Protein AF-0000000070380798 (afdb_homodimer)

pLDDT: mean 88.78, std 14.75, range [38.75, 98.81]

Secondary structure (DSSP, 8-state):
-HHHHHHHHHHHHHHHHHHHS-TT--HHHHHHHHHHHHHHHHHHHHTT-HHHHHHHHHHHHHHHHHHHHHHHHTT---HHHHHHHHHHHHHHHHHHHHHHHHHH--HHHHHHHHHHHHHHHHHHHHHHHHHHHHHHTT---TT--SSS-----SS-HHHHHHHHHHHHHTGGGHHHHHHHHHHHHHHHHHHHHHHHHHH--/-HHHHHHHHHHHHHHHHHHHS-TT--HHHHHHHHHHHHHHHHHHHHTT-HHHHHHHHHHHHHHHHHHHHHHHHTT---HHHHHHHHHHHHHHHHHHHHHHHHHH--HHHHHHHHHHHHHHHHHHHHHHHHHHHHHHTT---TT--SSS-----SS-HHHHHHHHHHHHHTGGGHHHHHHHHHHHHHHHHHHHHHHHHHH--

Structure (mmCIF, N/CA/C/O backbone):
data_AF-0000000070380798-model_v1
#
loop_
_entity.id
_entity.type
_entity.pdbx_description
1 polymer 'CDP-alcohol phosphatidyltransferase'
#
loop_
_atom_site.group_PDB
_atom_site.id
_atom_site.type_symbol
_atom_site.label_atom_id
_atom_site.label_alt_id
_atom_site.label_comp_id
_atom_site.label_asym_id
_atom_site.label_entity_id
_atom_site.label_seq_id
_atom_site.pdbx_PDB_ins_code
_atom_site.Cartn_x
_atom_site.Cartn_y
_atom_site.Cartn_z
_atom_site.occupancy
_atom_site.B_iso_or_equiv
_atom_site.auth_seq_id
_atom_site.auth_comp_id
_atom_site.auth_asym_id
_atom_site.auth_atom_id
_atom_site.pdbx_PDB_model_num
ATOM 1 N N . MET A 1 1 ? -13.789 14.961 -9.75 1 44.91 1 MET A N 1
ATOM 2 C CA . MET A 1 1 ? -15.062 15.586 -10.102 1 44.91 1 MET A CA 1
ATOM 3 C C . MET A 1 1 ? -16.203 14.594 -9.953 1 44.91 1 MET A C 1
ATOM 5 O O . MET A 1 1 ? -17.219 14.898 -9.312 1 44.91 1 MET A O 1
ATOM 9 N N . TYR A 1 2 ? -15.977 13.469 -10.578 1 50.44 2 TYR A N 1
ATOM 10 C CA . TYR A 1 2 ? -17.094 12.531 -10.547 1 50.44 2 TYR A CA 1
ATOM 11 C C . TYR A 1 2 ? -17.344 12.023 -9.133 1 50.44 2 TYR A C 1
ATOM 13 O O . TYR A 1 2 ? -18.484 11.781 -8.75 1 50.44 2 TYR A O 1
ATOM 21 N N . ASP A 1 3 ? -16.266 12.016 -8.383 1 57.06 3 ASP A N 1
ATOM 22 C CA . ASP A 1 3 ? -16.375 11.523 -7.012 1 57.06 3 ASP A CA 1
ATOM 23 C C . ASP A 1 3 ? -17.219 12.461 -6.16 1 57.06 3 ASP A C 1
ATOM 25 O O . ASP A 1 3 ? -18 12.016 -5.316 1 57.06 3 ASP A O 1
ATOM 29 N N . ILE A 1 4 ? -17.234 13.75 -6.625 1 50.69 4 ILE A N 1
ATOM 30 C CA . ILE A 1 4 ? -17.969 14.742 -5.855 1 50.69 4 ILE A CA 1
ATOM 31 C C . ILE A 1 4 ? -19.469 14.602 -6.141 1 50.69 4 ILE A C 1
ATOM 33 O O . ILE A 1 4 ? -20.281 14.641 -5.219 1 50.69 4 ILE A O 1
ATOM 37 N N . GLN A 1 5 ? -19.719 14.508 -7.43 1 50.06 5 GLN A N 1
ATOM 38 C CA . GLN A 1 5 ? -21.125 14.383 -7.809 1 50.06 5 GLN A CA 1
ATOM 39 C C . GLN A 1 5 ? -21.734 13.102 -7.25 1 50.06 5 GLN A C 1
ATOM 41 O O . GLN A 1 5 ? -22.875 13.109 -6.793 1 50.06 5 GLN A O 1
ATOM 46 N N . ILE A 1 6 ? -20.953 12.07 -7.203 1 58.69 6 ILE A N 1
ATOM 47 C CA . ILE A 1 6 ? -21.438 10.781 -6.707 1 58.69 6 ILE A CA 1
ATOM 48 C C . ILE A 1 6 ? -21.672 10.867 -5.199 1 58.69 6 ILE A C 1
ATOM 50 O O . ILE A 1 6 ? -22.609 10.266 -4.68 1 58.69 6 ILE A O 1
ATOM 54 N N . ARG A 1 7 ? -20.969 11.719 -4.664 1 58.91 7 ARG A N 1
ATOM 55 C CA . ARG A 1 7 ? -21.125 11.898 -3.221 1 58.91 7 ARG A CA 1
ATOM 56 C C . ARG A 1 7 ? -22.453 12.547 -2.883 1 58.91 7 ARG A C 1
ATOM 58 O O . ARG A 1 7 ? -23.109 12.164 -1.91 1 58.91 7 ARG A O 1
ATOM 65 N N . GLU A 1 8 ? -22.859 13.445 -3.68 1 60.56 8 GLU A N 1
ATOM 66 C CA . GLU A 1 8 ? -24.141 14.109 -3.441 1 60.56 8 GLU A CA 1
ATOM 67 C C . GLU A 1 8 ? -25.312 13.141 -3.602 1 60.56 8 GLU A C 1
ATOM 69 O O . GLU A 1 8 ? -26.266 13.172 -2.824 1 60.56 8 GLU A O 1
ATOM 74 N N . ILE A 1 9 ? -25.125 12.344 -4.664 1 59.56 9 ILE A N 1
ATOM 75 C CA . ILE A 1 9 ? -26.172 11.352 -4.902 1 59.56 9 ILE A CA 1
ATOM 76 C C . ILE A 1 9 ? -26.172 10.32 -3.773 1 59.56 9 ILE A C 1
ATOM 78 O O . ILE A 1 9 ? -27.234 9.93 -3.287 1 59.56 9 ILE A O 1
ATOM 82 N N . LYS A 1 10 ? -24.984 10.023 -3.338 1 63.09 10 LYS A N 1
ATOM 83 C CA . LYS A 1 10 ? -24.844 9.062 -2.244 1 63.09 10 LYS A CA 1
ATOM 84 C C . LYS A 1 10 ? -25.469 9.602 -0.958 1 63.09 10 LYS A C 1
ATOM 86 O O . LYS A 1 10 ? -26.156 8.867 -0.249 1 63.09 10 LYS A O 1
ATOM 91 N N . GLU A 1 11 ? -25.312 10.805 -0.795 1 64.31 11 GLU A N 1
ATOM 92 C CA . GLU A 1 11 ? -25.844 11.414 0.422 1 64.31 11 GLU A CA 1
ATOM 93 C C . GLU A 1 11 ? -27.375 11.422 0.415 1 64.31 11 GLU A C 1
ATOM 95 O O . GLU A 1 11 ? -28 11.172 1.444 1 64.31 11 GLU A O 1
ATOM 100 N N . LYS A 1 12 ? -27.875 11.648 -0.776 1 67.62 12 LYS A N 1
ATOM 101 C CA . LYS A 1 12 ? -29.328 11.664 -0.883 1 67.62 12 LYS A CA 1
ATOM 102 C C . LYS A 1 12 ? -29.906 10.266 -0.689 1 67.62 12 LYS A C 1
ATOM 104 O O . LYS A 1 12 ? -30.922 10.102 -0.01 1 67.62 12 LYS A O 1
ATOM 109 N N . VAL A 1 13 ? -29.281 9.305 -1.26 1 71.56 13 VAL A N 1
ATOM 110 C CA . VAL A 1 13 ? -29.75 7.93 -1.15 1 71.56 13 VAL A CA 1
ATOM 111 C C . VAL A 1 13 ? -29.531 7.414 0.269 1 71.56 13 VAL A C 1
ATOM 113 O O . VAL A 1 13 ? -30.406 6.77 0.852 1 71.56 13 VAL A O 1
ATOM 116 N N . TYR A 1 14 ? -28.453 7.793 0.825 1 76.69 14 TYR A N 1
ATOM 117 C CA . TYR A 1 14 ? -28.094 7.281 2.139 1 76.69 14 TYR A CA 1
ATOM 118 C C . TYR A 1 14 ? -28.891 7.957 3.238 1 76.69 14 TYR A C 1
ATOM 120 O O . TYR A 1 14 ? -29.078 7.391 4.316 1 76.69 14 TYR A O 1
ATOM 128 N N . SER A 1 15 ? -29.453 9.102 2.934 1 76 15 SER A N 1
ATOM 129 C CA . SER A 1 15 ? -30.219 9.82 3.939 1 76 15 SER A CA 1
ATOM 130 C C . SER A 1 15 ? -31.453 9.031 4.367 1 76 15 SER A C 1
ATOM 132 O O . SER A 1 15 ? -31.797 9 5.551 1 76 15 SER A O 1
ATOM 134 N N . HIS A 1 16 ? -32.031 8.383 3.408 1 79.56 16 HIS A N 1
ATOM 135 C CA . HIS A 1 16 ? -33.188 7.578 3.729 1 79.56 16 HIS A CA 1
ATOM 136 C C . HIS A 1 16 ? -32.812 6.348 4.543 1 79.56 16 HIS A C 1
ATOM 138 O O . HIS A 1 16 ? -33.531 5.941 5.449 1 79.56 16 HIS A O 1
ATOM 144 N N . PHE A 1 17 ? -31.672 5.879 4.348 1 83.62 17 PHE A N 1
ATOM 145 C CA . PHE A 1 17 ? -31.219 4.684 5.039 1 83.62 17 PHE A CA 1
ATOM 146 C C . PHE A 1 17 ? -30.734 5.023 6.445 1 83.62 17 PHE A C 1
ATOM 148 O O . PHE A 1 17 ? -30.844 4.207 7.363 1 83.62 17 PHE A O 1
ATOM 155 N N . ILE A 1 18 ? -30.297 6.16 6.578 1 83.62 18 ILE A N 1
ATOM 156 C CA . ILE A 1 18 ? -29.766 6.598 7.867 1 83.62 18 ILE A CA 1
ATOM 157 C C . ILE A 1 18 ? -30.891 6.613 8.898 1 83.62 18 ILE A C 1
ATOM 159 O O . ILE A 1 18 ? -30.672 6.273 10.07 1 83.62 18 ILE A O 1
ATOM 163 N N . GLN A 1 19 ? -32.062 6.969 8.43 1 83.19 19 GLN A N 1
ATOM 164 C CA . GLN A 1 19 ? -33.188 7.062 9.328 1 83.19 19 GLN A CA 1
ATOM 165 C C . GLN A 1 19 ? -33.625 5.684 9.836 1 83.19 19 GLN A C 1
ATOM 167 O O . GLN A 1 19 ? -34.188 5.559 10.914 1 83.19 19 GLN A O 1
ATOM 172 N N . LEU A 1 20 ? -33.25 4.711 9.102 1 86.75 20 LEU A N 1
ATOM 173 C CA . LEU A 1 20 ? -33.625 3.348 9.453 1 86.75 20 LEU A CA 1
ATOM 174 C C . LEU A 1 20 ? -32.625 2.744 10.43 1 86.75 20 LEU A C 1
ATOM 176 O O . LEU A 1 20 ? -32.906 1.732 11.078 1 86.75 20 LEU A O 1
ATOM 180 N N . ILE A 1 21 ? -31.5 3.346 10.664 1 89.06 21 ILE A N 1
ATOM 181 C CA . ILE A 1 21 ? -30.438 2.818 11.531 1 89.06 21 ILE A CA 1
ATOM 182 C C . ILE A 1 21 ? -30.672 3.293 12.961 1 89.06 21 ILE A C 1
ATOM 184 O O . ILE A 1 21 ? -30.766 4.496 13.219 1 89.06 21 ILE A O 1
ATOM 188 N N . PRO A 1 22 ? -30.828 2.334 13.797 1 91.12 22 PRO A N 1
ATOM 189 C CA . PRO A 1 22 ? -31.031 2.719 15.195 1 91.12 22 PRO A CA 1
ATOM 190 C C . PRO A 1 22 ? -29.938 3.646 15.719 1 91.12 22 PRO A C 1
ATOM 192 O O . PRO A 1 22 ? -28.781 3.555 15.289 1 91.12 22 PRO A O 1
ATOM 195 N N . GLN A 1 23 ? -30.219 4.406 16.703 1 89.81 23 GLN A N 1
ATOM 196 C CA . GLN A 1 23 ? -29.328 5.434 17.234 1 89.81 23 GLN A CA 1
ATOM 197 C C . GLN A 1 23 ? -28.156 4.816 17.984 1 89.81 23 GLN A C 1
ATOM 199 O O . GLN A 1 23 ? -27.094 5.434 18.125 1 89.81 23 GLN A O 1
ATOM 204 N N . TRP A 1 24 ? -28.344 3.607 18.359 1 91.94 24 TRP A N 1
ATOM 205 C CA . TRP A 1 24 ? -27.281 2.992 19.141 1 91.94 24 TRP A CA 1
ATOM 206 C C . TRP A 1 24 ? -26.172 2.457 18.25 1 91.94 24 TRP A C 1
ATOM 208 O O . TRP A 1 24 ? -25.078 2.162 18.719 1 91.94 24 TRP A O 1
ATOM 218 N N . VAL A 1 25 ? -26.453 2.385 17.016 1 94.31 25 VAL A N 1
ATOM 219 C CA . VAL A 1 25 ? -25.469 1.888 16.062 1 94.31 25 VAL A CA 1
ATOM 220 C C . VAL A 1 25 ? -24.453 2.99 15.734 1 94.31 25 VAL A C 1
ATOM 222 O O . VAL A 1 25 ? -24.844 4.09 15.336 1 94.31 25 VAL A O 1
ATOM 225 N N . THR A 1 26 ? -23.188 2.652 15.961 1 95 26 THR A N 1
ATOM 226 C CA . THR A 1 26 ? -22.125 3.623 15.688 1 95 26 THR A CA 1
ATOM 227 C C . THR A 1 26 ? -21.547 3.41 14.289 1 95 26 THR A C 1
ATOM 229 O O . THR A 1 26 ? -21.656 2.318 13.727 1 95 26 THR A O 1
ATOM 232 N N . PRO A 1 27 ? -20.969 4.43 13.734 1 95.12 27 PRO A N 1
ATOM 233 C CA . PRO A 1 27 ? -20.328 4.293 12.43 1 95.12 27 PRO A CA 1
ATOM 234 C C . PRO A 1 27 ? -19.266 3.199 12.398 1 95.12 27 PRO A C 1
ATOM 236 O O . PRO A 1 27 ? -19.172 2.447 11.422 1 95.12 27 PRO A O 1
ATOM 239 N N . ASN A 1 28 ? -18.484 3.084 13.438 1 96 28 ASN A N 1
ATOM 240 C CA . ASN A 1 28 ? -17.453 2.049 13.508 1 96 28 ASN A CA 1
ATOM 241 C C . ASN A 1 28 ? -18.062 0.651 13.438 1 96 28 ASN A C 1
ATOM 243 O O . ASN A 1 28 ? -17.469 -0.266 12.875 1 96 28 ASN A O 1
ATOM 247 N N . GLN A 1 29 ? -19.203 0.531 14.07 1 96.69 29 GLN A N 1
ATOM 248 C CA . GLN A 1 29 ? -19.891 -0.75 14 1 96.69 29 GLN A CA 1
ATOM 249 C C . GLN A 1 29 ? -20.328 -1.069 12.578 1 96.69 29 GLN A C 1
ATOM 251 O O . GLN A 1 29 ? -20.297 -2.229 12.156 1 96.69 29 GLN A O 1
ATOM 256 N N . VAL A 1 30 ? -20.766 -0.061 11.891 1 96.75 30 VAL A N 1
ATOM 257 C CA . VAL A 1 30 ? -21.156 -0.238 10.5 1 96.75 30 VAL A CA 1
ATOM 258 C C . VAL A 1 30 ? -19.938 -0.612 9.664 1 96.75 30 VAL A C 1
ATOM 260 O O . VAL A 1 30 ? -20.016 -1.479 8.789 1 96.75 30 VAL A O 1
ATOM 263 N N . THR A 1 31 ? -18.812 -0.012 9.898 1 97.5 31 THR A N 1
ATOM 264 C CA . THR A 1 31 ? -17.562 -0.352 9.227 1 97.5 31 THR A CA 1
ATOM 265 C C . THR A 1 31 ? -17.203 -1.813 9.469 1 97.5 31 THR A C 1
ATOM 267 O O . THR A 1 31 ? -16.828 -2.529 8.539 1 97.5 31 THR A O 1
ATOM 270 N N . LEU A 1 32 ? -17.344 -2.242 10.711 1 97.75 32 LEU A N 1
ATOM 271 C CA . LEU A 1 32 ? -17.031 -3.625 11.047 1 97.75 32 LEU A CA 1
ATOM 272 C C . LEU A 1 32 ? -18 -4.59 10.352 1 97.75 32 LEU A C 1
ATOM 274 O O . LEU A 1 32 ? -17.594 -5.68 9.945 1 97.75 32 LEU A O 1
ATOM 278 N N . ALA A 1 33 ? -19.219 -4.195 10.32 1 97.88 33 ALA A N 1
ATOM 279 C CA . ALA A 1 33 ? -20.188 -5 9.578 1 97.88 33 ALA A CA 1
ATOM 280 C C . ALA A 1 33 ? -19.781 -5.125 8.109 1 97.88 33 ALA A C 1
ATOM 282 O O . ALA A 1 33 ? -19.859 -6.211 7.527 1 97.88 33 ALA A O 1
ATOM 283 N N . SER A 1 34 ? -19.406 -3.975 7.531 1 98 34 SER A N 1
ATOM 284 C CA . SER A 1 34 ? -18.938 -4.008 6.152 1 98 34 SER A CA 1
ATOM 285 C C . SER A 1 34 ? -17.766 -4.961 5.988 1 98 34 SER A C 1
ATOM 287 O O . SER A 1 34 ? -17.656 -5.668 4.984 1 98 34 SER A O 1
ATOM 289 N N . PHE A 1 35 ? -16.906 -4.969 6.938 1 98.5 35 PHE A N 1
ATOM 290 C CA . PHE A 1 35 ? -15.742 -5.852 6.93 1 98.5 35 PHE A CA 1
ATOM 291 C C . PHE A 1 35 ? -16.172 -7.312 6.883 1 98.5 35 PHE A C 1
ATOM 293 O O . PHE A 1 35 ? -15.617 -8.102 6.109 1 98.5 35 PHE A O 1
ATOM 300 N N . ILE A 1 36 ? -17.094 -7.656 7.711 1 98.69 36 ILE A N 1
ATOM 301 C CA . ILE A 1 36 ? -17.594 -9.023 7.793 1 98.69 36 ILE A CA 1
ATOM 302 C C . ILE A 1 36 ? -18.156 -9.453 6.438 1 98.69 36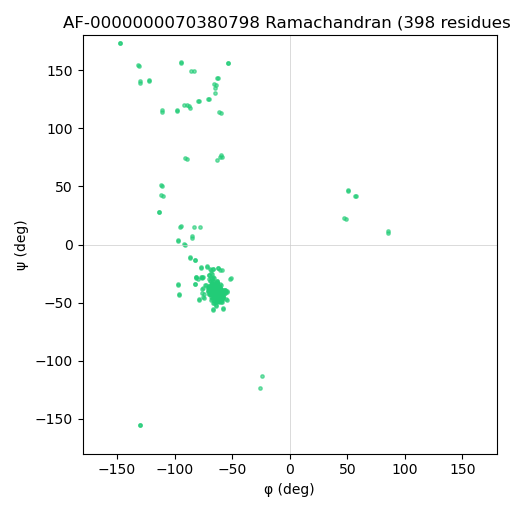 ILE A C 1
ATOM 304 O O . ILE A 1 36 ? -17.844 -10.539 5.949 1 98.69 36 ILE A O 1
ATOM 308 N N . PHE A 1 37 ? -18.922 -8.617 5.824 1 98.75 37 PHE A N 1
ATOM 309 C CA . PHE A 1 37 ? -19.469 -8.938 4.512 1 98.75 37 PHE A CA 1
ATOM 310 C C . PHE A 1 37 ? -18.359 -9.062 3.477 1 98.75 37 PHE A C 1
ATOM 312 O O . PHE A 1 37 ? -18.453 -9.875 2.551 1 98.75 37 PHE A O 1
ATOM 319 N N . GLY A 1 38 ? -17.344 -8.258 3.609 1 98.69 38 GLY A N 1
ATOM 320 C CA . GLY A 1 38 ? -16.203 -8.383 2.729 1 98.69 38 GLY A CA 1
ATOM 321 C C . GLY A 1 38 ? -15.477 -9.711 2.867 1 98.69 38 GLY A C 1
ATOM 322 O O . GLY A 1 38 ? -15.109 -10.328 1.867 1 98.69 38 GLY A O 1
ATOM 323 N N . ILE A 1 39 ? -15.32 -10.133 4.117 1 98.75 39 ILE A N 1
ATOM 324 C CA . ILE A 1 39 ? -14.672 -11.406 4.402 1 98.75 39 ILE A CA 1
ATOM 325 C C . ILE A 1 39 ? -15.508 -12.547 3.812 1 98.75 39 ILE A C 1
ATOM 327 O O . ILE A 1 39 ? -14.969 -13.445 3.162 1 98.75 39 ILE A O 1
ATOM 331 N N . PHE A 1 40 ? -16.734 -12.492 4.008 1 98.81 40 PHE A N 1
ATOM 332 C CA . PHE A 1 40 ? -17.609 -13.547 3.5 1 98.81 40 PHE A CA 1
ATOM 333 C C . PHE A 1 40 ? -17.641 -13.531 1.978 1 98.81 40 PHE A C 1
ATOM 335 O O . PHE A 1 40 ? -17.781 -14.578 1.344 1 98.81 40 PHE A O 1
ATOM 342 N N . SER A 1 41 ? -17.547 -12.336 1.418 1 98.81 41 SER A N 1
ATOM 343 C CA . SER A 1 41 ? -17.438 -12.258 -0.035 1 98.81 41 SER A CA 1
ATOM 344 C C . SER A 1 41 ? -16.203 -13 -0.535 1 98.81 41 SER A C 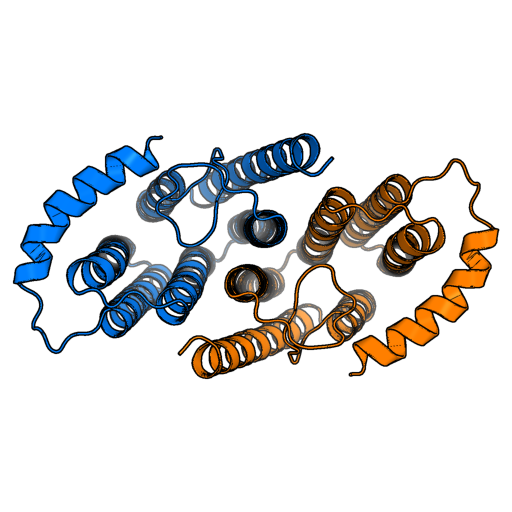1
ATOM 346 O O . SER A 1 41 ? -16.281 -13.789 -1.476 1 98.81 41 SER A O 1
ATOM 348 N N . ALA A 1 42 ? -15.148 -12.828 0.119 1 98.75 42 ALA A N 1
ATOM 349 C CA . ALA A 1 42 ? -13.898 -13.484 -0.251 1 98.75 42 ALA A CA 1
ATOM 350 C C . ALA A 1 42 ? -14.008 -15 -0.081 1 98.75 42 ALA A C 1
ATOM 352 O O . ALA A 1 42 ? -13.555 -15.766 -0.942 1 98.75 42 ALA A O 1
ATOM 353 N N . ILE A 1 43 ? -14.594 -15.406 1.015 1 98.69 43 ILE A N 1
ATOM 354 C CA . ILE A 1 43 ? -14.758 -16.828 1.283 1 98.69 43 ILE A CA 1
ATOM 355 C C . ILE A 1 43 ? -15.617 -17.469 0.192 1 98.69 43 ILE A C 1
ATOM 357 O O . ILE A 1 43 ? -15.328 -18.562 -0.278 1 98.69 43 ILE A O 1
ATOM 361 N N . SER A 1 44 ? -16.656 -16.766 -0.176 1 98.69 44 SER A N 1
ATOM 362 C CA . SER A 1 44 ? -17.5 -17.266 -1.251 1 98.69 44 SER A CA 1
ATOM 363 C C . SER A 1 44 ? -16.719 -17.438 -2.547 1 98.69 44 SER A C 1
ATOM 365 O O . SER A 1 44 ? -16.922 -18.406 -3.275 1 98.69 44 SER A O 1
ATOM 367 N N . CYS A 1 45 ? -15.852 -16.531 -2.844 1 98.31 45 CYS A N 1
ATOM 368 C CA . CYS A 1 45 ? -15.023 -16.625 -4.035 1 98.31 45 CYS A CA 1
ATOM 369 C C . CYS A 1 45 ? -14.117 -17.844 -3.971 1 98.31 45 CYS A C 1
ATOM 371 O O . CYS A 1 45 ? -13.922 -18.531 -4.973 1 98.31 45 CYS A O 1
ATOM 373 N N . TYR A 1 46 ? -13.586 -18.078 -2.789 1 98.12 46 TYR A N 1
ATOM 374 C CA . TYR A 1 46 ? -12.711 -19.234 -2.602 1 98.12 46 TYR A CA 1
ATOM 375 C C . TYR A 1 46 ? -13.445 -20.531 -2.918 1 98.12 46 TYR A C 1
ATOM 377 O O . TYR A 1 46 ? -12.852 -21.469 -3.467 1 98.12 46 TYR A O 1
ATOM 385 N N . TYR A 1 47 ? -14.703 -20.594 -2.625 1 98.06 47 TYR A N 1
ATOM 386 C CA . TYR A 1 47 ? -15.492 -21.797 -2.85 1 98.06 47 TYR A CA 1
ATOM 387 C C . TYR A 1 47 ? -16.141 -21.781 -4.227 1 98.06 47 TYR A C 1
ATOM 389 O O . TYR A 1 47 ? -16.922 -22.672 -4.562 1 98.06 47 TYR A O 1
ATOM 397 N N . GLY A 1 48 ? -15.945 -20.797 -4.945 1 97.56 48 GLY A N 1
ATOM 398 C CA . GLY A 1 48 ? -16.438 -20.719 -6.312 1 97.56 48 GLY A CA 1
ATOM 399 C C . GLY A 1 48 ? -17.859 -20.219 -6.406 1 97.56 48 GLY A C 1
ATOM 400 O O . GLY A 1 48 ? -18.5 -20.344 -7.453 1 97.56 48 GLY A O 1
ATOM 401 N N . LYS A 1 49 ? -18.422 -19.688 -5.324 1 98.12 49 LYS A N 1
ATOM 402 C CA . LYS A 1 49 ? -19.766 -19.109 -5.309 1 98.12 49 LYS A CA 1
ATOM 403 C C . LYS A 1 49 ? -19.719 -17.625 -5.629 1 98.12 49 LYS A C 1
ATOM 405 O O . LYS A 1 49 ? -20.062 -16.797 -4.785 1 98.12 49 LYS A O 1
ATOM 410 N N . TYR A 1 50 ? -19.5 -17.328 -6.879 1 98.12 50 TYR A N 1
ATOM 411 C CA . TYR A 1 50 ? -19.188 -15.961 -7.293 1 98.12 50 TYR A CA 1
ATOM 412 C C . TYR A 1 50 ? -20.438 -15.086 -7.246 1 98.12 50 TYR A C 1
ATOM 414 O O . TYR A 1 50 ? -20.344 -13.883 -6.98 1 98.12 50 TYR A O 1
ATOM 422 N N . THR A 1 51 ? -21.594 -15.688 -7.562 1 98.12 51 THR A N 1
ATOM 423 C CA . THR A 1 51 ? -22.828 -14.906 -7.48 1 98.12 51 THR A CA 1
ATOM 424 C C . THR A 1 51 ? -23.078 -14.438 -6.047 1 98.12 51 THR A C 1
ATOM 426 O O . THR A 1 51 ? -23.344 -13.258 -5.816 1 98.12 51 THR A O 1
ATOM 429 N N . LEU A 1 52 ? -22.969 -15.367 -5.164 1 98.56 52 LEU A N 1
ATOM 430 C CA . LEU A 1 52 ? -23.094 -15 -3.76 1 98.56 52 LEU A CA 1
ATOM 431 C C . LEU A 1 52 ? -22.031 -13.969 -3.373 1 98.56 52 LEU A C 1
ATOM 433 O O . LEU A 1 52 ? -22.328 -13.008 -2.66 1 98.56 52 LEU A O 1
ATOM 437 N N . GLY A 1 53 ? -20.781 -14.188 -3.797 1 98.69 53 GLY A N 1
ATOM 438 C CA . GLY A 1 53 ? -19.719 -13.25 -3.529 1 98.69 53 GLY A CA 1
ATOM 439 C C . GLY A 1 53 ? -20.016 -11.844 -4.023 1 98.69 53 GLY A C 1
ATOM 440 O O . GLY A 1 53 ? -19.719 -10.859 -3.344 1 98.69 53 GLY A O 1
ATOM 441 N N . LEU A 1 54 ? -20.578 -11.789 -5.191 1 98.62 54 LEU A N 1
ATOM 442 C CA . LEU A 1 54 ? -20.938 -10.508 -5.781 1 98.62 54 LEU A CA 1
ATOM 443 C C . LEU A 1 54 ? -21.938 -9.766 -4.91 1 98.62 54 LEU A C 1
ATOM 445 O O . LEU A 1 54 ? -21.797 -8.57 -4.648 1 98.62 54 LEU A O 1
ATOM 449 N N . TYR A 1 55 ? -22.953 -10.453 -4.516 1 98.62 55 TYR A N 1
ATOM 450 C CA . TYR A 1 55 ? -23.969 -9.828 -3.672 1 98.62 55 TYR A CA 1
ATOM 451 C C . TYR A 1 55 ? -23.359 -9.336 -2.365 1 98.62 55 TYR A C 1
ATOM 453 O O . TYR A 1 55 ? -23.656 -8.227 -1.912 1 98.62 55 TYR A O 1
ATOM 461 N N . LEU A 1 56 ? -22.578 -10.117 -1.743 1 98.81 56 LEU A N 1
ATOM 462 C CA . LEU A 1 56 ? -21.922 -9.75 -0.491 1 98.81 56 LEU A CA 1
ATOM 463 C C . LEU A 1 56 ? -20.984 -8.57 -0.694 1 98.81 56 LEU A C 1
ATOM 465 O O . LEU A 1 56 ? -20.891 -7.688 0.168 1 98.81 56 LEU A O 1
ATOM 469 N N . TRP A 1 57 ? -20.281 -8.547 -1.817 1 98.62 57 TRP A N 1
ATOM 470 C CA . TRP A 1 57 ? -19.422 -7.422 -2.178 1 98.62 57 TRP A CA 1
ATOM 471 C C . TRP A 1 57 ? -20.219 -6.133 -2.305 1 98.62 57 TRP A C 1
ATOM 473 O O . TRP A 1 57 ? -19.812 -5.086 -1.792 1 98.62 57 TRP A O 1
ATOM 483 N N . LEU A 1 58 ? -21.344 -6.23 -2.922 1 98.38 58 LEU A N 1
ATOM 484 C CA . LEU A 1 58 ? -22.203 -5.059 -3.09 1 98.38 58 LEU A CA 1
ATOM 485 C C . LEU A 1 58 ? -22.703 -4.551 -1.741 1 98.38 58 LEU A C 1
ATOM 487 O O . LEU A 1 58 ? -22.781 -3.342 -1.517 1 98.38 58 LEU A O 1
ATOM 491 N N . ILE A 1 59 ? -23.031 -5.449 -0.882 1 98.06 59 ILE A N 1
ATOM 492 C CA . ILE A 1 59 ? -23.469 -5.066 0.462 1 98.06 59 ILE A CA 1
ATOM 493 C C . ILE A 1 59 ? -22.297 -4.406 1.201 1 98.06 59 ILE A C 1
ATOM 495 O O . ILE A 1 59 ? -22.484 -3.402 1.893 1 98.06 59 ILE A O 1
ATOM 499 N N . ASN A 1 60 ? -21.125 -4.969 1.082 1 98.12 60 ASN A N 1
ATOM 500 C CA . ASN A 1 60 ? -19.938 -4.391 1.682 1 98.12 60 ASN A CA 1
ATOM 501 C C . ASN A 1 60 ? -19.734 -2.939 1.248 1 98.12 60 ASN A C 1
ATOM 503 O O . ASN A 1 60 ? -19.516 -2.061 2.084 1 98.12 60 ASN A O 1
ATOM 507 N N . ARG A 1 61 ? -19.844 -2.723 -0.076 1 96.56 61 ARG A N 1
ATOM 508 C CA . ARG A 1 61 ? -19.641 -1.38 -0.613 1 96.56 61 ARG A CA 1
ATOM 509 C C . ARG A 1 61 ? -20.734 -0.429 -0.128 1 96.56 61 ARG A C 1
ATOM 511 O O . ARG A 1 61 ? -20.469 0.743 0.145 1 96.56 61 ARG A O 1
ATOM 518 N N . PHE A 1 62 ? -21.844 -0.965 -0.062 1 95.19 62 PHE A N 1
ATOM 519 C CA . PHE A 1 62 ? -22.969 -0.163 0.419 1 95.19 62 PHE A CA 1
ATOM 520 C C . PHE A 1 62 ? -22.75 0.25 1.871 1 95.19 62 PHE A C 1
ATOM 522 O O . PHE A 1 62 ? -22.922 1.418 2.221 1 95.19 62 PHE A O 1
ATOM 529 N N . LEU A 1 63 ? -22.422 -0.654 2.699 1 95.56 63 LEU A N 1
ATOM 530 C CA . LEU A 1 63 ? -22.203 -0.388 4.117 1 95.56 63 LEU A CA 1
ATOM 531 C C . LEU A 1 63 ? -21.016 0.555 4.316 1 95.56 63 LEU A C 1
ATOM 533 O O . LEU A 1 63 ? -21.031 1.378 5.234 1 95.56 63 LEU A O 1
ATOM 537 N N . ASP A 1 64 ? -20.047 0.384 3.486 1 93 64 ASP A N 1
ATOM 538 C CA . ASP A 1 64 ? -18.875 1.26 3.545 1 93 64 ASP A CA 1
ATOM 539 C C . ASP A 1 64 ? -19.266 2.715 3.303 1 93 64 ASP A C 1
ATOM 541 O O . ASP A 1 64 ? -18.766 3.617 3.98 1 93 64 ASP A O 1
ATOM 545 N N . GLY A 1 65 ? -20.109 2.924 2.359 1 90.56 65 GLY A N 1
ATOM 546 C CA . GLY A 1 65 ? -20.625 4.258 2.121 1 90.56 65 GLY A CA 1
ATOM 547 C C . GLY A 1 65 ? -21.531 4.754 3.232 1 90.56 65 GLY A C 1
ATOM 548 O O . GLY A 1 65 ? -21.5 5.934 3.586 1 90.56 65 GLY A O 1
ATOM 549 N N . LEU A 1 66 ? -22.188 3.879 3.811 1 91.69 66 LEU A N 1
ATOM 550 C CA . LEU A 1 66 ? -23.141 4.215 4.852 1 91.69 66 LEU A CA 1
ATOM 551 C C . LEU A 1 66 ? -22.438 4.672 6.125 1 91.69 66 LEU A C 1
ATOM 553 O O . LEU A 1 66 ? -22.922 5.578 6.812 1 91.69 66 LEU A O 1
ATOM 557 N N . ASP A 1 67 ? -21.375 4.02 6.438 1 91.94 67 ASP A N 1
ATOM 558 C CA . ASP A 1 67 ? -20.672 4.371 7.672 1 91.94 67 ASP A CA 1
ATOM 559 C C . ASP A 1 67 ? -20.172 5.812 7.629 1 91.94 67 ASP A C 1
ATOM 561 O O . ASP A 1 67 ? -20.281 6.547 8.609 1 91.94 67 ASP A O 1
ATOM 565 N N . GLY A 1 68 ? -19.672 6.195 6.488 1 88.44 68 GLY A N 1
ATOM 566 C CA . GLY A 1 68 ? -19.25 7.578 6.332 1 88.44 68 GLY A CA 1
ATOM 567 C C . GLY A 1 68 ? -20.391 8.562 6.438 1 88.44 68 GLY A C 1
ATOM 568 O O . GLY A 1 68 ? -20.281 9.586 7.117 1 88.44 68 GLY A O 1
ATOM 569 N N . THR A 1 69 ? -21.469 8.25 5.762 1 88 69 THR A N 1
ATOM 570 C CA . THR A 1 69 ? -22.641 9.109 5.789 1 88 69 THR A CA 1
ATOM 571 C C . THR A 1 69 ? -23.234 9.188 7.195 1 88 69 THR A C 1
ATOM 573 O O . THR A 1 69 ? -23.609 10.266 7.656 1 88 69 THR A O 1
ATOM 576 N N . LEU A 1 70 ? -23.25 8.07 7.82 1 91.06 70 LEU A N 1
ATOM 577 C CA . LEU A 1 70 ? -23.75 8.016 9.188 1 91.06 70 LEU A CA 1
ATOM 578 C C . LEU A 1 70 ? -22.906 8.875 10.117 1 91.06 70 LEU A C 1
ATOM 580 O O . LEU A 1 70 ? -23.438 9.609 10.953 1 91.06 70 LEU A O 1
ATOM 584 N N . ALA A 1 71 ? -21.594 8.812 9.992 1 90.44 71 ALA A N 1
ATOM 585 C CA . ALA A 1 71 ? -20.688 9.594 10.812 1 90.44 71 ALA A CA 1
ATOM 586 C C . ALA A 1 71 ? -20.906 11.094 10.617 1 90.44 71 ALA A C 1
ATOM 588 O O . ALA A 1 71 ? -20.875 11.867 11.578 1 90.44 71 ALA A O 1
ATOM 589 N N . ARG A 1 72 ? -21.219 11.43 9.406 1 87.44 72 ARG A N 1
ATOM 590 C CA . ARG A 1 72 ? -21.438 12.836 9.086 1 87.44 72 ARG A CA 1
ATOM 591 C C . ARG A 1 72 ? -22.781 13.312 9.617 1 87.44 72 ARG A C 1
ATOM 593 O O . ARG A 1 72 ? -22.875 14.367 10.25 1 87.44 72 ARG A O 1
ATOM 600 N N . PHE A 1 73 ? -23.734 12.594 9.43 1 87.44 73 PHE A N 1
ATOM 601 C CA . PHE A 1 73 ? -25.094 12.969 9.805 1 87.44 73 PHE A CA 1
ATOM 602 C C . PHE A 1 73 ? -25.234 13.023 11.32 1 87.44 73 PHE A C 1
ATOM 604 O O . PHE A 1 73 ? -25.984 13.852 11.852 1 87.44 73 PHE A O 1
ATOM 611 N N . ARG A 1 74 ? -24.594 12.195 11.977 1 91.62 74 ARG A N 1
ATOM 612 C CA . ARG A 1 74 ? -24.734 12.133 13.43 1 91.62 74 ARG A CA 1
ATOM 613 C C . ARG A 1 74 ? -23.625 12.898 14.117 1 91.62 74 ARG A C 1
ATOM 615 O O . ARG A 1 74 ? -23.453 12.805 15.336 1 91.62 74 ARG A O 1
ATOM 622 N N . ASN A 1 75 ? -22.781 13.531 13.344 1 90.5 75 ASN A N 1
ATOM 623 C CA . ASN A 1 75 ? -21.641 14.305 13.852 1 90.5 75 ASN A CA 1
ATOM 624 C C . ASN A 1 75 ? -20.719 13.445 14.703 1 90.5 75 ASN A C 1
ATOM 626 O O . ASN A 1 75 ? -20.359 13.828 15.82 1 90.5 75 ASN A O 1
ATOM 630 N N . GLN A 1 76 ? -20.516 12.312 14.234 1 91.25 76 GLN A N 1
ATOM 631 C CA . GLN A 1 76 ? -19.656 11.359 14.938 1 91.25 76 GLN A CA 1
ATOM 632 C C . GLN A 1 76 ? -18.391 11.07 14.148 1 91.25 76 GLN A C 1
ATOM 634 O O . GLN A 1 76 ? -17.844 9.961 14.219 1 91.25 76 GLN A O 1
ATOM 639 N N . GLN A 1 77 ? -18 12.016 13.375 1 90.25 77 GLN A N 1
ATOM 640 C CA . GLN A 1 77 ? -16.781 11.852 12.602 1 90.25 77 GLN A CA 1
ATOM 641 C C . GLN A 1 77 ? -15.547 11.891 13.5 1 90.25 77 GLN A C 1
ATOM 643 O O . GLN A 1 77 ? -15.414 12.781 14.344 1 90.25 77 GLN A O 1
ATOM 648 N N . THR A 1 78 ? -14.773 10.875 13.391 1 90.75 78 THR A N 1
ATOM 649 C CA . THR A 1 78 ? -13.516 10.836 14.133 1 90.75 78 THR A CA 1
ATOM 650 C C . THR A 1 78 ? -12.359 10.438 13.219 1 90.75 78 THR A C 1
ATOM 652 O O . THR A 1 78 ? -12.57 9.789 12.188 1 90.75 78 THR A O 1
ATOM 655 N N . ASP A 1 79 ? -11.188 10.836 13.562 1 90.56 79 ASP A N 1
ATOM 656 C CA . ASP A 1 79 ? -10 10.438 12.812 1 90.56 79 ASP A CA 1
ATOM 657 C C . ASP A 1 79 ? -9.781 8.93 12.883 1 90.56 79 ASP A C 1
ATOM 659 O O . ASP A 1 79 ? -9.359 8.312 11.906 1 90.56 79 ASP A O 1
ATOM 663 N N . PHE A 1 80 ? -10.078 8.398 14.039 1 92.69 80 PHE A N 1
ATOM 664 C CA . PHE A 1 80 ? -9.93 6.953 14.172 1 92.69 80 PHE A CA 1
ATOM 665 C C . PHE A 1 80 ? -10.891 6.223 13.234 1 92.69 80 PHE A C 1
ATOM 667 O O . PHE A 1 80 ? -10.523 5.211 12.633 1 92.69 80 PHE A O 1
ATOM 674 N N . GLY A 1 81 ? -12.125 6.688 13.219 1 93.69 81 GLY A N 1
ATOM 675 C CA . GLY A 1 81 ? -13.086 6.082 12.305 1 93.69 81 GLY A CA 1
ATOM 676 C C . GLY A 1 81 ? -12.609 6.082 10.867 1 93.69 81 GLY A C 1
ATOM 677 O O . GLY A 1 81 ? -12.805 5.105 10.141 1 93.69 81 GLY A O 1
ATOM 678 N N . GLY A 1 82 ? -12 7.145 10.43 1 92.81 82 GLY A N 1
ATOM 679 C CA . GLY A 1 82 ? -11.43 7.223 9.094 1 92.81 82 GLY A CA 1
ATOM 680 C C . GLY A 1 82 ? -10.289 6.242 8.875 1 92.81 82 GLY A C 1
ATOM 681 O O . GLY A 1 82 ? -10.195 5.617 7.812 1 92.81 82 GLY A O 1
ATOM 682 N N . TYR A 1 83 ? -9.484 6.148 9.852 1 93.94 83 TYR A N 1
ATOM 683 C CA . TYR A 1 83 ? -8.367 5.211 9.789 1 93.94 83 TYR A CA 1
ATOM 684 C C . TYR A 1 83 ? -8.867 3.773 9.703 1 93.94 83 TYR A C 1
ATOM 686 O O . TYR A 1 83 ? -8.391 2.996 8.867 1 93.94 83 TYR A O 1
ATOM 694 N N . LEU A 1 84 ? -9.797 3.453 10.562 1 95.69 84 LEU A N 1
ATOM 695 C CA . LEU A 1 84 ? -10.383 2.115 10.57 1 95.69 84 LEU A CA 1
ATOM 696 C C . LEU A 1 84 ? -11.016 1.793 9.219 1 95.69 84 LEU A C 1
ATOM 698 O O . LEU A 1 84 ? -10.859 0.683 8.703 1 95.69 84 LEU A O 1
ATOM 702 N N . ASP A 1 85 ? -11.672 2.758 8.711 1 95.19 85 ASP A N 1
ATOM 703 C CA . ASP A 1 85 ? -12.328 2.609 7.418 1 95.19 85 ASP A CA 1
ATOM 704 C C . ASP A 1 85 ? -11.328 2.244 6.328 1 95.19 85 ASP A C 1
ATOM 706 O O . ASP A 1 85 ? -11.547 1.306 5.562 1 95.19 85 ASP A O 1
ATOM 710 N N . ILE A 1 86 ? -10.203 2.883 6.289 1 94.62 86 ILE A N 1
ATOM 711 C CA . ILE A 1 86 ? -9.172 2.662 5.277 1 94.62 86 ILE A CA 1
ATOM 712 C C . ILE A 1 86 ? -8.594 1.26 5.434 1 94.62 86 ILE A C 1
ATOM 714 O O . ILE A 1 86 ? -8.414 0.543 4.445 1 94.62 86 ILE A O 1
ATOM 718 N N . ILE A 1 87 ? -8.312 0.867 6.629 1 97.06 87 ILE A N 1
ATOM 719 C CA . ILE A 1 87 ? -7.711 -0.437 6.895 1 97.06 87 ILE A CA 1
ATOM 720 C C . ILE A 1 87 ? -8.664 -1.543 6.438 1 97.06 87 ILE A C 1
ATOM 722 O O . ILE A 1 87 ? -8.25 -2.477 5.746 1 97.06 87 ILE A O 1
ATOM 726 N N . VAL A 1 88 ? -9.859 -1.433 6.812 1 97.25 88 VAL A N 1
ATOM 727 C CA . VAL A 1 88 ? -10.867 -2.436 6.477 1 97.25 88 VAL A CA 1
ATOM 728 C C . VAL A 1 88 ? -11.047 -2.506 4.965 1 97.25 88 VAL A C 1
ATOM 730 O O . VAL A 1 88 ? -11.047 -3.594 4.383 1 97.25 88 VAL A O 1
ATOM 733 N N . ASP A 1 89 ? -11.156 -1.353 4.34 1 96.81 89 ASP A N 1
ATOM 734 C CA . ASP A 1 89 ? -11.328 -1.303 2.893 1 96.81 89 ASP A CA 1
ATOM 735 C C . ASP A 1 89 ? -10.164 -1.977 2.174 1 96.81 89 ASP A C 1
ATOM 737 O O . ASP A 1 89 ? -10.375 -2.773 1.257 1 96.81 89 ASP A O 1
ATOM 741 N N . PHE A 1 90 ? -9 -1.705 2.586 1 97.94 90 PHE A N 1
ATOM 742 C CA . PHE A 1 90 ? -7.812 -2.178 1.88 1 97.94 90 PHE A CA 1
ATOM 743 C C . PHE A 1 90 ? -7.582 -3.66 2.141 1 97.94 90 PHE A C 1
ATOM 745 O O . PHE A 1 90 ? -7.055 -4.371 1.283 1 97.94 90 PHE A O 1
ATOM 752 N N . ILE A 1 91 ? -8.031 -4.141 3.309 1 98.5 91 ILE A N 1
ATOM 753 C CA . ILE A 1 91 ? -7.996 -5.578 3.551 1 98.5 91 ILE A CA 1
ATOM 754 C C . ILE A 1 91 ? -8.953 -6.285 2.592 1 98.5 91 ILE A C 1
ATOM 756 O O . ILE A 1 91 ? -8.578 -7.27 1.947 1 98.5 91 ILE A O 1
ATOM 760 N N . VAL A 1 92 ? -10.125 -5.754 2.455 1 98.56 92 VAL A N 1
ATOM 761 C CA . VAL A 1 92 ? -11.133 -6.359 1.593 1 98.56 92 VAL A CA 1
ATOM 762 C C . VAL A 1 92 ? -10.664 -6.309 0.139 1 98.56 92 VAL A C 1
ATOM 764 O O . VAL A 1 92 ? -10.812 -7.285 -0.599 1 98.56 92 VAL A O 1
ATOM 767 N N . TYR A 1 93 ? -10.055 -5.156 -0.226 1 98.25 93 TYR A N 1
ATOM 768 C CA . TYR A 1 93 ? -9.531 -4.984 -1.578 1 98.25 93 TYR A CA 1
ATOM 769 C C . TYR A 1 93 ? -8.438 -5.996 -1.877 1 98.25 93 TYR A C 1
ATOM 771 O O . TYR A 1 93 ? -8.133 -6.266 -3.041 1 98.25 93 TYR A O 1
ATOM 779 N N . SER A 1 94 ? -7.848 -6.559 -0.909 1 98.56 94 SER A N 1
ATOM 780 C CA . SER A 1 94 ? -6.762 -7.516 -1.105 1 98.56 94 SER A CA 1
ATOM 781 C C . SER A 1 94 ? -7.277 -8.953 -1.069 1 98.56 94 SER A C 1
ATOM 783 O O . SER A 1 94 ? -6.918 -9.766 -1.92 1 98.56 94 SER A O 1
ATOM 785 N N . ILE A 1 95 ? -8.164 -9.281 -0.141 1 98.56 95 ILE A N 1
ATOM 786 C CA . ILE A 1 95 ? -8.492 -10.68 0.115 1 98.56 95 ILE A CA 1
ATOM 787 C C . ILE A 1 95 ? -9.43 -11.203 -0.975 1 98.56 95 ILE A C 1
ATOM 789 O O . ILE A 1 95 ? -9.422 -12.391 -1.292 1 98.56 95 ILE A O 1
ATOM 793 N N . ILE A 1 96 ? -10.188 -10.344 -1.549 1 98.69 96 ILE A N 1
ATOM 794 C CA . ILE A 1 96 ? -11.141 -10.812 -2.555 1 98.69 96 ILE A CA 1
ATOM 795 C C . ILE A 1 96 ? -10.383 -11.328 -3.777 1 98.69 96 ILE A C 1
ATOM 797 O O . ILE A 1 96 ? -10.539 -12.484 -4.168 1 98.69 96 ILE A O 1
ATOM 801 N N . PRO A 1 97 ? -9.547 -10.523 -4.367 1 98.62 97 PRO A N 1
ATOM 802 C CA . PRO A 1 97 ? -8.836 -11.062 -5.523 1 98.62 97 PRO A CA 1
ATOM 803 C C . PRO A 1 97 ? -7.93 -12.242 -5.16 1 98.62 97 PRO A C 1
ATOM 805 O O . PRO A 1 97 ? -7.723 -13.141 -5.98 1 98.62 97 PRO A O 1
ATOM 808 N N . ILE A 1 98 ? -7.371 -12.273 -4.004 1 98.75 98 ILE A N 1
ATOM 809 C CA . ILE A 1 98 ? -6.547 -13.391 -3.566 1 98.75 98 ILE A CA 1
ATOM 810 C C . ILE A 1 98 ? -7.391 -14.664 -3.514 1 98.75 98 ILE A C 1
ATOM 812 O O . ILE A 1 98 ? -6.945 -15.734 -3.939 1 98.75 98 ILE A O 1
ATOM 816 N N . SER A 1 99 ? -8.594 -14.547 -2.975 1 98.69 99 SER A N 1
ATOM 817 C CA . SER A 1 99 ? -9.484 -15.695 -2.867 1 98.69 99 SER A CA 1
ATOM 818 C C . SER A 1 99 ? -9.852 -16.234 -4.242 1 98.69 99 SER A C 1
ATOM 820 O O . SER A 1 99 ? -9.938 -17.453 -4.438 1 98.69 99 SER A O 1
ATOM 822 N N . ILE A 1 100 ? -10.07 -15.359 -5.152 1 98.5 100 ILE A N 1
ATOM 823 C CA . ILE A 1 100 ? -10.375 -15.789 -6.516 1 98.5 100 ILE A CA 1
ATOM 824 C C . ILE A 1 100 ? -9.172 -16.531 -7.102 1 98.5 100 ILE A C 1
ATOM 826 O O . ILE A 1 100 ? -9.336 -17.578 -7.742 1 98.5 100 ILE A O 1
ATOM 830 N N . ALA A 1 101 ? -8.016 -16 -6.902 1 98.25 101 ALA A N 1
ATOM 831 C CA . ALA A 1 101 ? -6.801 -16.641 -7.402 1 98.25 101 ALA A CA 1
ATOM 832 C C . ALA A 1 101 ? -6.613 -18.031 -6.781 1 98.25 101 ALA A C 1
ATOM 834 O O . ALA A 1 101 ? -6.188 -18.969 -7.457 1 98.25 101 ALA A O 1
ATOM 835 N N . MET A 1 102 ? -6.91 -18.094 -5.496 1 97.94 102 MET A N 1
ATOM 836 C CA . MET A 1 102 ? -6.797 -19.375 -4.812 1 97.94 102 MET A CA 1
ATOM 837 C C . MET A 1 102 ? -7.723 -20.422 -5.438 1 97.94 102 MET A C 1
ATOM 839 O O . MET A 1 102 ? -7.355 -21.578 -5.574 1 97.94 102 MET A O 1
ATOM 843 N N . ARG A 1 103 ? -8.883 -20.016 -5.797 1 97.5 103 ARG A N 1
ATOM 844 C CA . ARG A 1 103 ? -9.844 -20.922 -6.426 1 97.5 103 ARG A CA 1
ATOM 845 C C . ARG A 1 103 ? -9.383 -21.328 -7.812 1 97.5 103 ARG A C 1
ATOM 847 O O . ARG A 1 103 ? -9.453 -22.516 -8.172 1 97.5 103 ARG A O 1
ATOM 854 N N . LYS A 1 104 ? -8.93 -20.375 -8.562 1 96.94 104 LYS A N 1
ATOM 855 C CA . LYS A 1 104 ? -8.477 -20.656 -9.914 1 96.94 104 LYS A CA 1
ATOM 856 C C . LYS A 1 104 ? -7.215 -21.516 -9.906 1 96.94 104 LYS A C 1
ATOM 858 O O . LYS A 1 104 ? -7.004 -22.328 -10.812 1 96.94 104 LYS A O 1
ATOM 863 N N . ASN A 1 105 ? -6.398 -21.281 -8.906 1 96.25 105 ASN A N 1
ATOM 864 C CA . ASN A 1 105 ? -5.199 -22.078 -8.672 1 96.25 105 ASN A CA 1
ATOM 865 C C . ASN A 1 105 ? -4.355 -22.203 -9.938 1 96.25 105 ASN A C 1
ATOM 867 O O . ASN A 1 105 ? -3.994 -23.312 -10.336 1 96.25 105 ASN A O 1
ATOM 871 N N . SER A 1 106 ? -4.133 -21.125 -10.625 1 96.88 106 SER A N 1
ATOM 872 C CA . SER A 1 106 ? -3.354 -21.047 -11.859 1 96.88 106 SER A CA 1
ATOM 873 C C . SER A 1 106 ? -2.193 -20.062 -11.719 1 96.88 106 SER A C 1
ATOM 875 O O . SER A 1 106 ? -2.34 -19 -11.102 1 96.88 106 SER A O 1
ATOM 877 N N . LEU A 1 107 ? -1.097 -20.469 -12.32 1 97.31 107 LEU A N 1
ATOM 878 C CA . LEU A 1 107 ? 0.107 -19.656 -12.258 1 97.31 107 LEU A CA 1
ATOM 879 C C . LEU A 1 107 ? -0.117 -18.312 -12.945 1 97.31 107 LEU A C 1
ATOM 881 O O . LEU A 1 107 ? 0.344 -17.281 -12.461 1 97.31 107 LEU A O 1
ATOM 885 N N . SER A 1 108 ? -0.819 -18.359 -14.055 1 97.5 108 SER A N 1
ATOM 886 C CA . SER A 1 108 ? -1.085 -17.141 -14.805 1 97.5 108 SER A CA 1
ATOM 887 C C . SER A 1 108 ? -1.918 -16.156 -13.977 1 97.5 108 SER A C 1
ATOM 889 O O . SER A 1 108 ? -1.671 -14.953 -14.008 1 97.5 108 SER A O 1
ATOM 891 N N . VAL A 1 109 ? -2.865 -16.688 -13.227 1 98.12 109 VAL A N 1
ATOM 892 C CA . VAL A 1 109 ? -3.73 -15.844 -12.398 1 98.12 109 VAL A CA 1
ATOM 893 C C . VAL A 1 109 ? -2.93 -15.258 -11.242 1 98.12 109 VAL A C 1
ATOM 895 O O . VAL A 1 109 ? -3.02 -14.062 -10.961 1 98.12 109 VAL A O 1
ATOM 898 N N . TYR A 1 110 ? -2.117 -16.078 -10.656 1 98.38 110 TYR A N 1
ATOM 899 C CA . TYR A 1 110 ? -1.321 -15.602 -9.531 1 98.38 110 TYR A CA 1
ATOM 900 C C . TYR A 1 110 ? -0.29 -14.578 -9.977 1 98.38 110 TYR A C 1
ATOM 902 O O . TYR A 1 110 ? 0.023 -13.641 -9.242 1 98.38 110 TYR A O 1
ATOM 910 N N . SER A 1 111 ? 0.279 -14.742 -11.172 1 98.12 111 SER A N 1
ATOM 911 C CA . SER A 1 111 ? 1.241 -13.773 -11.695 1 98.12 111 SER A CA 1
ATOM 912 C C . SER A 1 111 ? 0.597 -12.406 -11.898 1 98.12 111 SER A C 1
ATOM 914 O O . SER A 1 111 ? 1.145 -11.391 -11.484 1 98.12 111 SER A O 1
ATOM 916 N N . SER A 1 112 ? -0.555 -12.391 -12.516 1 98.5 112 SER A N 1
ATOM 917 C CA . SER A 1 112 ? -1.269 -11.141 -12.734 1 98.5 112 SER A CA 1
ATOM 918 C C . SER A 1 112 ? -1.717 -10.523 -11.414 1 98.5 112 SER A C 1
ATOM 920 O O . SER A 1 112 ? -1.698 -9.297 -11.258 1 98.5 112 SER A O 1
ATOM 922 N N . LEU A 1 113 ? -2.137 -11.328 -10.461 1 98.75 113 LEU A N 1
ATOM 923 C CA . LEU A 1 113 ? -2.523 -10.859 -9.141 1 98.75 113 LEU A CA 1
ATOM 924 C C . LEU A 1 113 ? -1.354 -10.172 -8.438 1 98.75 113 LEU A C 1
ATOM 926 O O . LEU A 1 113 ? -1.521 -9.109 -7.84 1 98.75 113 LEU A O 1
ATOM 930 N N . SER A 1 114 ? -0.175 -10.836 -8.492 1 98.81 114 SER A N 1
ATOM 931 C CA . SER A 1 114 ? 1.005 -10.281 -7.84 1 98.81 114 SER A CA 1
ATOM 932 C C . SER A 1 114 ? 1.35 -8.906 -8.398 1 98.81 114 SER A C 1
ATOM 934 O O . SER A 1 114 ? 1.7 -7.996 -7.641 1 98.81 114 SER A O 1
ATOM 936 N N . PHE A 1 115 ? 1.245 -8.781 -9.695 1 98.62 115 PHE A N 1
ATOM 937 C CA . PHE A 1 115 ? 1.471 -7.492 -10.336 1 98.62 115 PHE A CA 1
ATOM 938 C C . PHE A 1 115 ? 0.472 -6.453 -9.836 1 98.62 115 PHE A C 1
ATOM 940 O O . PHE A 1 115 ? 0.857 -5.348 -9.445 1 98.62 115 PHE A O 1
ATOM 947 N N . MET A 1 116 ? -0.758 -6.816 -9.797 1 98.75 116 MET A N 1
ATOM 948 C CA . MET A 1 116 ? -1.816 -5.906 -9.367 1 98.75 116 MET A CA 1
ATOM 949 C C . MET A 1 116 ? -1.61 -5.48 -7.914 1 98.75 116 MET A C 1
ATOM 951 O O . MET A 1 116 ? -1.659 -4.289 -7.602 1 98.75 116 MET A O 1
ATOM 955 N N . LEU A 1 117 ? -1.34 -6.449 -7.047 1 98.75 117 LEU A N 1
ATOM 956 C CA . LEU A 1 117 ? -1.146 -6.148 -5.633 1 98.75 117 LEU A CA 1
ATOM 957 C C . LEU A 1 117 ? 0.076 -5.258 -5.426 1 98.75 117 LEU A C 1
ATOM 959 O O . LEU A 1 117 ? 0.083 -4.398 -4.543 1 98.75 117 LEU A O 1
ATOM 963 N N . ALA A 1 118 ? 1.107 -5.473 -6.227 1 98.75 118 ALA A N 1
ATOM 964 C CA . ALA A 1 118 ? 2.297 -4.625 -6.16 1 98.75 118 ALA A CA 1
ATOM 965 C C . ALA A 1 118 ? 1.954 -3.174 -6.48 1 98.75 118 ALA A C 1
ATOM 967 O O . ALA A 1 118 ? 2.42 -2.256 -5.801 1 98.75 118 ALA A O 1
ATOM 968 N N . THR A 1 119 ? 1.166 -2.99 -7.531 1 98.62 119 THR A N 1
ATOM 969 C CA . THR A 1 119 ? 0.789 -1.631 -7.902 1 98.62 119 THR A CA 1
ATOM 970 C C . THR A 1 119 ? -0.089 -1.002 -6.82 1 98.62 119 THR A C 1
ATOM 972 O O . THR A 1 119 ? -0.009 0.203 -6.574 1 98.62 119 THR A O 1
ATOM 975 N N . PHE A 1 120 ? -0.95 -1.835 -6.16 1 98.44 120 PHE A N 1
ATOM 976 C CA . PHE A 1 120 ? -1.741 -1.353 -5.035 1 98.44 120 PHE A CA 1
ATOM 977 C C . PHE A 1 120 ? -0.838 -0.844 -3.918 1 98.44 120 PHE A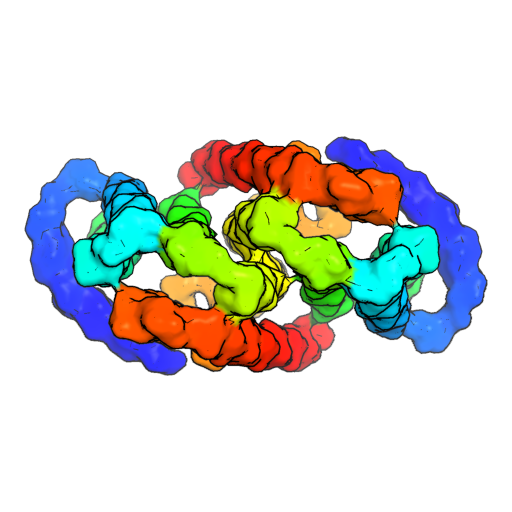 C 1
ATOM 979 O O . PHE A 1 120 ? -1.089 0.218 -3.344 1 98.44 120 PHE A O 1
ATOM 986 N N . PHE A 1 121 ? 0.162 -1.639 -3.656 1 98.5 121 PHE A N 1
ATOM 987 C CA . PHE A 1 121 ? 1.122 -1.344 -2.6 1 98.5 121 PHE A CA 1
ATOM 988 C C . PHE A 1 121 ? 1.817 -0.012 -2.855 1 98.5 121 PHE A C 1
ATOM 990 O O . PHE A 1 121 ? 1.786 0.884 -2.01 1 98.5 121 PHE A O 1
ATOM 997 N N . VAL A 1 122 ? 2.324 0.209 -4.012 1 98.25 122 VAL A N 1
ATOM 998 C CA . VAL A 1 122 ? 3.059 1.418 -4.371 1 98.25 122 VAL A CA 1
ATOM 999 C C . VAL A 1 122 ? 2.105 2.611 -4.406 1 98.25 122 VAL A C 1
ATOM 1001 O O . VAL A 1 122 ? 2.441 3.695 -3.928 1 98.25 122 VAL A O 1
ATOM 1004 N N . ASN A 1 123 ? 0.952 2.395 -4.969 1 97.25 123 ASN A N 1
ATOM 1005 C CA . ASN A 1 123 ? -0.029 3.473 -5.059 1 97.25 123 ASN A CA 1
ATOM 1006 C C . ASN A 1 123 ? -0.487 3.932 -3.68 1 97.25 123 ASN A C 1
ATOM 1008 O O . ASN A 1 123 ? -0.662 5.129 -3.445 1 97.25 123 ASN A O 1
ATOM 1012 N N . ALA A 1 124 ? -0.76 2.965 -2.807 1 96.31 124 ALA A N 1
ATOM 1013 C CA . ALA A 1 124 ? -1.188 3.32 -1.456 1 96.31 124 ALA A CA 1
ATOM 1014 C C . ALA A 1 124 ? -0.13 4.16 -0.747 1 96.31 124 ALA A C 1
ATOM 1016 O O . ALA A 1 124 ? -0.448 5.176 -0.121 1 96.31 124 ALA A O 1
ATOM 1017 N N . ALA A 1 125 ? 1.081 3.746 -0.866 1 95.06 125 ALA A N 1
ATOM 1018 C CA . ALA A 1 125 ? 2.184 4.492 -0.265 1 95.06 125 ALA A CA 1
ATOM 1019 C C . ALA A 1 125 ? 2.279 5.898 -0.85 1 95.06 125 ALA A C 1
ATOM 1021 O O . ALA A 1 125 ? 2.379 6.879 -0.109 1 95.06 125 ALA A O 1
ATOM 1022 N N . GLY A 1 126 ? 2.213 5.965 -2.148 1 94.5 126 GLY A N 1
ATOM 1023 C CA . GLY A 1 126 ? 2.309 7.258 -2.811 1 94.5 126 GLY A CA 1
ATOM 1024 C C . GLY A 1 126 ? 1.165 8.188 -2.463 1 94.5 126 GLY A C 1
ATOM 1025 O O . GLY A 1 126 ? 1.381 9.383 -2.217 1 94.5 126 GLY A O 1
ATOM 1026 N N . LEU A 1 127 ? 0.033 7.688 -2.439 1 93.62 127 LEU A N 1
ATOM 1027 C CA . LEU A 1 127 ? -1.162 8.484 -2.189 1 93.62 127 LEU A CA 1
ATOM 1028 C C . LEU A 1 127 ? -1.137 9.078 -0.784 1 93.62 127 LEU A C 1
ATOM 1030 O O . LEU A 1 127 ? -1.251 10.297 -0.615 1 93.62 127 LEU A O 1
ATOM 1034 N N . PHE A 1 128 ? -0.94 8.258 0.2 1 92.56 128 PHE A N 1
ATOM 1035 C CA . PHE A 1 128 ? -1.116 8.719 1.572 1 92.56 128 PHE A CA 1
ATOM 1036 C C . PHE A 1 128 ? 0.123 9.461 2.059 1 92.56 128 PHE A C 1
ATOM 1038 O O . PHE A 1 128 ? 0.028 10.352 2.904 1 92.56 128 PHE A O 1
ATOM 1045 N N . TYR A 1 129 ? 1.281 9.086 1.488 1 92.25 129 TYR A N 1
ATOM 1046 C CA . TYR A 1 129 ? 2.459 9.883 1.799 1 92.25 129 TYR A CA 1
ATOM 1047 C C . TYR A 1 129 ? 2.324 11.297 1.232 1 92.25 129 TYR A C 1
ATOM 1049 O O . TYR A 1 129 ? 2.67 12.273 1.896 1 92.25 129 TYR A O 1
ATOM 1057 N N . LEU A 1 130 ? 1.89 11.367 0.04 1 91.12 130 LEU A N 1
ATOM 1058 C CA . LEU A 1 130 ? 1.638 12.664 -0.576 1 91.12 130 LEU A CA 1
ATOM 1059 C C . LEU A 1 130 ? 0.636 13.477 0.244 1 91.12 130 LEU A C 1
ATOM 1061 O O . LEU A 1 130 ? 0.826 14.672 0.461 1 91.12 130 LEU A O 1
ATOM 1065 N N . SER A 1 131 ? -0.354 12.836 0.722 1 88.38 131 SER A N 1
ATOM 1066 C CA . SER A 1 131 ? -1.348 13.492 1.564 1 88.38 131 SER A CA 1
ATOM 1067 C C . SER A 1 131 ? -0.717 14.039 2.844 1 88.38 131 SER A C 1
ATOM 1069 O O . SER A 1 131 ? -1.044 15.141 3.285 1 88.38 131 SER A O 1
ATOM 1071 N N . ALA A 1 132 ? 0.133 13.266 3.402 1 87.44 132 ALA A N 1
ATOM 1072 C CA . ALA A 1 132 ? 0.822 13.695 4.621 1 87.44 132 ALA A CA 1
ATOM 1073 C C . ALA A 1 132 ? 1.691 14.922 4.359 1 87.44 132 ALA A C 1
ATOM 1075 O O . ALA A 1 132 ? 1.73 15.844 5.176 1 87.44 132 ALA A O 1
ATOM 1076 N N . LEU A 1 133 ? 2.307 14.945 3.223 1 87.06 133 LEU A N 1
ATOM 1077 C CA . LEU A 1 133 ? 3.158 16.062 2.854 1 87.06 133 LEU A CA 1
ATOM 1078 C C . LEU A 1 133 ? 2.33 17.328 2.629 1 87.06 133 LEU A C 1
ATOM 1080 O O . LEU A 1 133 ? 2.734 18.422 3.029 1 87.06 133 LEU A O 1
ATOM 1084 N N . LEU A 1 134 ? 1.247 17.125 2.006 1 84.75 134 LEU A N 1
ATOM 1085 C CA . LEU A 1 134 ? 0.371 18.25 1.724 1 84.75 134 LEU A CA 1
ATOM 1086 C C . LEU A 1 134 ? -0.217 18.828 3.012 1 84.75 134 LEU A C 1
ATOM 1088 O O . LEU A 1 134 ? -0.349 20.047 3.154 1 84.75 134 LEU A O 1
ATOM 1092 N N . GLU A 1 135 ? -0.505 17.938 3.939 1 81.88 135 GLU A N 1
ATOM 1093 C CA . GLU A 1 135 ? -1.007 18.391 5.238 1 81.88 135 GLU A CA 1
ATOM 1094 C C . GLU A 1 135 ? 0.07 19.125 6.02 1 81.88 135 GLU A C 1
ATOM 1096 O O . GLU A 1 135 ? -0.22 20.109 6.703 1 81.88 135 GLU A O 1
ATOM 1101 N N . LYS A 1 136 ? 1.229 18.656 5.898 1 79.56 136 LYS A N 1
ATOM 1102 C CA . LYS A 1 136 ? 2.359 19.312 6.559 1 79.56 136 LYS A CA 1
ATOM 1103 C C . LYS A 1 136 ? 2.574 20.719 6.031 1 79.56 136 LYS A C 1
ATOM 1105 O O . LYS A 1 136 ? 2.93 21.625 6.789 1 79.56 136 LYS A O 1
ATOM 1110 N N . ARG A 1 137 ? 2.363 20.891 4.805 1 78.75 137 ARG A N 1
ATOM 1111 C CA . ARG A 1 137 ? 2.578 22.188 4.16 1 78.75 137 ARG A CA 1
ATOM 1112 C C . ARG A 1 137 ? 1.354 23.078 4.309 1 78.75 137 ARG A C 1
ATOM 1114 O O . ARG A 1 137 ? 1.36 24.219 3.854 1 78.75 137 ARG A O 1
ATOM 1121 N N . ASN A 1 138 ? 0.408 22.688 5.051 1 70.81 138 ASN A N 1
ATOM 1122 C CA . ASN A 1 138 ? -0.849 23.422 5.152 1 70.81 138 ASN A CA 1
ATOM 1123 C C . ASN A 1 138 ? -1.388 23.812 3.781 1 70.81 138 ASN A C 1
ATOM 1125 O O . ASN A 1 138 ? -1.851 24.938 3.586 1 70.81 138 ASN A O 1
ATOM 1129 N N . PHE A 1 139 ? -0.93 23.062 2.852 1 59.56 139 PHE A N 1
ATOM 1130 C CA . PHE A 1 139 ? -1.41 23.344 1.504 1 59.56 139 PHE A CA 1
ATOM 1131 C C . PHE A 1 139 ? -2.928 23.234 1.434 1 59.56 139 PHE A C 1
ATOM 1133 O O . PHE A 1 139 ? -3.484 22.156 1.678 1 59.56 139 PHE A O 1
ATOM 1140 N N . LYS A 1 140 ? -3.697 24.25 1.969 1 51.75 140 LYS A N 1
ATOM 1141 C CA . LYS A 1 140 ? -5.156 24.281 1.92 1 51.75 140 LYS A CA 1
ATOM 1142 C C . LYS A 1 140 ? -5.656 24.297 0.479 1 51.75 140 LYS A C 1
ATOM 1144 O O . LYS A 1 140 ? -5.406 25.266 -0.252 1 51.75 140 LYS A O 1
ATOM 1149 N N . GLN A 1 141 ? -5.66 23.359 -0.249 1 48.72 141 GLN A N 1
ATOM 1150 C CA . GLN A 1 141 ? -6.527 23.531 -1.408 1 48.72 141 GLN A CA 1
ATOM 1151 C C . GLN A 1 141 ? -7.992 23.641 -0.991 1 48.72 141 GLN A C 1
ATOM 1153 O O . GLN A 1 141 ? -8.414 23 -0.027 1 48.72 141 GLN A O 1
ATOM 1158 N N . ASN A 1 142 ? -8.82 24.609 -1.425 1 42.94 142 ASN A N 1
ATOM 1159 C CA . ASN A 1 142 ? -10.203 24.922 -1.049 1 42.94 142 ASN A CA 1
ATOM 1160 C C . ASN A 1 142 ? -10.914 23.688 -0.487 1 42.94 142 ASN A C 1
ATOM 1162 O O . ASN A 1 142 ? -11.383 23.703 0.653 1 42.94 142 ASN A O 1
ATOM 1166 N N . LYS A 1 143 ? -11.938 23.109 -1.158 1 41.75 143 LYS A N 1
ATOM 1167 C CA . LYS A 1 143 ? -13.227 22.438 -0.995 1 41.75 143 LYS A CA 1
ATOM 1168 C C . LYS A 1 143 ? -13.031 20.953 -0.699 1 41.75 143 LYS A C 1
ATOM 1170 O O . LYS A 1 143 ? -13.891 20.125 -1.042 1 41.75 143 LYS A O 1
ATOM 1175 N N . GLU A 1 144 ? -11.883 20.344 -0.307 1 43.81 144 GLU A N 1
ATOM 1176 C CA . GLU A 1 144 ? -11.922 18.891 -0.449 1 43.81 144 GLU A CA 1
ATOM 1177 C C . GLU A 1 144 ? -12.508 18.234 0.795 1 43.81 144 GLU A C 1
ATOM 1179 O O . GLU A 1 144 ? -12.227 18.656 1.919 1 43.81 144 GLU A O 1
ATOM 1184 N N . LEU A 1 145 ? -13.648 17.484 0.729 1 38.75 145 LEU A N 1
ATOM 1185 C CA . LEU A 1 145 ? -14.555 16.766 1.622 1 38.75 145 LEU A CA 1
ATOM 1186 C C . LEU A 1 145 ? -13.82 15.656 2.369 1 38.75 145 LEU A C 1
ATOM 1188 O O . LEU A 1 145 ? -14.398 14.984 3.223 1 38.75 145 LEU A O 1
ATOM 1192 N N . THR A 1 146 ? -12.672 15.117 1.917 1 42.38 146 THR A N 1
ATOM 1193 C CA . THR A 1 146 ? -12.016 14.031 2.639 1 42.38 146 THR A CA 1
ATOM 1194 C C . THR A 1 146 ? -11.109 14.586 3.732 1 42.38 146 THR A C 1
ATOM 1196 O O . THR A 1 146 ? -10.672 15.734 3.666 1 42.38 146 THR A O 1
ATOM 1199 N N . SER A 1 147 ? -10.961 13.836 4.793 1 43.38 147 SER A N 1
ATOM 1200 C CA . SER A 1 147 ? -10.164 14.25 5.941 1 43.38 147 SER A CA 1
ATOM 1201 C C . SER A 1 147 ? -8.766 14.695 5.516 1 43.38 147 SER A C 1
ATOM 1203 O O . SER A 1 147 ? -8.133 15.5 6.195 1 43.38 147 SER A O 1
ATOM 1205 N N . VAL A 1 148 ? -8.219 14.078 4.344 1 51 148 VAL A N 1
ATOM 1206 C CA . VAL A 1 148 ? -6.891 14.453 3.867 1 51 148 VAL A CA 1
ATOM 1207 C C . VAL A 1 148 ? -6.945 14.766 2.373 1 51 148 VAL A C 1
ATOM 1209 O O . VAL A 1 148 ? -7.773 14.203 1.647 1 51 148 VAL A O 1
ATOM 1212 N N . THR A 1 149 ? -6.363 15.68 1.861 1 57.16 149 THR A N 1
ATOM 1213 C CA . THR A 1 149 ? -6.348 16.078 0.461 1 57.16 149 THR A CA 1
ATOM 1214 C C . THR A 1 149 ? -5.809 14.961 -0.424 1 57.16 149 THR A C 1
ATOM 1216 O O . THR A 1 149 ? -4.707 14.461 -0.199 1 57.16 149 THR A O 1
ATOM 1219 N N . LEU A 1 150 ? -6.699 14.445 -1.251 1 65 150 LEU A N 1
ATOM 1220 C CA . LEU A 1 150 ? -6.309 13.398 -2.191 1 65 150 LEU A CA 1
ATOM 1221 C C . LEU A 1 150 ? -6.328 13.922 -3.625 1 65 150 LEU A C 1
ATOM 1223 O O . LEU A 1 150 ? -7.391 14.273 -4.148 1 65 150 LEU A O 1
ATOM 1227 N N . PRO A 1 151 ? -5.137 14 -4.27 1 68.25 151 PRO A N 1
ATOM 1228 C CA . PRO A 1 151 ? -5.145 14.445 -5.668 1 68.25 151 PRO A CA 1
ATOM 1229 C C . PRO A 1 151 ? -5.887 13.477 -6.59 1 68.25 151 PRO A C 1
ATOM 1231 O O . PRO A 1 151 ? -5.828 12.266 -6.395 1 68.25 151 PRO A O 1
ATOM 1234 N N . PRO A 1 152 ? -6.664 13.984 -7.469 1 71.12 152 PRO A N 1
ATOM 1235 C CA . PRO A 1 152 ? -7.398 13.125 -8.398 1 71.12 152 PRO A CA 1
ATOM 1236 C C . PRO A 1 152 ? -6.48 12.312 -9.312 1 71.12 152 PRO A C 1
ATOM 1238 O O . PRO A 1 152 ? -5.352 12.734 -9.578 1 71.12 152 PRO A O 1
ATOM 1241 N N . ALA A 1 153 ? -6.828 11.117 -9.609 1 83.12 153 ALA A N 1
ATOM 1242 C CA . ALA A 1 153 ? -6.074 10.234 -10.492 1 83.12 153 ALA A CA 1
ATOM 1243 C C . ALA A 1 153 ? -7.012 9.312 -11.273 1 83.12 153 ALA A C 1
ATOM 1245 O O . ALA A 1 153 ? -8.234 9.375 -11.109 1 83.12 153 ALA A O 1
ATOM 1246 N N . LEU A 1 154 ? -6.539 8.562 -12.195 1 83.69 154 LEU A N 1
ATOM 1247 C CA . LEU A 1 154 ? -7.301 7.691 -13.086 1 83.69 154 LEU A CA 1
ATOM 1248 C C . LEU A 1 154 ? -8.117 6.684 -12.281 1 83.69 154 LEU A C 1
ATOM 1250 O O . LEU A 1 154 ? -9.328 6.555 -12.492 1 83.69 154 LEU A O 1
ATOM 1254 N N . ILE A 1 155 ? -7.41 5.984 -11.445 1 85.25 155 ILE A N 1
ATOM 1255 C CA . ILE A 1 155 ? -8.094 4.984 -10.633 1 85.25 155 ILE A CA 1
ATOM 1256 C C . ILE A 1 155 ? -8.383 5.562 -9.25 1 85.25 155 ILE A C 1
ATOM 1258 O O . ILE A 1 155 ? -7.457 5.906 -8.508 1 85.25 155 ILE A O 1
ATOM 1262 N N . GLU A 1 156 ? -9.625 5.664 -9.047 1 87.44 156 GLU A N 1
ATOM 1263 C CA . GLU A 1 156 ? -10.102 6.129 -7.75 1 87.44 156 GLU A CA 1
ATOM 1264 C C . GLU A 1 156 ? -11.172 5.195 -7.188 1 87.44 156 GLU A C 1
ATOM 1266 O O . GLU A 1 156 ? -11.117 3.984 -7.402 1 87.44 156 GLU A O 1
ATOM 1271 N N . GLY A 1 157 ? -11.992 5.668 -6.355 1 87.5 157 GLY A N 1
ATOM 1272 C CA . GLY A 1 157 ? -12.984 4.84 -5.688 1 87.5 157 GLY A CA 1
ATOM 1273 C C . GLY A 1 157 ? -13.984 4.215 -6.645 1 87.5 157 GLY A C 1
ATOM 1274 O O . GLY A 1 157 ? -14.258 3.014 -6.566 1 87.5 157 GLY A O 1
ATOM 1275 N N . LEU A 1 158 ? -14.453 4.965 -7.516 1 88.44 158 LEU A N 1
ATOM 1276 C CA . LEU A 1 158 ? -15.469 4.48 -8.445 1 88.44 158 LEU A CA 1
ATOM 1277 C C . LEU A 1 158 ? -14.891 3.42 -9.375 1 88.44 158 LEU A C 1
ATOM 1279 O O . LEU A 1 158 ? -15.5 2.369 -9.586 1 88.44 158 LEU A O 1
ATOM 1283 N N . GLU A 1 159 ? -13.742 3.746 -9.992 1 93.31 159 GLU A N 1
ATOM 1284 C CA . GLU A 1 159 ? -13.094 2.783 -10.875 1 93.31 159 GLU A CA 1
ATOM 1285 C C . GLU A 1 159 ? -12.789 1.478 -10.148 1 93.31 159 GLU A C 1
ATOM 1287 O O . GLU A 1 159 ? -12.922 0.395 -10.719 1 93.31 159 GLU A O 1
ATOM 1292 N N . THR A 1 160 ? -12.359 1.594 -8.906 1 95.31 160 THR A N 1
ATOM 1293 C CA . THR A 1 160 ? -12.094 0.401 -8.109 1 95.31 160 THR A CA 1
ATOM 1294 C C . THR A 1 160 ? -13.367 -0.423 -7.926 1 95.31 160 THR A C 1
ATOM 1296 O O . THR A 1 160 ? -13.352 -1.643 -8.109 1 95.31 160 THR A O 1
ATOM 1299 N N . PHE A 1 161 ? -14.445 0.248 -7.605 1 95.56 161 PHE A N 1
ATOM 1300 C CA . PHE A 1 161 ? -15.734 -0.419 -7.441 1 95.56 161 PHE A CA 1
ATOM 1301 C C . PHE A 1 161 ? -16.125 -1.154 -8.719 1 95.56 161 PHE A C 1
ATOM 1303 O O . PHE A 1 161 ? -16.547 -2.314 -8.664 1 95.56 161 PHE A O 1
ATOM 1310 N N . ILE A 1 162 ? -15.969 -0.521 -9.805 1 96.25 162 ILE A N 1
ATOM 1311 C CA . ILE A 1 162 ? -16.344 -1.091 -11.094 1 96.25 162 ILE A CA 1
ATOM 1312 C C . ILE A 1 162 ? -15.484 -2.316 -11.391 1 96.25 162 ILE A C 1
ATOM 1314 O O . ILE A 1 162 ? -16 -3.379 -11.734 1 96.25 162 ILE A O 1
ATOM 1318 N N . PHE A 1 163 ? -14.234 -2.191 -11.25 1 97 163 PHE A N 1
ATOM 1319 C CA . PHE A 1 163 ? -13.336 -3.293 -11.57 1 97 163 PHE A CA 1
ATOM 1320 C C . PHE A 1 163 ? -13.586 -4.484 -10.656 1 97 163 PHE A C 1
ATOM 1322 O O . PHE A 1 163 ? -13.586 -5.633 -11.102 1 97 163 PHE A O 1
ATOM 1329 N N . TYR A 1 164 ? -13.758 -4.242 -9.391 1 97.81 164 TYR A N 1
ATOM 1330 C CA . TYR A 1 164 ? -14.008 -5.344 -8.461 1 97.81 164 TYR A CA 1
ATOM 1331 C C . TYR A 1 164 ? -15.312 -6.051 -8.797 1 97.81 164 TYR A C 1
ATOM 1333 O O . TYR A 1 164 ? -15.414 -7.273 -8.656 1 97.81 164 TYR A O 1
ATOM 1341 N N . THR A 1 165 ? -16.312 -5.273 -9.156 1 97.56 165 THR A N 1
ATOM 1342 C CA . THR A 1 165 ? -17.562 -5.891 -9.602 1 97.56 165 THR A CA 1
ATOM 1343 C C . THR A 1 165 ? -17.328 -6.754 -10.836 1 97.56 165 THR A C 1
ATOM 1345 O O . THR A 1 165 ? -17.859 -7.863 -10.938 1 97.56 165 THR A O 1
ATOM 1348 N N . LEU A 1 166 ? -16.469 -6.293 -11.742 1 96.75 166 LEU A N 1
ATOM 1349 C CA . LEU A 1 166 ? -16.156 -7.027 -12.961 1 96.75 166 LEU A CA 1
ATOM 1350 C C . LEU A 1 166 ? -15.398 -8.312 -12.641 1 96.75 166 LEU A C 1
ATOM 1352 O O . LEU A 1 166 ? -15.477 -9.289 -13.383 1 96.75 166 LEU A O 1
ATOM 1356 N N . PHE A 1 167 ? -14.617 -8.32 -11.508 1 97.44 167 PHE A N 1
ATOM 1357 C CA . PHE A 1 167 ? -13.914 -9.531 -11.102 1 97.44 167 PHE A CA 1
ATOM 1358 C C . PHE A 1 167 ? -14.891 -10.68 -10.906 1 97.44 167 PHE A C 1
ATOM 1360 O O . PHE A 1 167 ? -14.586 -11.828 -11.242 1 97.44 167 PHE A O 1
ATOM 1367 N N . PHE A 1 168 ? -16.078 -10.336 -10.328 1 97.06 168 PHE A N 1
ATOM 1368 C CA . PHE A 1 168 ? -17.062 -11.367 -10.031 1 97.06 168 PHE A CA 1
ATOM 1369 C C . PHE A 1 168 ? -17.766 -11.82 -11.305 1 97.06 168 PHE A C 1
ATOM 1371 O O . PHE A 1 168 ? -18.031 -13.016 -11.477 1 97.06 168 PHE A O 1
ATOM 1378 N N . VAL A 1 169 ? -18.016 -10.938 -12.156 1 94.88 169 VAL A N 1
ATOM 1379 C CA . VAL A 1 169 ? -18.797 -11.211 -13.367 1 94.88 169 VAL A CA 1
ATOM 1380 C C . VAL A 1 169 ? -17.938 -11.961 -14.375 1 94.88 169 VAL A C 1
ATOM 1382 O O . VAL A 1 169 ? -18.406 -12.914 -15 1 94.88 169 VAL A O 1
ATOM 1385 N N . PHE A 1 170 ? -16.672 -11.586 -14.555 1 94.31 170 PHE A N 1
ATOM 1386 C CA . PHE A 1 170 ? -15.789 -12.188 -15.547 1 94.31 170 PHE A CA 1
ATOM 1387 C C . PHE A 1 170 ? -14.68 -12.977 -14.867 1 94.31 170 PHE A C 1
ATOM 1389 O O . PHE A 1 170 ? -13.5 -12.82 -1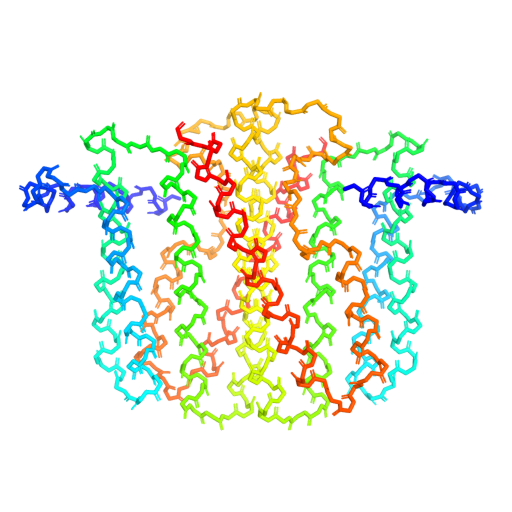5.195 1 94.31 170 PHE A O 1
ATOM 1396 N N . GLN A 1 171 ? -15.078 -13.828 -13.984 1 90.38 171 GLN A N 1
ATOM 1397 C CA . GLN A 1 171 ? -14.109 -14.594 -13.203 1 90.38 171 GLN A CA 1
ATOM 1398 C C . GLN A 1 171 ? -13.336 -15.57 -14.078 1 90.38 171 GLN A C 1
ATOM 1400 O O . GLN A 1 171 ? -12.227 -15.969 -13.742 1 90.38 171 GLN A O 1
ATOM 1405 N N . ARG A 1 172 ? -13.914 -15.906 -15.258 1 90.19 172 ARG A N 1
ATOM 1406 C CA . ARG A 1 172 ? -13.266 -16.844 -16.156 1 90.19 172 ARG A CA 1
ATOM 1407 C C . ARG A 1 172 ? -11.977 -16.266 -16.719 1 90.19 172 ARG A C 1
ATOM 1409 O O . ARG A 1 172 ? -10.977 -16.984 -16.875 1 90.19 172 ARG A O 1
ATOM 1416 N N . ASP A 1 173 ? -12.008 -14.938 -17 1 94.44 173 ASP A N 1
ATOM 1417 C CA . ASP A 1 173 ? -10.844 -14.25 -17.547 1 94.44 173 ASP A CA 1
ATOM 1418 C C . ASP A 1 173 ? -10.234 -13.289 -16.531 1 94.44 173 ASP A C 1
ATOM 1420 O O . ASP A 1 173 ? -9.852 -12.164 -16.891 1 94.44 173 ASP A O 1
ATOM 1424 N N . ILE A 1 174 ? -10.172 -13.781 -15.32 1 96.75 174 ILE A N 1
ATOM 1425 C CA . ILE A 1 174 ? -9.805 -12.891 -14.227 1 96.75 174 ILE A CA 1
ATOM 1426 C C . ILE A 1 174 ? -8.383 -12.367 -14.438 1 96.75 174 ILE A C 1
ATOM 1428 O O . ILE A 1 174 ? -8.07 -11.242 -14.047 1 96.75 174 ILE A O 1
ATOM 1432 N N . GLN A 1 175 ? -7.535 -13.18 -15.07 1 97 175 GLN A N 1
ATOM 1433 C CA . GLN A 1 175 ? -6.148 -12.781 -15.297 1 97 175 GLN A CA 1
ATOM 1434 C C . GLN A 1 175 ? -6.078 -11.484 -16.109 1 97 175 GLN A C 1
ATOM 1436 O O . GLN A 1 175 ? -5.281 -10.594 -15.789 1 97 175 GLN A O 1
ATOM 1441 N N . ILE A 1 176 ? -6.883 -11.344 -17.062 1 97.31 176 ILE A N 1
ATOM 1442 C CA . ILE A 1 176 ? -6.906 -10.164 -17.922 1 97.31 176 ILE A CA 1
ATOM 1443 C C . ILE A 1 176 ? -7.301 -8.938 -17.109 1 97.31 176 ILE A C 1
ATOM 1445 O O . ILE A 1 176 ? -6.684 -7.879 -17.234 1 97.31 176 ILE A O 1
ATOM 1449 N N . PHE A 1 177 ? -8.25 -9.094 -16.281 1 97.38 177 PHE A N 1
ATOM 1450 C CA . PHE A 1 177 ? -8.75 -7.973 -15.484 1 97.38 177 PHE A CA 1
ATOM 1451 C C . PHE A 1 177 ? -7.73 -7.543 -14.438 1 97.38 177 PHE A C 1
ATOM 1453 O O . PHE A 1 177 ? -7.598 -6.355 -14.141 1 97.38 177 PHE A O 1
ATOM 1460 N N . TYR A 1 178 ? -7.035 -8.539 -13.82 1 98.25 178 TYR A N 1
ATOM 1461 C CA . TYR A 1 178 ? -5.961 -8.188 -12.898 1 98.25 178 TYR A CA 1
ATOM 1462 C C . TYR A 1 178 ? -4.891 -7.352 -13.602 1 98.25 178 TYR A C 1
ATOM 1464 O O . TYR A 1 178 ? -4.418 -6.355 -13.055 1 98.25 178 TYR A O 1
ATOM 1472 N N . TRP A 1 179 ? -4.574 -7.703 -14.875 1 98.19 179 TRP A N 1
ATOM 1473 C CA . TRP A 1 179 ? -3.568 -6.969 -15.641 1 98.19 179 TRP A CA 1
ATOM 1474 C C . TRP A 1 179 ? -4.051 -5.559 -15.961 1 98.19 179 TRP A C 1
ATOM 1476 O O . TRP A 1 179 ? -3.32 -4.586 -15.766 1 98.19 179 TRP A O 1
ATOM 1486 N N . ILE A 1 180 ? -5.246 -5.453 -16.422 1 97.88 180 ILE A N 1
ATOM 1487 C CA . ILE A 1 180 ? -5.793 -4.168 -16.844 1 97.88 180 ILE A CA 1
ATOM 1488 C C . ILE A 1 180 ? -5.867 -3.229 -15.641 1 97.88 180 ILE A C 1
ATOM 1490 O O . ILE A 1 180 ? -5.477 -2.064 -15.727 1 97.88 180 ILE A O 1
ATOM 1494 N N . PHE A 1 181 ? -6.395 -3.77 -14.57 1 97.88 181 PHE A N 1
ATOM 1495 C CA . PHE A 1 181 ? -6.508 -2.949 -13.367 1 97.88 181 PHE A CA 1
ATOM 1496 C C . PHE A 1 181 ? -5.133 -2.518 -12.875 1 97.88 181 PHE A C 1
ATOM 1498 O O . PHE A 1 181 ? -4.926 -1.352 -12.539 1 97.88 181 PHE A O 1
ATOM 1505 N N . GLY A 1 182 ? -4.176 -3.439 -12.828 1 98.31 182 GLY A N 1
ATOM 1506 C CA . GLY A 1 182 ? -2.818 -3.111 -12.422 1 98.31 182 GLY A CA 1
ATOM 1507 C C . GLY A 1 182 ? -2.176 -2.049 -13.297 1 98.31 182 GLY A C 1
ATOM 1508 O O . GLY A 1 182 ? -1.519 -1.137 -12.789 1 98.31 182 GLY A O 1
ATOM 1509 N N . LEU A 1 183 ? -2.373 -2.129 -14.609 1 98.06 183 LEU A N 1
ATOM 1510 C CA . LEU A 1 183 ? -1.835 -1.143 -15.539 1 98.06 183 LEU A CA 1
ATOM 1511 C C . LEU A 1 183 ? -2.477 0.223 -15.32 1 98.06 183 LEU A C 1
ATOM 1513 O O . LEU A 1 183 ? -1.803 1.252 -15.406 1 98.06 183 LEU A O 1
ATOM 1517 N N . GLY A 1 184 ? -3.773 0.157 -15.07 1 97.38 184 GLY A N 1
ATOM 1518 C CA . GLY A 1 184 ? -4.441 1.401 -14.727 1 97.38 184 GLY A CA 1
ATOM 1519 C C . GLY A 1 184 ? -3.879 2.059 -13.477 1 97.38 184 GLY A C 1
ATOM 1520 O O . GLY A 1 184 ? -3.721 3.279 -13.43 1 97.38 184 GLY A O 1
ATOM 1521 N N . VAL A 1 185 ? -3.584 1.263 -12.477 1 97.81 185 VAL A N 1
ATOM 1522 C CA . VAL A 1 185 ? -3.021 1.782 -11.234 1 97.81 185 VAL A CA 1
ATOM 1523 C C . VAL A 1 185 ? -1.618 2.328 -11.492 1 97.81 185 VAL A C 1
ATOM 1525 O O . VAL A 1 185 ? -1.208 3.314 -10.875 1 97.81 185 VAL A O 1
ATOM 1528 N N . CYS A 1 186 ? -0.86 1.765 -12.445 1 97.88 186 CYS A N 1
ATOM 1529 C CA . CYS A 1 186 ? 0.445 2.301 -12.812 1 97.88 186 CYS A CA 1
ATOM 1530 C C . CYS A 1 186 ? 0.318 3.717 -13.359 1 97.88 186 CYS A C 1
ATOM 1532 O O . CYS A 1 186 ? 1.126 4.59 -13.039 1 97.88 186 CYS A O 1
ATOM 1534 N N . VAL A 1 187 ? -0.654 3.889 -14.164 1 97.25 187 VAL A N 1
ATOM 1535 C CA . VAL A 1 187 ? -0.904 5.219 -14.703 1 97.25 187 VAL A CA 1
ATOM 1536 C C . VAL A 1 187 ? -1.204 6.191 -13.562 1 97.25 187 VAL A C 1
ATOM 1538 O O . VAL A 1 187 ? -0.707 7.32 -13.555 1 97.25 187 VAL A O 1
ATOM 1541 N N . THR A 1 188 ? -1.991 5.715 -12.617 1 96.38 188 THR A N 1
ATOM 1542 C CA . THR A 1 188 ? -2.336 6.523 -11.453 1 96.38 188 THR A CA 1
ATOM 1543 C C . THR A 1 188 ? -1.082 6.91 -10.672 1 96.38 188 THR A C 1
ATOM 1545 O O . THR A 1 188 ? -0.94 8.055 -10.242 1 96.38 188 THR A O 1
ATOM 1548 N N . ILE A 1 189 ? -0.198 6.016 -10.484 1 96.56 189 ILE A N 1
ATOM 1549 C CA . ILE A 1 189 ? 1.052 6.254 -9.773 1 96.56 189 ILE A CA 1
ATOM 1550 C C . ILE A 1 189 ? 1.863 7.324 -10.5 1 96.56 189 ILE A C 1
ATOM 1552 O O . ILE A 1 189 ? 2.406 8.234 -9.875 1 96.56 189 ILE A O 1
ATOM 1556 N N . TYR A 1 190 ? 1.911 7.203 -11.781 1 96.06 190 TYR A N 1
ATOM 1557 C CA . TYR A 1 190 ? 2.637 8.188 -12.578 1 96.06 190 TYR A CA 1
ATOM 1558 C C . TYR A 1 190 ? 2.008 9.562 -12.453 1 96.06 190 TYR A C 1
ATOM 1560 O O . TYR A 1 190 ? 2.717 10.57 -12.32 1 96.06 190 TYR A O 1
ATOM 1568 N N . GLN A 1 191 ? 0.739 9.641 -12.523 1 94.81 191 GLN A N 1
ATOM 1569 C CA . GLN A 1 191 ? 0.026 10.906 -12.391 1 94.81 191 GLN A CA 1
ATOM 1570 C C . GLN A 1 191 ? 0.329 11.57 -11.047 1 94.81 191 GLN A C 1
ATOM 1572 O O . GLN A 1 191 ? 0.522 12.789 -10.977 1 94.81 191 GLN A O 1
ATOM 1577 N N . ARG A 1 192 ? 0.367 10.805 -10.031 1 92.94 192 ARG A N 1
ATOM 1578 C CA . ARG A 1 192 ? 0.629 11.336 -8.703 1 92.94 192 ARG A CA 1
ATOM 1579 C C . ARG A 1 192 ? 2.076 11.797 -8.57 1 92.94 192 ARG A C 1
ATOM 1581 O O . ARG A 1 192 ? 2.361 12.781 -7.879 1 92.94 192 ARG A O 1
ATOM 1588 N N . LEU A 1 193 ? 2.953 11.062 -9.219 1 93.88 193 LEU A N 1
ATOM 1589 C CA . LEU A 1 193 ? 4.352 11.477 -9.234 1 93.88 193 LEU A CA 1
ATOM 1590 C C . LEU A 1 193 ? 4.512 12.82 -9.938 1 93.88 193 LEU A C 1
ATOM 1592 O O . LEU A 1 193 ? 5.223 13.703 -9.445 1 93.88 193 LEU A O 1
ATOM 1596 N N . ASP A 1 194 ? 3.83 12.969 -11.062 1 92.88 194 ASP A N 1
ATOM 1597 C CA . ASP A 1 194 ? 3.867 14.227 -11.805 1 92.88 194 ASP A CA 1
ATOM 1598 C C . ASP A 1 194 ? 3.271 15.367 -10.984 1 92.88 194 ASP A C 1
ATOM 1600 O O . ASP A 1 194 ? 3.811 16.484 -10.977 1 92.88 194 ASP A O 1
ATOM 1604 N N . PHE A 1 195 ? 2.229 15.086 -10.336 1 90.62 195 PHE A N 1
ATOM 1605 C CA . PHE A 1 195 ? 1.595 16.078 -9.469 1 90.62 195 PHE A CA 1
ATOM 1606 C C . PHE A 1 195 ? 2.537 16.5 -8.352 1 90.62 195 PHE A C 1
ATOM 1608 O O . PHE A 1 195 ? 2.678 17.688 -8.07 1 90.62 195 PHE A O 1
ATOM 1615 N N . ALA A 1 196 ? 3.127 15.547 -7.719 1 91 196 ALA A N 1
ATOM 1616 C CA . ALA A 1 196 ? 4.051 15.82 -6.625 1 91 196 ALA A CA 1
ATOM 1617 C C . ALA A 1 196 ? 5.223 16.672 -7.094 1 91 196 ALA A C 1
ATOM 1619 O O . ALA A 1 196 ? 5.652 17.594 -6.383 1 91 196 ALA A O 1
ATOM 1620 N N . LYS A 1 197 ? 5.723 16.406 -8.281 1 91.19 197 LYS A N 1
ATOM 1621 C CA . LYS A 1 197 ? 6.84 17.156 -8.836 1 91.19 197 LYS A CA 1
ATOM 1622 C C . LYS A 1 197 ? 6.469 18.625 -9.031 1 91.19 197 LYS A C 1
ATOM 1624 O O . LYS A 1 197 ? 7.281 19.516 -8.781 1 91.19 197 LYS A O 1
ATOM 1629 N N . LYS A 1 198 ? 5.25 18.875 -9.344 1 89.12 198 LYS A N 1
ATOM 1630 C CA . LYS A 1 198 ? 4.781 20.234 -9.648 1 89.12 198 LYS A CA 1
ATOM 1631 C C . LYS A 1 198 ? 4.473 21 -8.367 1 89.12 198 LYS A C 1
ATOM 1633 O O . LYS A 1 198 ? 4.746 22.203 -8.281 1 89.12 198 LYS A O 1
ATOM 1638 N N . VAL A 1 199 ? 4 20.297 -7.379 1 84.5 199 VAL A N 1
ATOM 1639 C CA . VAL A 1 199 ? 3.477 20.969 -6.199 1 84.5 199 VAL A CA 1
ATOM 1640 C C . VAL A 1 199 ? 4.547 21.016 -5.113 1 84.5 199 VAL A C 1
ATOM 1642 O O . VAL A 1 199 ? 4.586 21.953 -4.312 1 84.5 199 VAL A O 1
ATOM 1645 N N . LEU A 1 200 ? 5.359 20.016 -5.004 1 81.94 200 LEU A N 1
ATOM 1646 C CA . LEU A 1 200 ? 6.316 19.922 -3.906 1 81.94 200 LEU A CA 1
ATOM 1647 C C . LEU A 1 200 ? 7.672 20.484 -4.32 1 81.94 200 LEU A C 1
ATOM 1649 O O . LEU A 1 200 ? 8.68 20.25 -3.646 1 81.94 200 LEU A O 1
ATOM 1653 N N . LYS A 1 201 ? 7.844 21.266 -5.402 1 69.69 201 LYS A N 1
ATOM 1654 C CA . LYS A 1 201 ? 9.094 21.906 -5.793 1 69.69 201 LYS A CA 1
ATOM 1655 C C . LYS A 1 201 ? 9.531 22.922 -4.746 1 69.69 201 LYS A C 1
ATOM 1657 O O . LYS A 1 201 ? 8.695 23.547 -4.086 1 69.69 201 LYS A O 1
ATOM 1662 N N . MET B 1 1 ? 13.633 2.99 18.094 1 45.22 1 MET B N 1
ATOM 1663 C CA . MET B 1 1 ? 14.891 3.176 18.828 1 45.22 1 MET B CA 1
ATOM 1664 C C . MET B 1 1 ? 16.078 2.709 17.984 1 45.22 1 MET B C 1
ATOM 1666 O O . MET B 1 1 ? 17.062 3.443 17.828 1 45.22 1 MET B O 1
ATOM 1670 N N . TYR B 1 2 ? 15.906 1.496 17.547 1 50.53 2 TYR B N 1
ATOM 1671 C CA . TYR B 1 2 ? 17.062 0.967 16.828 1 50.53 2 TYR B CA 1
ATOM 1672 C C . TYR B 1 2 ? 17.312 1.739 15.539 1 50.53 2 TYR B C 1
ATOM 1674 O O . TYR B 1 2 ? 18.453 1.935 15.133 1 50.53 2 TYR B O 1
ATOM 1682 N N . ASP B 1 3 ? 16.203 2.256 15.023 1 57.09 3 ASP B N 1
ATOM 1683 C CA . ASP B 1 3 ? 16.312 2.998 13.766 1 57.09 3 ASP B CA 1
ATOM 1684 C C . ASP B 1 3 ? 17.078 4.297 13.961 1 57.09 3 ASP B C 1
ATOM 1686 O O . ASP B 1 3 ? 17.859 4.699 13.094 1 57.09 3 ASP B O 1
ATOM 1690 N N . ILE B 1 4 ? 17.047 4.766 15.242 1 50.66 4 ILE B N 1
ATOM 1691 C CA . ILE B 1 4 ? 17.719 6.031 15.531 1 50.66 4 ILE B CA 1
ATOM 1692 C C . ILE B 1 4 ? 19.219 5.801 15.641 1 50.66 4 ILE B C 1
ATOM 1694 O O . ILE B 1 4 ? 20.016 6.57 15.102 1 50.66 4 ILE B O 1
ATOM 1698 N N . GLN B 1 5 ? 19.516 4.766 16.406 1 49.69 5 GLN B N 1
ATOM 1699 C CA . GLN B 1 5 ? 20.938 4.469 16.594 1 49.69 5 GLN B CA 1
ATOM 1700 C C . GLN B 1 5 ? 21.594 4.113 15.266 1 49.69 5 GLN B C 1
ATOM 1702 O O . GLN B 1 5 ? 22.734 4.527 15 1 49.69 5 GLN B O 1
ATOM 1707 N N . ILE B 1 6 ? 20.875 3.439 14.422 1 58.09 6 ILE B N 1
ATOM 1708 C CA . ILE B 1 6 ? 21.406 3.021 13.133 1 58.09 6 ILE B CA 1
ATOM 1709 C C . ILE B 1 6 ? 21.594 4.242 12.234 1 58.09 6 ILE B C 1
ATOM 1711 O O . ILE B 1 6 ? 22.547 4.309 11.461 1 58.09 6 ILE B O 1
ATOM 1715 N N . ARG B 1 7 ? 20.828 5.164 12.523 1 58.75 7 ARG B N 1
ATOM 1716 C CA . ARG B 1 7 ? 20.938 6.391 11.734 1 58.75 7 ARG B CA 1
ATOM 1717 C C . ARG B 1 7 ? 22.219 7.141 12.047 1 58.75 7 ARG B C 1
ATOM 1719 O O . ARG B 1 7 ? 22.875 7.676 11.148 1 58.75 7 ARG B O 1
ATOM 1726 N N . GLU B 1 8 ? 22.594 7.133 13.266 1 60.19 8 GLU B N 1
ATOM 1727 C CA . GLU B 1 8 ? 23.828 7.812 13.648 1 60.19 8 GLU B CA 1
ATOM 1728 C C . GLU B 1 8 ? 25.047 7.125 13.047 1 60.19 8 GLU B C 1
ATOM 1730 O O . GLU B 1 8 ? 25.984 7.797 12.594 1 60.19 8 GLU B O 1
ATOM 1735 N N . ILE B 1 9 ? 24.938 5.785 13.109 1 59.16 9 ILE B N 1
ATOM 1736 C CA . ILE B 1 9 ? 26.047 5.027 12.531 1 59.16 9 ILE B CA 1
ATOM 1737 C C . ILE B 1 9 ? 26.078 5.227 11.023 1 59.16 9 ILE B C 1
ATOM 1739 O O . ILE B 1 9 ? 27.156 5.406 10.438 1 59.16 9 ILE B O 1
ATOM 1743 N N . LYS B 1 10 ? 24.922 5.309 10.484 1 63.16 10 LYS B N 1
ATOM 1744 C CA . LYS B 1 10 ? 24.797 5.52 9.039 1 63.16 10 LYS B CA 1
ATOM 1745 C C . LYS B 1 10 ? 25.359 6.879 8.641 1 63.16 10 LYS B C 1
ATOM 1747 O O . LYS B 1 10 ? 26.078 6.988 7.645 1 63.16 10 LYS B O 1
ATOM 1752 N N . GLU B 1 11 ? 25.141 7.77 9.445 1 63.75 11 GLU B N 1
ATOM 1753 C CA . GLU B 1 11 ? 25.609 9.117 9.141 1 63.75 11 GLU B CA 1
ATOM 1754 C C . GLU B 1 11 ? 27.125 9.203 9.195 1 63.75 11 GLU B C 1
ATOM 1756 O O . GLU B 1 11 ? 27.75 9.859 8.359 1 63.75 11 GLU B O 1
ATOM 1761 N N . LYS B 1 12 ? 27.641 8.484 10.164 1 67.06 12 LYS B N 1
ATOM 1762 C CA . LYS B 1 12 ? 29.094 8.492 10.289 1 67.06 12 LYS B CA 1
ATOM 1763 C C . LYS B 1 12 ? 29.75 7.773 9.117 1 67.06 12 LYS B C 1
ATOM 1765 O O . LYS B 1 12 ? 30.766 8.242 8.586 1 67.06 12 LYS B O 1
ATOM 1770 N N . VAL B 1 13 ? 29.203 6.676 8.734 1 71 13 VAL B N 1
ATOM 1771 C CA . VAL B 1 13 ? 29.75 5.895 7.625 1 71 13 VAL B CA 1
ATOM 1772 C C . VAL B 1 13 ? 29.531 6.633 6.309 1 71 13 VAL B C 1
ATOM 1774 O O . VAL B 1 13 ? 30.422 6.703 5.469 1 71 13 VAL B O 1
ATOM 1777 N N . TYR B 1 14 ? 28.422 7.254 6.215 1 76 14 TYR B N 1
ATOM 1778 C CA . TYR B 1 14 ? 28.047 7.906 4.961 1 76 14 TYR B CA 1
ATOM 1779 C C . TYR B 1 14 ? 28.797 9.227 4.793 1 76 14 TYR B C 1
ATOM 1781 O O . TYR B 1 14 ? 28.984 9.695 3.67 1 76 14 TYR B O 1
ATOM 1789 N N . SER B 1 15 ? 29.281 9.766 5.871 1 75.62 15 SER B N 1
ATOM 1790 C CA . SER B 1 15 ? 29.984 11.039 5.793 1 75.62 15 SER B CA 1
ATOM 1791 C C . SER B 1 15 ? 31.25 10.922 4.949 1 75.62 15 SER B C 1
ATOM 1793 O O . SER B 1 15 ? 31.578 11.828 4.172 1 75.62 15 SER B O 1
ATOM 1795 N N . HIS B 1 16 ? 31.891 9.805 5.105 1 79 16 HIS B N 1
ATOM 1796 C CA . HIS B 1 16 ? 33.094 9.594 4.316 1 79 16 HIS B CA 1
ATOM 1797 C C . HIS B 1 16 ? 32.75 9.406 2.84 1 79 16 HIS B C 1
ATOM 1799 O O . HIS B 1 16 ? 33.5 9.867 1.967 1 79 16 HIS B O 1
ATOM 1805 N N . PHE B 1 17 ? 31.672 8.883 2.57 1 83.19 17 PHE B N 1
ATOM 1806 C CA . PHE B 1 17 ? 31.25 8.617 1.197 1 83.19 17 PHE B CA 1
ATOM 1807 C C . PHE B 1 17 ? 30.719 9.883 0.536 1 83.19 17 PHE B C 1
ATOM 1809 O O . PHE B 1 17 ? 30.859 10.055 -0.676 1 83.19 17 PHE B O 1
ATOM 1816 N N . ILE B 1 18 ? 30.203 10.688 1.303 1 83.06 18 ILE B N 1
ATOM 1817 C CA . ILE B 1 18 ? 29.625 11.93 0.79 1 83.06 18 ILE B CA 1
ATOM 1818 C C . ILE B 1 18 ? 30.719 12.789 0.163 1 83.06 18 ILE B C 1
ATOM 1820 O O . ILE B 1 18 ? 30.484 13.445 -0.854 1 83.06 18 ILE B O 1
ATOM 1824 N N . GLN B 1 19 ? 31.875 12.719 0.767 1 82.88 19 GLN B N 1
ATOM 1825 C CA . GLN B 1 19 ? 33 13.531 0.281 1 82.88 19 GLN B CA 1
ATOM 1826 C C . GLN B 1 19 ? 33.469 13.047 -1.084 1 82.88 19 GLN B C 1
ATOM 1828 O O . GLN B 1 19 ? 34.031 13.82 -1.857 1 82.88 19 GLN B O 1
ATOM 1833 N N . LEU B 1 20 ? 33.156 11.844 -1.352 1 86.19 20 LEU B N 1
ATOM 1834 C CA . LEU B 1 20 ? 33.594 11.242 -2.609 1 86.19 20 LEU B CA 1
ATOM 1835 C C . LEU B 1 20 ? 32.594 11.547 -3.729 1 86.19 20 LEU B C 1
ATOM 1837 O O . LEU B 1 20 ? 32.938 11.398 -4.906 1 86.19 20 LEU B O 1
ATOM 1841 N N . ILE B 1 21 ? 31.453 12.07 -3.451 1 88.62 21 ILE B N 1
ATOM 1842 C CA . ILE B 1 21 ? 30.406 12.32 -4.441 1 88.62 21 ILE B CA 1
ATOM 1843 C C . ILE B 1 21 ? 30.562 13.734 -5 1 88.62 21 ILE B C 1
ATOM 1845 O O . ILE B 1 21 ? 30.594 14.711 -4.246 1 88.62 21 ILE B O 1
ATOM 1849 N N . PRO B 1 22 ? 30.75 13.75 -6.277 1 90.69 22 PRO B N 1
ATOM 1850 C CA . PRO B 1 22 ? 30.891 15.078 -6.883 1 90.69 22 PRO B CA 1
ATOM 1851 C C . PRO B 1 22 ? 29.734 16.016 -6.547 1 90.69 22 PRO B C 1
ATOM 1853 O O . PRO B 1 22 ? 28.594 15.555 -6.367 1 90.69 22 PRO B O 1
ATOM 1856 N N . GLN B 1 23 ? 29.953 17.266 -6.602 1 89.44 23 GLN B N 1
ATOM 1857 C CA . GLN B 1 23 ? 28.984 18.281 -6.188 1 89.44 23 GLN B CA 1
ATOM 1858 C C . GLN B 1 23 ? 27.828 18.391 -7.184 1 89.44 23 GLN B C 1
ATOM 1860 O O . GLN B 1 23 ? 26.734 18.828 -6.828 1 89.44 23 GLN B O 1
ATOM 1865 N N . TRP B 1 24 ? 28.078 17.891 -8.344 1 91.75 24 TRP B N 1
ATOM 1866 C CA . TRP B 1 24 ? 27.047 18.031 -9.352 1 91.75 24 TRP B CA 1
ATOM 1867 C C . TRP B 1 24 ? 25.984 16.938 -9.203 1 91.75 24 TRP B C 1
ATOM 1869 O O . TRP B 1 24 ? 24.891 17.047 -9.766 1 91.75 24 TRP B O 1
ATOM 1879 N N . VAL B 1 25 ? 26.297 15.969 -8.445 1 93.94 25 VAL B N 1
ATOM 1880 C CA . VAL B 1 25 ? 25.359 14.867 -8.227 1 93.94 25 VAL B CA 1
ATOM 1881 C C . VAL B 1 25 ? 24.312 15.273 -7.203 1 93.94 25 VAL B C 1
ATOM 1883 O O . VAL B 1 25 ? 24.641 15.711 -6.098 1 93.94 25 VAL B O 1
ATOM 1886 N N . THR B 1 26 ? 23.047 15.164 -7.656 1 94.81 26 THR B N 1
ATOM 1887 C CA . THR B 1 26 ? 21.953 15.516 -6.762 1 94.81 26 THR B CA 1
ATOM 1888 C C . THR B 1 26 ? 21.422 14.281 -6.035 1 94.81 26 THR B C 1
ATOM 1890 O O . THR B 1 26 ? 21.609 13.156 -6.5 1 94.81 26 THR B O 1
ATOM 1893 N N . PRO B 1 27 ? 20.797 14.5 -4.922 1 95 27 PRO B N 1
ATOM 1894 C CA . PRO B 1 27 ? 20.203 13.375 -4.191 1 95 27 PRO B CA 1
ATOM 1895 C C . PRO B 1 27 ? 19.203 12.586 -5.035 1 95 27 PRO B C 1
ATOM 1897 O O . PRO B 1 27 ? 19.172 11.352 -4.977 1 95 27 PRO B O 1
ATOM 1900 N N . ASN B 1 28 ? 18.406 13.258 -5.809 1 95.94 28 ASN B N 1
ATOM 1901 C CA . ASN B 1 28 ? 17.438 12.578 -6.672 1 95.94 28 ASN B CA 1
ATOM 1902 C C . ASN B 1 28 ? 18.125 11.664 -7.676 1 95.94 28 ASN B C 1
ATOM 1904 O O . ASN B 1 28 ? 17.594 10.609 -8.023 1 95.94 28 ASN B O 1
ATOM 1908 N N . GLN B 1 29 ? 19.234 12.117 -8.148 1 96.56 29 GLN B N 1
ATOM 1909 C CA . GLN B 1 29 ? 20 11.281 -9.062 1 96.56 29 GLN B CA 1
ATOM 1910 C C . GLN B 1 29 ? 20.5 10.016 -8.375 1 96.56 29 GLN B C 1
ATOM 1912 O O . GLN B 1 29 ? 20.531 8.945 -8.984 1 96.56 29 GLN B O 1
ATOM 1917 N N . VAL B 1 30 ? 20.891 10.172 -7.145 1 96.62 30 VAL B N 1
ATOM 1918 C CA . VAL B 1 30 ? 21.328 9.023 -6.367 1 96.62 30 VAL B CA 1
ATOM 1919 C C . VAL B 1 30 ? 20.156 8.07 -6.141 1 96.62 30 VAL B C 1
ATOM 1921 O O . VAL B 1 30 ? 20.297 6.852 -6.234 1 96.62 30 VAL B O 1
ATOM 1924 N N . THR B 1 31 ? 18.984 8.578 -5.875 1 97.44 31 THR B N 1
ATOM 1925 C CA . THR B 1 31 ? 17.781 7.777 -5.727 1 97.44 31 THR B CA 1
ATOM 1926 C C . THR B 1 31 ? 17.5 7 -7.008 1 97.44 31 THR B C 1
ATOM 1928 O O . THR B 1 31 ? 17.188 5.805 -6.957 1 97.44 31 THR B O 1
ATOM 1931 N N . LEU B 1 32 ? 17.641 7.668 -8.133 1 97.69 32 LEU B N 1
ATOM 1932 C CA . LEU B 1 32 ? 17.391 7.02 -9.414 1 97.69 32 LEU B CA 1
ATOM 1933 C C . LEU B 1 32 ? 18.422 5.918 -9.672 1 97.69 32 LEU B C 1
ATOM 1935 O O . LEU B 1 32 ? 18.094 4.883 -10.25 1 97.69 32 LEU B O 1
ATOM 1939 N N . ALA B 1 33 ? 19.625 6.223 -9.32 1 97.81 33 ALA B N 1
ATOM 1940 C CA . ALA B 1 33 ? 20.656 5.191 -9.422 1 97.81 33 ALA B CA 1
ATOM 1941 C C . ALA B 1 33 ? 20.297 3.973 -8.578 1 97.81 33 ALA B C 1
ATOM 1943 O O . ALA B 1 33 ? 20.453 2.832 -9.023 1 97.81 33 ALA B O 1
ATOM 1944 N N . SER B 1 34 ? 19.875 4.258 -7.34 1 97.94 34 SER B N 1
ATOM 1945 C CA . SER B 1 34 ? 19.438 3.158 -6.48 1 97.94 34 SER B CA 1
ATOM 1946 C C . SER B 1 34 ? 18.328 2.355 -7.133 1 97.94 34 SER B C 1
ATOM 1948 O O . SER B 1 34 ? 18.281 1.128 -7.023 1 97.94 34 SER B O 1
ATOM 1950 N N . PHE B 1 35 ? 17.438 3.012 -7.762 1 98.5 35 PHE B N 1
ATOM 1951 C CA . PHE B 1 35 ? 16.328 2.373 -8.461 1 98.5 35 PHE B CA 1
ATOM 1952 C C . PHE B 1 35 ? 16.844 1.417 -9.531 1 98.5 35 PHE B C 1
ATOM 1954 O O . PHE B 1 35 ? 16.359 0.289 -9.648 1 98.5 35 PHE B O 1
ATOM 1961 N N . ILE B 1 36 ? 17.766 1.877 -10.312 1 98.69 36 ILE B N 1
ATOM 1962 C CA . ILE B 1 36 ? 18.344 1.085 -11.391 1 98.69 36 ILE B CA 1
ATOM 1963 C C . ILE B 1 36 ? 18.953 -0.193 -10.828 1 98.69 36 ILE B C 1
ATOM 1965 O O . ILE B 1 36 ? 18.719 -1.286 -11.352 1 98.69 36 ILE B O 1
ATOM 1969 N N . PHE B 1 37 ? 19.688 -0.074 -9.773 1 98.75 37 PHE B N 1
ATOM 1970 C CA . PHE B 1 37 ? 20.281 -1.248 -9.156 1 98.75 37 PHE B CA 1
ATOM 1971 C C . PHE B 1 37 ? 19.219 -2.18 -8.602 1 98.75 37 PHE B C 1
ATOM 1973 O O . PHE B 1 37 ? 19.375 -3.402 -8.617 1 98.75 37 PHE B O 1
ATOM 1980 N N . GLY B 1 38 ? 18.156 -1.611 -8.102 1 98.69 38 GLY B N 1
ATOM 1981 C CA . GLY B 1 38 ? 17.031 -2.428 -7.656 1 98.69 38 GLY B CA 1
ATOM 1982 C C . GLY B 1 38 ? 16.391 -3.223 -8.773 1 98.69 38 GLY B C 1
ATOM 1983 O O . GLY B 1 38 ? 16.094 -4.406 -8.609 1 98.69 38 GLY B O 1
ATOM 1984 N N . ILE B 1 39 ? 16.219 -2.553 -9.906 1 98.75 39 ILE B N 1
ATOM 1985 C CA . ILE B 1 39 ? 15.641 -3.201 -11.078 1 98.75 39 ILE B CA 1
ATOM 1986 C C . ILE B 1 39 ? 16.562 -4.336 -11.547 1 98.75 39 ILE B C 1
ATOM 1988 O O . ILE B 1 39 ? 16.094 -5.441 -11.82 1 98.75 39 ILE B O 1
ATOM 1992 N N . PHE B 1 40 ? 17.781 -4.082 -11.609 1 98.81 40 PHE B N 1
ATOM 1993 C CA . PHE B 1 40 ? 18.719 -5.098 -12.055 1 98.81 40 PHE B CA 1
ATOM 1994 C C . PHE B 1 40 ? 18.797 -6.25 -11.055 1 98.81 40 PHE B C 1
ATOM 1996 O O . PHE B 1 40 ? 19 -7.402 -11.445 1 98.81 40 PHE B O 1
ATOM 2003 N N . SER B 1 41 ? 18.656 -5.91 -9.789 1 98.81 41 SER B N 1
ATOM 2004 C CA . SER B 1 41 ? 18.578 -6.973 -8.797 1 98.81 41 SER B CA 1
ATOM 2005 C C . SER B 1 41 ? 17.406 -7.902 -9.07 1 98.81 41 SER B C 1
ATOM 2007 O O . SER B 1 41 ? 17.547 -9.125 -9.062 1 98.81 41 SER B O 1
ATOM 2009 N N . ALA B 1 42 ? 16.312 -7.352 -9.375 1 98.75 42 ALA B N 1
ATOM 2010 C CA . ALA B 1 42 ? 15.117 -8.133 -9.672 1 98.75 42 ALA B CA 1
ATOM 2011 C C . ALA B 1 42 ? 15.305 -8.969 -10.93 1 98.75 42 ALA B C 1
ATOM 2013 O O . ALA B 1 42 ? 14.922 -10.141 -10.969 1 98.75 42 ALA B O 1
ATOM 2014 N N . ILE B 1 43 ? 15.875 -8.359 -11.938 1 98.69 43 ILE B N 1
ATOM 2015 C CA . ILE B 1 43 ? 16.109 -9.062 -13.195 1 98.69 43 ILE B CA 1
ATOM 2016 C C . ILE B 1 43 ? 17.047 -10.258 -12.945 1 98.69 43 ILE B C 1
ATOM 2018 O O . ILE B 1 43 ? 16.828 -11.344 -13.492 1 98.69 43 ILE B O 1
ATOM 2022 N N . SER B 1 44 ? 18.031 -10.031 -12.156 1 98.69 44 SER B N 1
ATOM 2023 C CA . SER B 1 44 ? 18.953 -11.117 -11.812 1 98.69 44 SER B CA 1
ATOM 2024 C C . SER B 1 44 ? 18.219 -12.266 -11.125 1 98.69 44 SER B C 1
ATOM 2026 O O . SER B 1 44 ? 18.484 -13.438 -11.391 1 98.69 44 SER B O 1
ATOM 2028 N N . CYS B 1 45 ? 17.312 -11.945 -10.266 1 98.25 45 CYS B N 1
ATOM 2029 C CA . CYS B 1 45 ? 16.516 -12.969 -9.586 1 98.25 45 CYS B CA 1
ATOM 2030 C C . CYS B 1 45 ? 15.68 -13.758 -10.586 1 98.25 45 CYS B C 1
ATOM 2032 O O . CYS B 1 45 ? 15.555 -14.977 -10.469 1 98.25 45 CYS B O 1
ATOM 2034 N N . TYR B 1 46 ? 15.133 -13.039 -11.539 1 98.06 46 TYR B N 1
ATOM 2035 C CA . TYR B 1 46 ? 14.32 -13.688 -12.555 1 98.06 46 TYR B CA 1
ATOM 2036 C C . TYR B 1 46 ? 15.133 -14.719 -13.328 1 98.06 46 TYR B C 1
ATOM 2038 O O . TYR B 1 46 ? 14.609 -15.781 -13.695 1 98.06 46 TYR B O 1
ATOM 2046 N N . TYR B 1 47 ? 16.391 -14.469 -13.531 1 98.06 47 TYR B N 1
ATOM 2047 C CA . TYR B 1 47 ? 17.25 -15.367 -14.289 1 98.06 47 TYR B CA 1
ATOM 2048 C C . TYR B 1 47 ? 17.938 -16.359 -13.359 1 98.06 47 TYR B C 1
ATOM 2050 O O . TYR B 1 47 ? 18.781 -17.141 -13.805 1 98.06 47 TYR B O 1
ATOM 2058 N N . GLY B 1 48 ? 17.703 -16.297 -12.148 1 97.5 48 GLY B N 1
ATOM 2059 C CA . GLY B 1 48 ? 18.234 -17.266 -11.195 1 97.5 48 GLY B CA 1
ATOM 2060 C C . GLY B 1 48 ? 19.625 -16.922 -10.711 1 97.5 48 GLY B C 1
ATOM 2061 O O . GLY B 1 48 ? 20.297 -17.766 -10.109 1 97.5 48 GLY B O 1
ATOM 2062 N N . LYS B 1 49 ? 20.125 -15.734 -11.016 1 98.12 49 LYS B N 1
ATOM 2063 C CA . LYS B 1 49 ? 21.422 -15.273 -10.547 1 98.12 49 LYS B CA 1
ATOM 2064 C C . LYS B 1 49 ? 21.312 -14.555 -9.203 1 98.12 49 LYS B C 1
ATOM 2066 O O . LYS B 1 49 ? 21.594 -13.359 -9.109 1 98.12 49 LYS B O 1
ATOM 2071 N N . TYR B 1 50 ? 21.094 -15.328 -8.18 1 98.06 50 TYR B N 1
ATOM 2072 C CA . TYR B 1 50 ? 20.734 -14.781 -6.879 1 98.06 50 TYR B CA 1
ATOM 2073 C C . TYR B 1 50 ? 21.922 -14.109 -6.211 1 98.06 50 TYR B C 1
ATOM 2075 O O . TYR B 1 50 ? 21.75 -13.141 -5.469 1 98.06 50 TYR B O 1
ATOM 2083 N N . THR B 1 51 ? 23.125 -14.672 -6.426 1 98.12 51 THR B N 1
ATOM 2084 C CA . THR B 1 51 ? 24.312 -14.031 -5.855 1 98.12 51 THR B CA 1
ATOM 2085 C C . THR B 1 51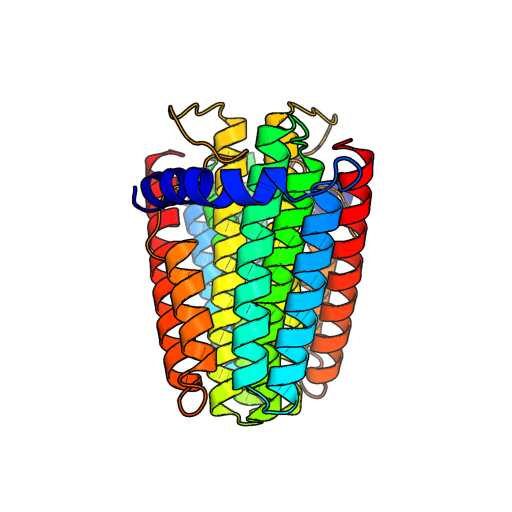 ? 24.484 -12.625 -6.414 1 98.12 51 THR B C 1
ATOM 2087 O O . THR B 1 51 ? 24.688 -11.672 -5.656 1 98.12 51 THR B O 1
ATOM 2090 N N . LEU B 1 52 ? 24.406 -12.555 -7.695 1 98.5 52 LEU B N 1
ATOM 2091 C CA . LEU B 1 52 ? 24.469 -11.242 -8.32 1 98.5 52 LEU B CA 1
ATOM 2092 C C . LEU B 1 52 ? 23.344 -10.344 -7.816 1 98.5 52 LEU B C 1
ATOM 2094 O O . LEU B 1 52 ? 23.562 -9.164 -7.539 1 98.5 52 LEU B O 1
ATOM 2098 N N . GLY B 1 53 ? 22.125 -10.898 -7.742 1 98.69 53 GLY B N 1
ATOM 2099 C CA . GLY B 1 53 ? 21 -10.148 -7.227 1 98.69 53 GLY B CA 1
ATOM 2100 C C . GLY B 1 53 ? 21.234 -9.602 -5.832 1 98.69 53 GLY B C 1
ATOM 2101 O O . GLY B 1 53 ? 20.844 -8.469 -5.531 1 98.69 53 GLY B O 1
ATOM 2102 N N . LEU B 1 54 ? 21.812 -10.422 -5.023 1 98.62 54 LEU B N 1
ATOM 2103 C CA . LEU B 1 54 ? 22.109 -10.016 -3.65 1 98.62 54 LEU B CA 1
ATOM 2104 C C . LEU B 1 54 ? 23.047 -8.82 -3.627 1 98.62 54 LEU B C 1
ATOM 2106 O O . LEU B 1 54 ? 22.828 -7.855 -2.889 1 98.62 54 LEU B O 1
ATOM 2110 N N . TYR B 1 55 ? 24.109 -8.898 -4.375 1 98.62 55 TYR B N 1
ATOM 2111 C CA . TYR B 1 55 ? 25.047 -7.789 -4.414 1 98.62 55 TYR B CA 1
ATOM 2112 C C . TYR B 1 55 ? 24.375 -6.512 -4.906 1 98.62 55 TYR B C 1
ATOM 2114 O O . TYR B 1 55 ? 24.594 -5.434 -4.348 1 98.62 55 TYR B O 1
ATOM 2122 N N . LEU B 1 56 ? 23.625 -6.594 -5.922 1 98.81 56 LEU B N 1
ATOM 2123 C CA . LEU B 1 56 ? 22.922 -5.441 -6.473 1 98.81 56 LEU B CA 1
ATOM 2124 C C . LEU B 1 56 ? 21.922 -4.883 -5.461 1 98.81 56 LEU B C 1
ATOM 2126 O O . LEU B 1 56 ? 21.75 -3.668 -5.352 1 98.81 56 LEU B O 1
ATOM 2130 N N . TRP B 1 57 ? 21.234 -5.762 -4.738 1 98.56 57 TRP B N 1
ATOM 2131 C CA . TRP B 1 57 ? 20.328 -5.363 -3.67 1 98.56 57 TRP B CA 1
ATOM 2132 C C . TRP B 1 57 ? 21.062 -4.582 -2.588 1 98.56 57 TRP B C 1
ATOM 2134 O O . TRP B 1 57 ? 20.594 -3.539 -2.131 1 98.56 57 TRP B O 1
ATOM 2144 N N . LEU B 1 58 ? 22.203 -5.051 -2.23 1 98.31 58 LEU B N 1
ATOM 2145 C CA . LEU B 1 58 ? 23 -4.375 -1.206 1 98.31 58 LEU B CA 1
ATOM 2146 C C . LEU B 1 58 ? 23.438 -2.994 -1.681 1 98.31 58 LEU B C 1
ATOM 2148 O O . LEU B 1 58 ? 23.438 -2.037 -0.902 1 98.31 58 LEU B O 1
ATOM 2152 N N . ILE B 1 59 ? 23.797 -2.902 -2.91 1 98.06 59 ILE B N 1
ATOM 2153 C CA . ILE B 1 59 ? 24.172 -1.61 -3.479 1 98.06 59 ILE B CA 1
ATOM 2154 C C . ILE B 1 59 ? 22.953 -0.685 -3.482 1 98.06 59 ILE B C 1
ATOM 2156 O O . ILE B 1 59 ? 23.062 0.5 -3.16 1 98.06 59 ILE B O 1
ATOM 2160 N N . ASN B 1 60 ? 21.812 -1.202 -3.859 1 98.06 60 ASN B N 1
ATOM 2161 C CA . ASN B 1 60 ? 20.578 -0.437 -3.836 1 98.06 60 ASN B CA 1
ATOM 2162 C C . ASN B 1 60 ? 20.297 0.157 -2.455 1 98.06 60 ASN B C 1
ATOM 2164 O O . ASN B 1 60 ? 20.016 1.349 -2.332 1 98.06 60 ASN B O 1
ATOM 2168 N N . ARG B 1 61 ? 20.438 -0.705 -1.438 1 96.56 61 ARG B N 1
ATOM 2169 C CA . ARG B 1 61 ? 20.172 -0.258 -0.074 1 96.56 61 ARG B CA 1
ATOM 2170 C C . ARG B 1 61 ? 21.203 0.787 0.364 1 96.56 61 ARG B C 1
ATOM 2172 O O . ARG B 1 61 ? 20.859 1.736 1.072 1 96.56 61 ARG B O 1
ATOM 2179 N N . PHE B 1 62 ? 22.344 0.562 -0.051 1 95.19 62 PHE B N 1
ATOM 2180 C CA . PHE B 1 62 ? 23.391 1.51 0.277 1 95.19 62 PHE B CA 1
ATOM 2181 C C . PHE B 1 62 ? 23.125 2.869 -0.354 1 95.19 62 PHE B C 1
ATOM 2183 O O . PHE B 1 62 ? 23.219 3.9 0.312 1 95.19 62 PHE B O 1
ATOM 2190 N N . LEU B 1 63 ? 22.812 2.893 -1.594 1 95.5 63 LEU B N 1
ATOM 2191 C CA . LEU B 1 63 ? 22.547 4.129 -2.316 1 95.5 63 LEU B CA 1
ATOM 2192 C C . LEU B 1 63 ? 21.297 4.824 -1.757 1 95.5 63 LEU B C 1
ATOM 2194 O O . LEU B 1 63 ? 21.234 6.055 -1.723 1 95.5 63 LEU B O 1
ATOM 2198 N N . ASP B 1 64 ? 20.359 4.023 -1.377 1 92.81 64 ASP B N 1
ATOM 2199 C CA . ASP B 1 64 ? 19.141 4.566 -0.775 1 92.81 64 ASP B CA 1
ATOM 2200 C C . ASP B 1 64 ? 19.469 5.348 0.498 1 92.81 64 ASP B C 1
ATOM 2202 O O . ASP B 1 64 ? 18.906 6.418 0.735 1 92.81 64 ASP B O 1
ATOM 2206 N N . GLY B 1 65 ? 20.312 4.809 1.284 1 90.5 65 GLY B N 1
ATOM 2207 C CA . GLY B 1 65 ? 20.766 5.52 2.469 1 90.5 65 GLY B CA 1
ATOM 2208 C C . GLY B 1 65 ? 21.609 6.738 2.146 1 90.5 65 GLY B C 1
ATOM 2209 O O . GLY B 1 65 ? 21.516 7.766 2.82 1 90.5 65 GLY B O 1
ATOM 2210 N N . LEU B 1 66 ? 22.297 6.652 1.124 1 91.56 66 LEU B N 1
ATOM 2211 C CA . LEU B 1 66 ? 23.219 7.719 0.727 1 91.56 66 LEU B CA 1
ATOM 2212 C C . LEU B 1 66 ? 22.453 8.938 0.236 1 91.56 66 LEU B C 1
ATOM 2214 O O . LEU B 1 66 ? 22.859 10.078 0.486 1 91.56 66 LEU B O 1
ATOM 2218 N N . ASP B 1 67 ? 21.406 8.695 -0.488 1 91.81 67 ASP B N 1
ATOM 2219 C CA . ASP B 1 67 ? 20.656 9.828 -1.035 1 91.81 67 ASP B CA 1
ATOM 2220 C C . ASP B 1 67 ? 20.078 10.695 0.08 1 91.81 67 ASP B C 1
ATOM 2222 O O . ASP B 1 67 ? 20.125 11.922 0.006 1 91.81 67 ASP B O 1
ATOM 2226 N N . GLY B 1 68 ? 19.594 10.047 1.091 1 88.31 68 GLY B N 1
ATOM 2227 C CA . GLY B 1 68 ? 19.094 10.797 2.236 1 88.31 68 GLY B CA 1
ATOM 2228 C C . GLY B 1 68 ? 20.188 11.578 2.947 1 88.31 68 GLY B C 1
ATOM 2229 O O . GLY B 1 68 ? 20 12.75 3.281 1 88.31 68 GLY B O 1
ATOM 2230 N N . THR B 1 69 ? 21.281 10.922 3.178 1 87.69 69 THR B N 1
ATOM 2231 C CA . THR B 1 69 ? 22.406 11.562 3.85 1 87.69 69 THR B CA 1
ATOM 2232 C C . THR B 1 69 ? 22.938 12.727 3.014 1 87.69 69 THR B C 1
ATOM 2234 O O . THR B 1 69 ? 23.25 13.789 3.549 1 87.69 69 THR B O 1
ATOM 2237 N N . LEU B 1 70 ? 23.016 12.469 1.76 1 90.75 70 LEU B N 1
ATOM 2238 C CA . LEU B 1 70 ? 23.484 13.5 0.845 1 90.75 70 LEU B CA 1
ATOM 2239 C C . LEU B 1 70 ? 22.562 14.719 0.877 1 90.75 70 LEU B C 1
ATOM 2241 O O . LEU B 1 70 ? 23.031 15.852 0.904 1 90.75 70 LEU B O 1
ATOM 2245 N N . ALA B 1 71 ? 21.281 14.5 0.865 1 90.19 71 ALA B N 1
ATOM 2246 C CA . ALA B 1 71 ? 20.297 15.578 0.906 1 90.19 71 ALA B CA 1
ATOM 2247 C C . ALA B 1 71 ? 20.438 16.406 2.184 1 90.19 71 ALA B C 1
ATOM 2249 O O . ALA B 1 71 ? 20.344 17.625 2.15 1 90.19 71 ALA B O 1
ATOM 2250 N N . ARG B 1 72 ? 20.75 15.719 3.225 1 87.19 72 ARG B N 1
ATOM 2251 C CA . ARG B 1 72 ? 20.891 16.391 4.508 1 87.19 72 ARG B CA 1
ATOM 2252 C C . ARG B 1 72 ? 22.203 17.188 4.566 1 87.19 72 ARG B C 1
ATOM 2254 O O . ARG B 1 72 ? 22.203 18.344 4.965 1 87.19 72 ARG B O 1
ATOM 2261 N N . PHE B 1 73 ? 23.203 16.625 4.168 1 87.12 73 PHE B N 1
ATOM 2262 C CA . PHE B 1 73 ? 24.516 17.234 4.254 1 87.12 73 PHE B CA 1
ATOM 2263 C C . PHE B 1 73 ? 24.625 18.438 3.314 1 87.12 73 PHE B C 1
ATOM 2265 O O . PHE B 1 73 ? 25.312 19.406 3.623 1 87.12 73 PHE B O 1
ATOM 2272 N N . ARG B 1 74 ? 24.016 18.359 2.242 1 91.38 74 ARG B N 1
ATOM 2273 C CA . ARG B 1 74 ? 24.109 19.438 1.262 1 91.38 74 ARG B CA 1
ATOM 2274 C C . ARG B 1 74 ? 22.922 20.391 1.369 1 91.38 74 ARG B C 1
ATOM 2276 O O . ARG B 1 74 ? 22.734 21.25 0.507 1 91.38 74 ARG B O 1
ATOM 2283 N N . ASN B 1 75 ? 22.078 20.156 2.338 1 90.06 75 ASN B N 1
ATOM 2284 C CA . ASN B 1 75 ? 20.891 20.969 2.57 1 90.06 75 ASN B CA 1
ATOM 2285 C C . ASN B 1 75 ? 20 21.016 1.339 1 90.06 75 ASN B C 1
ATOM 2287 O O . ASN B 1 75 ? 19.594 22.094 0.899 1 90.06 75 ASN B O 1
ATOM 2291 N N . GLN B 1 76 ? 19.875 19.938 0.769 1 91 76 GLN B N 1
ATOM 2292 C CA . GLN B 1 76 ? 19.062 19.812 -0.436 1 91 76 GLN B CA 1
ATOM 2293 C C . GLN B 1 76 ? 17.828 18.938 -0.182 1 91 76 GLN B C 1
ATOM 2295 O O . GLN B 1 76 ? 17.344 18.266 -1.087 1 91 76 GLN B O 1
ATOM 2300 N N . GLN B 1 77 ? 17.406 18.938 1.026 1 90.06 77 GLN B N 1
ATOM 2301 C CA . GLN B 1 77 ? 16.203 18.172 1.367 1 90.06 77 GLN B CA 1
ATOM 2302 C C . GLN B 1 77 ? 14.953 18.812 0.78 1 90.06 77 GLN B C 1
ATOM 2304 O O . GLN B 1 77 ? 14.742 20.016 0.917 1 90.06 77 GLN B O 1
ATOM 2309 N N . THR B 1 78 ? 14.242 18.047 0.057 1 90.44 78 THR B N 1
ATOM 2310 C CA . THR B 1 78 ? 12.977 18.5 -0.49 1 90.44 78 THR B CA 1
ATOM 2311 C C . THR B 1 78 ? 11.867 17.484 -0.232 1 90.44 78 THR B C 1
ATOM 2313 O O . THR B 1 78 ? 12.141 16.297 -0.049 1 90.44 78 THR B O 1
ATOM 2316 N N . ASP B 1 79 ? 10.672 17.938 -0.181 1 90.38 79 ASP B N 1
ATOM 2317 C CA . ASP B 1 79 ? 9.531 17.047 -0.026 1 90.38 79 ASP B CA 1
ATOM 2318 C C . ASP B 1 79 ? 9.398 16.125 -1.228 1 90.38 79 ASP B C 1
ATOM 2320 O O . ASP B 1 79 ? 9.031 14.953 -1.075 1 90.38 79 ASP B O 1
ATOM 2324 N N . PHE B 1 80 ? 9.688 16.672 -2.371 1 92.62 80 PHE B N 1
ATOM 2325 C CA . PHE B 1 80 ? 9.617 15.828 -3.562 1 92.62 80 PHE B CA 1
ATOM 2326 C C . PHE B 1 80 ? 10.641 14.695 -3.488 1 92.62 80 PHE B C 1
ATOM 2328 O O . PHE B 1 80 ? 10.344 13.562 -3.875 1 92.62 80 PHE B O 1
ATOM 2335 N N . GLY B 1 81 ? 11.852 15.055 -3.092 1 93.44 81 GLY B N 1
ATOM 2336 C CA . GLY B 1 81 ? 12.859 14.023 -2.938 1 93.44 81 GLY B CA 1
ATOM 2337 C C . GLY B 1 81 ? 12.43 12.898 -2.016 1 93.44 81 GLY B C 1
ATOM 2338 O O . GLY B 1 81 ? 12.695 11.727 -2.289 1 93.44 81 GLY B O 1
ATOM 2339 N N . GLY B 1 82 ? 11.773 13.219 -0.941 1 92.69 82 GLY B N 1
ATOM 2340 C CA . GLY B 1 82 ? 11.234 12.219 -0.032 1 92.69 82 GLY B CA 1
ATOM 2341 C C . GLY B 1 82 ? 10.156 11.359 -0.664 1 92.69 82 GLY B C 1
ATOM 2342 O O . GLY B 1 82 ? 10.125 10.141 -0.453 1 92.69 82 GLY B O 1
ATOM 2343 N N . TYR B 1 83 ? 9.328 12.008 -1.395 1 93.88 83 TYR B N 1
ATOM 2344 C CA . TYR B 1 83 ? 8.266 11.289 -2.092 1 93.88 83 TYR B CA 1
ATOM 2345 C C . TYR B 1 83 ? 8.844 10.32 -3.119 1 93.88 83 TYR B C 1
ATOM 2347 O O . TYR B 1 83 ? 8.438 9.156 -3.186 1 93.88 83 TYR B O 1
ATOM 2355 N N . LEU B 1 84 ? 9.773 10.812 -3.898 1 95.56 84 LEU B N 1
ATOM 2356 C CA . LEU B 1 84 ? 10.43 9.984 -4.906 1 95.56 84 LEU B CA 1
ATOM 2357 C C . LEU B 1 84 ? 11.117 8.789 -4.258 1 95.56 84 LEU B C 1
ATOM 2359 O O . LEU B 1 84 ? 11.031 7.668 -4.773 1 95.56 84 LEU B O 1
ATOM 2363 N N . ASP B 1 85 ? 11.734 9.07 -3.18 1 95.12 85 ASP B N 1
ATOM 2364 C CA . ASP B 1 85 ? 12.438 8.023 -2.436 1 95.12 85 ASP B CA 1
ATOM 2365 C C . ASP B 1 85 ? 11.484 6.902 -2.033 1 95.12 85 ASP B C 1
ATOM 2367 O O . ASP B 1 85 ? 11.773 5.723 -2.244 1 95.12 85 ASP B O 1
ATOM 2371 N N . ILE B 1 86 ? 10.328 7.215 -1.559 1 94.56 86 ILE B N 1
ATOM 2372 C CA . ILE B 1 86 ? 9.344 6.246 -1.097 1 94.56 86 ILE B CA 1
ATOM 2373 C C . ILE B 1 86 ? 8.836 5.426 -2.279 1 94.56 86 ILE B C 1
ATOM 2375 O O . ILE B 1 86 ? 8.727 4.199 -2.191 1 94.56 86 ILE B O 1
ATOM 2379 N N . ILE B 1 87 ? 8.531 6.062 -3.352 1 97 87 ILE B N 1
ATOM 2380 C CA . ILE B 1 87 ? 8.008 5.387 -4.531 1 97 87 ILE B CA 1
ATOM 2381 C C . ILE B 1 87 ? 9.023 4.383 -5.055 1 97 87 ILE B C 1
ATOM 2383 O O . ILE B 1 87 ? 8.688 3.227 -5.324 1 97 87 ILE B O 1
ATOM 2387 N N . VAL B 1 88 ? 10.219 4.805 -5.184 1 97.25 88 VAL B N 1
ATOM 2388 C CA . VAL B 1 88 ? 11.289 3.963 -5.707 1 97.25 88 VAL B CA 1
ATOM 2389 C C . VAL B 1 88 ? 11.508 2.773 -4.773 1 97.25 88 VAL B C 1
ATOM 2391 O O . VAL B 1 88 ? 11.594 1.63 -5.227 1 97.25 88 VAL B O 1
ATOM 2394 N N . ASP B 1 89 ? 11.57 3.053 -3.49 1 96.75 89 ASP B N 1
ATOM 2395 C CA . ASP B 1 89 ? 11.789 1.993 -2.51 1 96.75 89 ASP B CA 1
ATOM 2396 C C . ASP B 1 89 ? 10.68 0.942 -2.584 1 96.75 89 ASP B C 1
ATOM 2398 O O . ASP B 1 89 ? 10.961 -0.259 -2.592 1 96.75 89 ASP B O 1
ATOM 2402 N N . PHE B 1 90 ? 9.5 1.364 -2.678 1 97.88 90 PHE B N 1
ATOM 2403 C CA . PHE B 1 90 ? 8.367 0.45 -2.604 1 97.88 90 PHE B CA 1
ATOM 2404 C C . PHE B 1 90 ? 8.203 -0.321 -3.908 1 97.88 90 PHE B C 1
ATOM 2406 O O . PHE B 1 90 ? 7.746 -1.465 -3.906 1 97.88 90 PHE B O 1
ATOM 2413 N N . ILE B 1 91 ? 8.641 0.28 -5.02 1 98.5 91 ILE B N 1
ATOM 2414 C CA . ILE B 1 91 ? 8.68 -0.466 -6.273 1 98.5 91 ILE B CA 1
ATOM 2415 C C . ILE B 1 91 ? 9.703 -1.6 -6.164 1 98.5 91 ILE B C 1
ATOM 2417 O O . ILE B 1 91 ? 9.398 -2.746 -6.504 1 98.5 91 ILE B O 1
ATOM 2421 N N . VAL B 1 92 ? 10.844 -1.289 -5.645 1 98.56 92 VAL B N 1
ATOM 2422 C CA . VAL B 1 92 ? 11.906 -2.279 -5.52 1 98.56 92 VAL B CA 1
ATOM 2423 C C . VAL B 1 92 ? 11.477 -3.379 -4.555 1 98.56 92 VAL B C 1
ATOM 2425 O O . VAL B 1 92 ? 11.695 -4.566 -4.812 1 98.56 92 VAL B O 1
ATOM 2428 N N . TYR B 1 93 ? 10.805 -2.951 -3.457 1 98.25 93 TYR B N 1
ATOM 2429 C CA . TYR B 1 93 ? 10.312 -3.898 -2.463 1 98.25 93 TYR B CA 1
ATOM 2430 C C . TYR B 1 93 ? 9.281 -4.844 -3.072 1 98.25 93 TYR B C 1
ATOM 2432 O O . TYR B 1 93 ? 9.023 -5.922 -2.533 1 98.25 93 TYR B O 1
ATOM 2440 N N . SER B 1 94 ? 8.703 -4.5 -4.137 1 98.56 94 SER B N 1
ATOM 2441 C CA . SER B 1 94 ? 7.68 -5.328 -4.77 1 98.56 94 SER B CA 1
ATOM 2442 C C . SER B 1 94 ? 8.273 -6.199 -5.867 1 98.56 94 SER B C 1
ATOM 2444 O O . SER B 1 94 ? 7.988 -7.398 -5.941 1 98.56 94 SER B O 1
ATOM 2446 N N . ILE B 1 95 ? 9.148 -5.66 -6.707 1 98.56 95 ILE B N 1
ATOM 2447 C CA . ILE B 1 95 ? 9.555 -6.352 -7.926 1 98.56 95 ILE B CA 1
ATOM 2448 C C . ILE B 1 95 ? 10.539 -7.465 -7.586 1 98.56 95 ILE B C 1
ATOM 2450 O O . ILE B 1 95 ? 10.609 -8.477 -8.289 1 98.56 95 ILE B O 1
ATOM 2454 N N . ILE B 1 96 ? 11.266 -7.301 -6.543 1 98.62 96 ILE B N 1
ATOM 2455 C CA . ILE B 1 96 ? 12.266 -8.312 -6.215 1 98.62 96 ILE B CA 1
ATOM 2456 C C . ILE B 1 96 ? 11.578 -9.617 -5.832 1 98.62 96 ILE B C 1
ATOM 2458 O O . ILE B 1 96 ? 11.812 -10.656 -6.457 1 98.62 96 ILE B O 1
ATOM 2462 N N . PRO B 1 97 ? 10.711 -9.594 -4.875 1 98.62 97 PRO B N 1
ATOM 2463 C CA . PRO B 1 97 ? 10.055 -10.867 -4.555 1 98.62 97 PRO B CA 1
ATOM 2464 C C . PRO B 1 97 ? 9.211 -11.398 -5.711 1 98.62 97 PRO B C 1
ATOM 2466 O O . PRO B 1 97 ? 9.078 -12.617 -5.867 1 98.62 97 PRO B O 1
ATOM 2469 N N . ILE B 1 98 ? 8.625 -10.57 -6.492 1 98.75 98 ILE B N 1
ATOM 2470 C CA . ILE B 1 98 ? 7.852 -11.008 -7.652 1 98.75 98 ILE B CA 1
ATOM 2471 C C . ILE B 1 98 ? 8.766 -11.742 -8.633 1 98.75 98 ILE B C 1
ATOM 2473 O O . ILE B 1 98 ? 8.391 -12.781 -9.18 1 98.75 98 ILE B O 1
ATOM 2477 N N . SER B 1 99 ? 9.945 -11.195 -8.859 1 98.69 99 SER B N 1
ATOM 2478 C CA . SER B 1 99 ? 10.898 -11.805 -9.781 1 98.69 99 SER B CA 1
ATOM 2479 C C . SER B 1 99 ? 11.336 -13.18 -9.289 1 98.69 99 SER B C 1
ATOM 2481 O O . SER B 1 99 ? 11.492 -14.109 -10.086 1 98.69 99 SER B O 1
ATOM 2483 N N . ILE B 1 100 ? 11.523 -13.289 -8.023 1 98.44 100 ILE B N 1
ATOM 2484 C CA . ILE B 1 100 ? 11.891 -14.586 -7.457 1 98.44 100 ILE B CA 1
ATOM 2485 C C . ILE B 1 100 ? 10.758 -15.586 -7.676 1 98.44 100 ILE B C 1
ATOM 2487 O O . ILE B 1 100 ? 10.992 -16.734 -8.047 1 98.44 100 ILE B O 1
ATOM 2491 N N . ALA B 1 101 ? 9.562 -15.148 -7.434 1 98.19 101 ALA B N 1
ATOM 2492 C CA . ALA B 1 101 ? 8.398 -16.016 -7.629 1 98.19 101 ALA B CA 1
ATOM 2493 C C . ALA B 1 101 ? 8.281 -16.453 -9.086 1 98.19 101 ALA B C 1
ATOM 2495 O O . ALA B 1 101 ? 7.93 -17.594 -9.375 1 98.19 101 ALA B O 1
ATOM 2496 N N . MET B 1 102 ? 8.539 -15.5 -9.969 1 97.88 102 MET B N 1
ATOM 2497 C CA . MET B 1 102 ? 8.477 -15.812 -11.391 1 97.88 102 MET B CA 1
ATOM 2498 C C . MET B 1 102 ? 9.484 -16.906 -11.75 1 97.88 102 MET B C 1
ATOM 2500 O O . MET B 1 102 ? 9.188 -17.781 -12.562 1 97.88 102 MET B O 1
ATOM 2504 N N . ARG B 1 103 ? 10.625 -16.844 -11.18 1 97.5 103 ARG B N 1
ATOM 2505 C CA . ARG B 1 103 ? 11.656 -17.859 -11.43 1 97.5 103 ARG B CA 1
ATOM 2506 C C . ARG B 1 103 ? 11.258 -19.203 -10.867 1 97.5 103 ARG B C 1
ATOM 2508 O O . ARG B 1 103 ? 11.406 -20.234 -11.531 1 97.5 103 ARG B O 1
ATOM 2515 N N . LYS B 1 104 ? 10.773 -19.172 -9.664 1 96.94 104 LYS B N 1
ATOM 2516 C CA . LYS B 1 104 ? 10.375 -20.422 -9.016 1 96.94 104 LYS B CA 1
ATOM 2517 C C . LYS B 1 104 ? 9.164 -21.047 -9.711 1 96.94 104 LYS B C 1
ATOM 2519 O O . LYS B 1 104 ? 9.023 -22.266 -9.75 1 96.94 104 LYS B O 1
ATOM 2524 N N . ASN B 1 105 ? 8.312 -20.188 -10.195 1 96.25 105 ASN B N 1
ATOM 2525 C CA . ASN B 1 105 ? 7.152 -20.578 -10.984 1 96.25 105 ASN B CA 1
ATOM 2526 C C . ASN B 1 105 ? 6.348 -21.672 -10.281 1 96.25 105 ASN B C 1
ATOM 2528 O O . ASN B 1 105 ? 6.062 -22.719 -10.875 1 96.25 105 ASN B O 1
ATOM 2532 N N . SER B 1 106 ? 6.078 -21.516 -9.016 1 96.88 106 SER B N 1
ATOM 2533 C CA . SER B 1 106 ? 5.332 -22.438 -8.172 1 96.88 106 SER B CA 1
ATOM 2534 C C . SER B 1 106 ? 4.113 -21.766 -7.555 1 96.88 106 SER B C 1
ATOM 2536 O O . SER B 1 106 ? 4.18 -20.609 -7.145 1 96.88 106 SER B O 1
ATOM 2538 N N . LEU B 1 107 ? 3.055 -22.562 -7.512 1 97.31 107 LEU B N 1
ATOM 2539 C CA . LEU B 1 107 ? 1.805 -22.047 -6.957 1 97.31 107 LEU B CA 1
ATOM 2540 C C . LEU B 1 107 ? 1.968 -21.688 -5.484 1 97.31 107 LEU B C 1
ATOM 2542 O O . LEU B 1 107 ? 1.436 -20.672 -5.023 1 97.31 107 LEU B O 1
ATOM 2546 N N . SER B 1 108 ? 2.699 -22.531 -4.789 1 97.5 108 SER B N 1
ATOM 2547 C CA . SER B 1 108 ? 2.912 -22.281 -3.363 1 97.5 108 SER B CA 1
ATOM 2548 C C . SER B 1 108 ? 3.668 -20.984 -3.129 1 97.5 108 SER B C 1
ATOM 2550 O O . SER B 1 108 ? 3.355 -20.234 -2.199 1 97.5 108 SER B O 1
ATOM 2552 N N . VAL B 1 109 ? 4.625 -20.703 -3.994 1 98.12 109 VAL B N 1
ATOM 2553 C CA . VAL B 1 109 ? 5.418 -19.484 -3.865 1 98.12 109 VAL B CA 1
ATOM 2554 C C . VAL B 1 109 ? 4.559 -18.266 -4.191 1 98.12 109 VAL B C 1
ATOM 2556 O O . VAL B 1 109 ? 4.57 -17.266 -3.461 1 98.12 109 VAL B O 1
ATOM 2559 N N . TYR B 1 110 ? 3.777 -18.391 -5.211 1 98.38 110 TYR B N 1
ATOM 2560 C CA . TYR B 1 110 ? 2.926 -17.266 -5.605 1 98.38 110 TYR B CA 1
ATOM 2561 C C . TYR B 1 110 ? 1.85 -17 -4.559 1 98.38 110 TYR B C 1
ATOM 2563 O O . TYR B 1 110 ? 1.462 -15.859 -4.332 1 98.38 110 TYR B O 1
ATOM 2571 N N . SER B 1 111 ? 1.331 -18.047 -3.924 1 98.12 111 SER B N 1
ATOM 2572 C CA . SER B 1 111 ? 0.329 -17.875 -2.875 1 98.12 111 SER B CA 1
ATOM 2573 C C . SER B 1 111 ? 0.9 -17.109 -1.684 1 98.12 111 SER B C 1
ATOM 2575 O O . SER B 1 111 ? 0.283 -16.172 -1.192 1 98.12 111 SER B O 1
ATOM 2577 N N . SER B 1 112 ? 2.059 -17.516 -1.241 1 98.5 112 SER B N 1
ATOM 2578 C CA . SER B 1 112 ? 2.705 -16.828 -0.128 1 98.5 112 SER B CA 1
ATOM 2579 C C . SER B 1 112 ? 3.08 -15.398 -0.503 1 98.5 112 SER B C 1
ATOM 2581 O O . SER B 1 112 ? 2.988 -14.484 0.323 1 98.5 112 SER B O 1
ATOM 2583 N N . LEU B 1 113 ? 3.516 -15.172 -1.731 1 98.69 113 LEU B N 1
ATOM 2584 C CA . LEU B 1 113 ? 3.84 -13.836 -2.229 1 98.69 113 LEU B CA 1
ATOM 2585 C C . LEU B 1 113 ? 2.615 -12.93 -2.189 1 98.69 113 LEU B C 1
ATOM 2587 O O . LEU B 1 113 ? 2.707 -11.773 -1.767 1 98.69 113 LEU B O 1
ATOM 2591 N N . SER B 1 114 ? 1.483 -13.469 -2.686 1 98.81 114 SER B N 1
ATOM 2592 C CA . SER B 1 114 ? 0.257 -12.68 -2.719 1 98.81 114 SER B CA 1
ATOM 2593 C C . SER B 1 114 ? -0.151 -12.234 -1.318 1 98.81 114 SER B C 1
ATOM 2595 O O . SER B 1 114 ? -0.572 -11.094 -1.124 1 98.81 114 SER B O 1
ATOM 2597 N N . PHE B 1 115 ? -0.016 -13.133 -0.379 1 98.62 115 PHE B N 1
ATOM 2598 C CA . PHE B 1 115 ? -0.299 -12.797 1.012 1 98.62 115 PHE B CA 1
ATOM 2599 C C . PHE B 1 115 ? 0.626 -11.695 1.501 1 98.62 115 PHE B C 1
ATOM 2601 O O . PHE B 1 115 ? 0.169 -10.703 2.082 1 98.62 115 PHE B O 1
ATOM 2608 N N . MET B 1 116 ? 1.87 -11.828 1.239 1 98.75 116 MET B N 1
ATOM 2609 C CA . MET B 1 116 ? 2.863 -10.852 1.678 1 98.75 116 MET B CA 1
ATOM 2610 C C . MET B 1 116 ? 2.596 -9.484 1.056 1 98.75 116 MET B C 1
ATOM 2612 O O . MET B 1 116 ? 2.57 -8.477 1.759 1 98.75 116 MET B O 1
ATOM 2616 N N . LEU B 1 117 ? 2.359 -9.461 -0.251 1 98.75 117 LEU B N 1
ATOM 2617 C CA . LEU B 1 117 ? 2.111 -8.203 -0.947 1 98.75 117 LEU B CA 1
ATOM 2618 C C . LEU B 1 117 ? 0.836 -7.543 -0.434 1 98.75 117 LEU B C 1
ATOM 2620 O O . LEU B 1 117 ? 0.757 -6.316 -0.354 1 98.75 117 LEU B O 1
ATOM 2624 N N . ALA B 1 118 ? -0.166 -8.352 -0.099 1 98.75 118 ALA B N 1
ATOM 2625 C CA . ALA B 1 118 ? -1.4 -7.82 0.471 1 98.75 118 ALA B CA 1
ATOM 2626 C C . ALA B 1 118 ? -1.132 -7.102 1.792 1 98.75 118 ALA B C 1
ATOM 2628 O O . ALA B 1 118 ? -1.668 -6.02 2.039 1 98.75 118 ALA B O 1
ATOM 2629 N N . THR B 1 119 ? -0.326 -7.73 2.625 1 98.62 119 THR B N 1
ATOM 2630 C CA . THR B 1 119 ? -0.016 -7.109 3.906 1 98.62 119 THR B CA 1
ATOM 2631 C C . THR B 1 119 ? 0.794 -5.832 3.705 1 98.62 119 THR B C 1
ATOM 2633 O O . THR B 1 119 ? 0.642 -4.867 4.461 1 98.62 119 THR B O 1
ATOM 2636 N N . PHE B 1 120 ? 1.686 -5.82 2.668 1 98.44 120 PHE B N 1
ATOM 2637 C CA . PHE B 1 120 ? 2.412 -4.605 2.324 1 98.44 120 PHE B CA 1
ATOM 2638 C C . PHE B 1 120 ? 1.448 -3.48 1.967 1 98.44 120 PHE B C 1
ATOM 2640 O O . PHE B 1 120 ? 1.621 -2.344 2.41 1 98.44 120 PHE B O 1
ATOM 2647 N N . PHE B 1 121 ? 0.498 -3.855 1.166 1 98.5 121 PHE B N 1
ATOM 2648 C CA . PHE B 1 121 ? -0.508 -2.918 0.679 1 98.5 121 PHE B CA 1
ATOM 2649 C C . PHE B 1 121 ? -1.273 -2.295 1.84 1 98.5 121 PHE B C 1
ATOM 2651 O O . PHE B 1 121 ? -1.323 -1.07 1.972 1 98.5 121 PHE B O 1
ATOM 2658 N N . VAL B 1 122 ? -1.76 -3.064 2.752 1 98.31 122 VAL B N 1
ATOM 2659 C CA . VAL B 1 122 ? -2.553 -2.6 3.885 1 98.31 122 VAL B CA 1
ATOM 2660 C C . VAL B 1 122 ? -1.67 -1.801 4.84 1 98.31 122 VAL B C 1
ATOM 2662 O O . VAL B 1 122 ? -2.08 -0.753 5.344 1 98.31 122 VAL B O 1
ATOM 2665 N N . ASN B 1 123 ? -0.493 -2.295 5.07 1 97.25 123 ASN B N 1
ATOM 2666 C CA . ASN B 1 123 ? 0.425 -1.612 5.973 1 97.25 123 ASN B CA 1
ATOM 2667 C C . ASN B 1 123 ? 0.816 -0.236 5.441 1 97.25 123 ASN B C 1
ATOM 2669 O O . ASN B 1 123 ? 0.91 0.726 6.207 1 97.25 123 ASN B O 1
ATOM 2673 N N . ALA B 1 124 ? 1.124 -0.188 4.145 1 96.31 124 ALA B N 1
ATOM 2674 C CA . ALA B 1 124 ? 1.493 1.096 3.555 1 96.31 124 ALA B CA 1
ATOM 2675 C C . ALA B 1 124 ? 0.366 2.113 3.703 1 96.31 124 ALA B C 1
ATOM 2677 O O . ALA B 1 124 ? 0.606 3.264 4.074 1 96.31 124 ALA B O 1
ATOM 2678 N N . ALA B 1 125 ? -0.812 1.689 3.43 1 95.19 125 ALA B N 1
ATOM 2679 C CA . ALA B 1 125 ? -1.974 2.562 3.578 1 95.19 125 ALA B CA 1
ATOM 2680 C C . ALA B 1 125 ? -2.133 3.023 5.023 1 95.19 125 ALA B C 1
ATOM 2682 O O . ALA B 1 125 ? -2.309 4.215 5.285 1 95.19 125 ALA B O 1
ATOM 2683 N N . GLY B 1 126 ? -2.033 2.092 5.926 1 94.56 126 GLY B N 1
ATOM 2684 C CA . GLY B 1 126 ? -2.186 2.418 7.336 1 94.56 126 GLY B CA 1
ATOM 2685 C C . GLY B 1 126 ? -1.105 3.352 7.852 1 94.56 126 GLY B C 1
ATOM 2686 O O . GLY B 1 126 ? -1.395 4.297 8.586 1 94.56 126 GLY B O 1
ATOM 2687 N N . LEU B 1 127 ? 0.05 3.1 7.488 1 93.69 127 LEU B N 1
ATOM 2688 C CA . LEU B 1 127 ? 1.192 3.871 7.965 1 93.69 127 LEU B CA 1
ATOM 2689 C C . LEU B 1 127 ? 1.1 5.324 7.504 1 93.69 127 LEU B C 1
ATOM 2691 O O . LEU B 1 127 ? 1.143 6.242 8.32 1 93.69 127 LEU B O 1
ATOM 2695 N N . PHE B 1 128 ? 0.918 5.531 6.234 1 92.62 128 PHE B N 1
ATOM 2696 C CA . PHE B 1 128 ? 1.033 6.883 5.699 1 92.62 128 PHE B CA 1
ATOM 2697 C C . PHE B 1 128 ? -0.258 7.664 5.918 1 92.62 128 PHE B C 1
ATOM 2699 O O . PHE B 1 128 ? -0.234 8.891 6.051 1 92.62 128 PHE B O 1
ATOM 2706 N N . TYR B 1 129 ? -1.372 6.918 5.965 1 92.31 129 TYR B N 1
ATOM 2707 C CA . TYR B 1 129 ? -2.6 7.609 6.344 1 92.31 129 TYR B CA 1
ATOM 2708 C C . TYR B 1 129 ? -2.529 8.094 7.789 1 92.31 129 TYR B C 1
ATOM 2710 O O . TYR B 1 129 ? -2.945 9.211 8.094 1 92.31 129 TYR B O 1
ATOM 2718 N N . LEU B 1 130 ? -2.066 7.266 8.633 1 91.25 130 LEU B N 1
ATOM 2719 C CA . LEU B 1 130 ? -1.87 7.648 10.023 1 91.25 130 LEU B CA 1
ATOM 2720 C C . LEU B 1 130 ? -0.937 8.852 10.133 1 91.25 130 LEU B C 1
ATOM 2722 O O . LEU B 1 130 ? -1.199 9.781 10.898 1 91.25 130 LEU B O 1
ATOM 2726 N N . SER B 1 131 ? 0.077 8.852 9.367 1 88.44 131 SER B N 1
ATOM 2727 C CA . SER B 1 131 ? 1.011 9.977 9.344 1 88.44 131 SER B CA 1
ATOM 2728 C C . SER B 1 131 ? 0.318 11.266 8.906 1 88.44 131 SER B C 1
ATOM 2730 O O . SER B 1 131 ? 0.573 12.328 9.469 1 88.44 131 SER B O 1
ATOM 2732 N N . ALA B 1 132 ? -0.502 11.148 7.945 1 87.62 132 ALA B N 1
ATOM 2733 C CA . ALA B 1 132 ? -1.244 12.305 7.461 1 87.62 132 ALA B CA 1
ATOM 2734 C C . ALA B 1 132 ? -2.172 12.852 8.539 1 87.62 132 ALA B C 1
ATOM 2736 O O . ALA B 1 132 ? -2.285 14.07 8.711 1 87.62 132 ALA B O 1
ATOM 2737 N N . LEU B 1 133 ? -2.758 11.969 9.281 1 87.19 133 LEU B N 1
ATOM 2738 C CA . LEU B 1 133 ? -3.66 12.367 10.359 1 87.19 133 LEU B CA 1
ATOM 2739 C C . LEU B 1 133 ? -2.896 13.062 11.477 1 87.19 133 LEU B C 1
ATOM 2741 O O . LEU B 1 133 ? -3.371 14.047 12.039 1 87.19 133 LEU B O 1
ATOM 2745 N N . LEU B 1 134 ? -1.787 12.523 11.758 1 84.81 134 LEU B N 1
ATOM 2746 C CA . LEU B 1 134 ? -0.967 13.086 12.828 1 84.81 134 LEU B CA 1
ATOM 2747 C C . LEU B 1 134 ? -0.447 14.469 12.438 1 84.81 134 LEU B C 1
ATOM 2749 O O . LEU B 1 134 ? -0.384 15.367 13.273 1 84.81 134 LEU B O 1
ATOM 2753 N N . GLU B 1 135 ? -0.13 14.609 11.172 1 81.75 135 GLU B N 1
ATOM 2754 C CA . GLU B 1 135 ? 0.313 15.906 10.688 1 81.75 135 GLU B CA 1
ATOM 2755 C C . GLU B 1 135 ? -0.823 16.922 10.719 1 81.75 135 GLU B C 1
ATOM 2757 O O . GLU B 1 135 ? -0.605 18.094 11.031 1 81.75 135 GLU B O 1
ATOM 2762 N N . LYS B 1 136 ? -1.953 16.469 10.414 1 79.5 136 LYS B N 1
ATOM 2763 C CA . LYS B 1 136 ? -3.133 17.328 10.445 1 79.5 136 LYS B CA 1
ATOM 2764 C C . LYS B 1 136 ? -3.412 17.828 11.859 1 79.5 136 LYS B C 1
ATOM 2766 O O . LYS B 1 136 ? -3.832 18.969 12.047 1 79.5 136 LYS B O 1
ATOM 2771 N N . ARG B 1 137 ? -3.18 17.016 12.781 1 78.94 137 ARG B N 1
ATOM 2772 C CA . ARG B 1 137 ? -3.449 17.344 14.18 1 78.94 137 ARG B CA 1
ATOM 2773 C C . ARG B 1 137 ? -2.279 18.109 14.797 1 78.94 137 ARG B C 1
ATOM 2775 O O . ARG B 1 137 ? -2.332 18.484 15.961 1 78.94 137 ARG B O 1
ATOM 2782 N N . ASN B 1 138 ? -1.334 18.453 14.047 1 70.88 138 ASN B N 1
ATOM 2783 C CA . ASN B 1 138 ? -0.122 19.078 14.57 1 70.88 138 ASN B CA 1
ATOM 2784 C C . ASN B 1 138 ? 0.432 18.297 15.766 1 70.88 138 ASN B C 1
ATOM 2786 O O . ASN B 1 138 ? 0.835 18.906 16.766 1 70.88 138 ASN B O 1
ATOM 2790 N N . PHE B 1 139 ? 0.043 17.094 15.789 1 59.97 139 PHE B N 1
ATOM 2791 C CA . PHE B 1 139 ? 0.548 16.281 16.875 1 59.97 139 PHE B CA 1
ATOM 2792 C C . PHE B 1 139 ? 2.07 16.203 16.859 1 59.97 139 PHE B C 1
ATOM 2794 O O . PHE B 1 139 ? 2.66 15.75 15.875 1 59.97 139 PHE B O 1
ATOM 2801 N N . LYS B 1 140 ? 2.777 17.297 17.328 1 52.06 140 LYS B N 1
ATOM 2802 C CA . LYS B 1 140 ? 4.234 17.344 17.391 1 52.06 140 LYS B CA 1
ATOM 2803 C C . LYS B 1 140 ? 4.77 16.281 18.344 1 52.06 140 LYS B C 1
ATOM 2805 O O . LYS B 1 140 ? 4.504 16.328 19.547 1 52.06 140 LYS B O 1
ATOM 2810 N N . GLN B 1 141 ? 4.785 15.102 18.094 1 48.91 141 GLN B N 1
ATOM 2811 C CA . GLN B 1 141 ? 5.664 14.352 18.984 1 48.91 141 GLN B CA 1
ATOM 2812 C C . GLN B 1 141 ? 7.117 14.773 18.797 1 48.91 141 GLN B C 1
ATOM 2814 O O . GLN B 1 141 ? 7.531 15.141 17.703 1 48.91 141 GLN B O 1
ATOM 2819 N N . ASN B 1 142 ? 7.941 15.008 19.828 1 43.09 142 ASN B N 1
ATOM 2820 C CA . ASN B 1 142 ? 9.32 15.492 19.828 1 43.09 142 ASN B CA 1
ATOM 2821 C C . ASN B 1 142 ? 10.031 15.164 18.531 1 43.09 142 ASN B C 1
ATOM 2823 O O . ASN B 1 142 ? 9.578 14.305 17.766 1 43.09 142 ASN B O 1
ATOM 2827 N N . LYS B 1 143 ? 11.18 14.461 18.5 1 42.09 143 LYS B N 1
ATOM 2828 C CA . LYS B 1 143 ? 12.492 14.25 17.891 1 42.09 143 LYS B CA 1
ATOM 2829 C C . LYS B 1 143 ? 12.359 13.508 16.562 1 42.09 143 LYS B C 1
ATOM 2831 O O . LYS B 1 143 ? 13.281 12.789 16.156 1 42.09 143 LYS B O 1
ATOM 2836 N N . GLU B 1 144 ? 11.188 13.352 15.852 1 44.28 144 GLU B N 1
ATOM 2837 C CA . GLU B 1 144 ? 11.336 12.32 14.828 1 44.28 144 GLU B CA 1
ATOM 2838 C C . GLU B 1 144 ? 11.898 12.906 13.531 1 44.28 144 GLU B C 1
ATOM 2840 O O . GLU B 1 144 ? 11.516 14.008 13.125 1 44.28 144 GLU B O 1
ATOM 2845 N N . LEU B 1 145 ? 13.102 12.5 13.031 1 39.12 145 LEU B N 1
ATOM 2846 C CA . LEU B 1 145 ? 14 12.812 11.93 1 39.12 145 LEU B CA 1
ATOM 2847 C C . LEU B 1 145 ? 13.297 12.625 10.586 1 39.12 145 LEU B C 1
ATOM 2849 O O . LEU B 1 145 ? 13.891 12.883 9.531 1 39.12 145 LEU B O 1
ATOM 2853 N N . THR B 1 146 ? 12.211 11.836 10.438 1 43.97 146 THR B N 1
ATOM 2854 C CA . THR B 1 146 ? 11.594 11.68 9.133 1 43.97 146 THR B CA 1
ATOM 2855 C C . THR B 1 146 ? 10.633 12.836 8.844 1 43.97 146 THR B C 1
ATOM 2857 O O . THR B 1 146 ? 10.156 13.492 9.773 1 43.97 146 THR B O 1
ATOM 2860 N N . SER B 1 147 ? 10.5 13.18 7.598 1 44.41 147 SER B N 1
ATOM 2861 C CA . SER B 1 147 ? 9.664 14.297 7.176 1 44.41 147 SER B CA 1
ATOM 2862 C C . SER B 1 147 ? 8.266 14.195 7.773 1 44.41 147 SER B C 1
ATOM 2864 O O . SER B 1 147 ? 7.578 15.203 7.945 1 44.41 147 SER B O 1
ATOM 2866 N N . VAL B 1 148 ? 7.785 12.859 8.055 1 52.62 148 VAL B N 1
ATOM 2867 C CA . VAL B 1 148 ? 6.457 12.68 8.633 1 52.62 148 VAL B CA 1
ATOM 2868 C C . VAL B 1 148 ? 6.539 11.75 9.844 1 52.62 148 VAL B C 1
ATOM 2870 O O . VAL B 1 148 ? 7.395 10.859 9.891 1 52.62 148 VAL B O 1
ATOM 2873 N N . THR B 1 149 ? 5.914 11.914 10.844 1 58.25 149 THR B N 1
ATOM 2874 C CA . THR B 1 149 ? 5.922 11.117 12.062 1 58.25 149 THR B CA 1
ATOM 2875 C C . THR B 1 149 ? 5.461 9.688 11.781 1 58.25 149 THR B C 1
ATOM 2877 O O . THR B 1 149 ? 4.379 9.484 11.227 1 58.25 149 THR B O 1
ATOM 2880 N N . LEU B 1 150 ? 6.395 8.773 11.961 1 65.81 150 LEU B N 1
ATOM 2881 C CA . LEU B 1 150 ? 6.078 7.363 11.773 1 65.81 150 LEU B CA 1
ATOM 2882 C C . LEU B 1 150 ? 6.102 6.617 13.102 1 65.81 150 LEU B C 1
ATOM 2884 O O . LEU B 1 150 ? 7.152 6.512 13.734 1 65.81 150 LEU B O 1
ATOM 2888 N N . PRO B 1 151 ? 4.938 6.09 13.523 1 68.75 151 PRO B N 1
ATOM 2889 C CA . PRO B 1 151 ? 4.945 5.316 14.773 1 68.75 151 PRO B CA 1
ATOM 2890 C C . PRO B 1 151 ? 5.762 4.035 14.664 1 68.75 151 PRO B C 1
ATOM 2892 O O . PRO B 1 151 ? 5.777 3.389 13.617 1 68.75 151 PRO B O 1
ATOM 2895 N N . PRO B 1 152 ? 6.516 3.729 15.656 1 71.38 152 PRO B N 1
ATOM 2896 C CA . PRO B 1 152 ? 7.324 2.508 15.641 1 71.38 152 PRO B CA 1
ATOM 2897 C C . PRO B 1 152 ? 6.477 1.239 15.586 1 71.38 152 PRO B C 1
ATOM 2899 O O . PRO B 1 152 ? 5.324 1.241 16.031 1 71.38 152 PRO B O 1
ATOM 2902 N N . ALA B 1 153 ? 6.902 0.249 14.906 1 83.56 153 ALA B N 1
ATOM 2903 C CA . ALA B 1 153 ? 6.227 -1.041 14.781 1 83.56 153 ALA B CA 1
ATOM 2904 C C . ALA B 1 153 ? 7.234 -2.176 14.625 1 83.56 153 ALA B C 1
ATOM 2906 O O . ALA B 1 153 ? 8.445 -1.94 14.594 1 83.56 153 ALA B O 1
ATOM 2907 N N . LEU B 1 154 ? 6.82 -3.398 14.633 1 84 154 LEU B N 1
ATOM 2908 C CA . LEU B 1 154 ? 7.656 -4.594 14.562 1 84 154 LEU B CA 1
ATOM 2909 C C . LEU B 1 154 ? 8.508 -4.59 13.305 1 84 154 LEU B C 1
ATOM 2911 O O . LEU B 1 154 ? 9.727 -4.766 13.367 1 84 154 LEU B O 1
ATOM 2915 N N . ILE B 1 155 ? 7.824 -4.461 12.211 1 85.31 155 ILE B N 1
ATOM 2916 C CA . ILE B 1 155 ? 8.547 -4.441 10.938 1 85.31 155 ILE B CA 1
ATOM 2917 C C . ILE B 1 155 ? 8.758 -3 10.484 1 85.31 155 ILE B C 1
ATOM 2919 O O . ILE B 1 155 ? 7.793 -2.271 10.242 1 85.31 155 ILE B O 1
ATOM 2923 N N . GLU B 1 156 ? 9.992 -2.707 10.461 1 87.69 156 GLU B N 1
ATOM 2924 C CA . GLU B 1 156 ? 10.406 -1.389 9.992 1 87.69 156 GLU B CA 1
ATOM 2925 C C . GLU B 1 156 ? 11.508 -1.498 8.945 1 87.69 156 GLU B C 1
ATOM 2927 O O . GLU B 1 156 ? 11.531 -2.441 8.148 1 87.69 156 GLU B O 1
ATOM 2932 N N . GLY B 1 157 ? 12.273 -0.513 8.797 1 87.62 157 GLY B N 1
ATOM 2933 C CA . GLY B 1 157 ? 13.297 -0.477 7.762 1 87.62 157 GLY B CA 1
ATOM 2934 C C . GLY B 1 157 ? 14.352 -1.552 7.926 1 87.62 157 GLY B C 1
ATOM 2935 O O . GLY B 1 157 ? 14.688 -2.252 6.969 1 87.62 157 GLY B O 1
ATOM 2936 N N . LEU B 1 158 ? 14.812 -1.701 9.07 1 88.5 158 LEU B N 1
ATOM 2937 C CA . LEU B 1 158 ? 15.875 -2.664 9.336 1 88.5 158 LEU B CA 1
ATOM 2938 C C . LEU B 1 158 ? 15.383 -4.09 9.117 1 88.5 158 LEU B C 1
ATOM 2940 O O . LEU B 1 158 ? 16.062 -4.891 8.469 1 88.5 158 LEU B O 1
ATOM 2944 N N . GLU B 1 159 ? 14.234 -4.406 9.727 1 93.38 159 GLU B N 1
ATOM 2945 C CA . GLU B 1 159 ? 13.672 -5.742 9.555 1 93.38 159 GLU B CA 1
ATOM 2946 C C . GLU B 1 159 ? 13.422 -6.047 8.078 1 93.38 159 GLU B C 1
ATOM 2948 O O . GLU B 1 159 ? 13.633 -7.176 7.633 1 93.38 159 GLU B O 1
ATOM 2953 N N . THR B 1 160 ? 12.945 -5.051 7.359 1 95.31 160 THR B N 1
ATOM 2954 C CA . THR B 1 160 ? 12.727 -5.23 5.93 1 95.31 160 THR B CA 1
ATOM 2955 C C . THR B 1 160 ? 14.031 -5.555 5.215 1 95.31 160 THR B C 1
ATOM 2957 O O . THR B 1 160 ? 14.094 -6.48 4.406 1 95.31 160 THR B O 1
ATOM 2960 N N . PHE B 1 161 ? 15.07 -4.816 5.547 1 95.62 161 PHE B N 1
ATOM 2961 C CA . PHE B 1 161 ? 16.391 -5.051 4.965 1 95.62 161 PHE B CA 1
ATOM 2962 C C . PHE B 1 161 ? 16.859 -6.473 5.242 1 95.62 161 PHE B C 1
ATOM 2964 O O . PHE B 1 161 ? 17.328 -7.16 4.336 1 95.62 161 PHE B O 1
ATOM 2971 N N . ILE B 1 162 ? 16.688 -6.902 6.422 1 96.25 162 ILE B N 1
ATOM 2972 C CA . ILE B 1 162 ? 17.141 -8.227 6.832 1 96.25 162 ILE B CA 1
ATOM 2973 C C . ILE B 1 162 ? 16.344 -9.297 6.07 1 96.25 162 ILE B C 1
ATOM 2975 O O . ILE B 1 162 ? 16.938 -10.219 5.504 1 96.25 162 ILE B O 1
ATOM 2979 N N . PHE B 1 163 ? 15.094 -9.172 6.043 1 97 163 PHE B N 1
ATOM 2980 C CA . PHE B 1 163 ? 14.266 -10.18 5.387 1 97 163 PHE B CA 1
ATOM 2981 C C . PHE B 1 163 ? 14.562 -10.234 3.895 1 97 163 PHE B C 1
ATOM 2983 O O . PHE B 1 163 ? 14.641 -11.32 3.311 1 97 163 PHE B O 1
ATOM 2990 N N . TYR B 1 164 ? 14.68 -9.117 3.262 1 97.75 164 TYR B N 1
ATOM 2991 C CA . TYR B 1 164 ? 14.969 -9.109 1.83 1 97.75 164 TYR B CA 1
ATOM 2992 C C . TYR B 1 164 ? 16.328 -9.742 1.54 1 97.75 164 TYR B C 1
ATOM 2994 O O . TYR B 1 164 ? 16.5 -10.422 0.524 1 97.75 164 TYR B O 1
ATOM 3002 N N . THR B 1 165 ? 17.297 -9.461 2.396 1 97.56 165 THR B N 1
ATOM 3003 C CA . THR B 1 165 ? 18.578 -10.117 2.25 1 97.56 165 THR B CA 1
ATOM 3004 C C . THR B 1 165 ? 18.438 -11.633 2.387 1 97.56 165 THR B C 1
ATOM 3006 O O . THR B 1 165 ? 19.031 -12.391 1.62 1 97.56 165 THR B O 1
ATOM 3009 N N . LEU B 1 166 ? 17.578 -12.07 3.301 1 96.62 166 LEU B N 1
ATOM 3010 C CA . LEU B 1 166 ? 17.344 -13.492 3.521 1 96.62 166 LEU B CA 1
ATOM 3011 C C . LEU B 1 166 ? 16.641 -14.117 2.316 1 96.62 166 LEU B C 1
ATOM 3013 O O . LEU B 1 166 ? 16.797 -15.312 2.059 1 96.62 166 LEU B O 1
ATOM 3017 N N . PHE B 1 167 ? 15.828 -13.312 1.565 1 97.38 167 PHE B N 1
ATOM 3018 C CA . PHE B 1 167 ? 15.188 -13.82 0.36 1 97.38 167 PHE B CA 1
ATOM 3019 C C . PHE B 1 167 ? 16.219 -14.367 -0.617 1 97.38 167 PHE B C 1
ATOM 3021 O O . PHE B 1 167 ? 15.984 -15.375 -1.279 1 97.38 167 PHE B O 1
ATOM 3028 N N . PHE B 1 168 ? 17.375 -13.633 -0.699 1 97 168 PHE B N 1
ATOM 3029 C CA . PHE B 1 168 ? 18.406 -14.023 -1.65 1 97 168 PHE B CA 1
ATOM 3030 C C . PHE B 1 168 ? 19.172 -15.242 -1.148 1 97 168 PHE B C 1
ATOM 3032 O O . PHE B 1 168 ? 19.516 -16.125 -1.93 1 97 168 PHE B O 1
ATOM 3039 N N . VAL B 1 169 ? 19.406 -15.297 0.082 1 94.81 169 VAL B N 1
ATOM 3040 C CA . VAL B 1 169 ? 20.219 -16.344 0.678 1 94.81 169 VAL B CA 1
ATOM 3041 C C . VAL B 1 169 ? 19.438 -17.656 0.737 1 94.81 169 VAL B C 1
ATOM 3043 O O . VAL B 1 169 ? 19.969 -18.719 0.439 1 94.81 169 VAL B O 1
ATOM 3046 N N . PHE B 1 170 ? 18.156 -17.625 1.11 1 94.12 170 PHE B N 1
ATOM 3047 C CA . PHE B 1 170 ? 17.328 -18.812 1.27 1 94.12 170 PHE B CA 1
ATOM 3048 C C . PHE B 1 170 ? 16.25 -18.875 0.195 1 94.12 170 PHE B C 1
ATOM 3050 O O . PHE B 1 170 ? 15.078 -19.094 0.497 1 94.12 170 PHE B O 1
ATOM 3057 N N . GLN B 1 171 ? 16.672 -18.719 -1.007 1 90.31 171 GLN B N 1
ATOM 3058 C CA . GLN B 1 171 ? 15.734 -18.672 -2.119 1 90.31 171 GLN B CA 1
ATOM 3059 C C . GLN B 1 171 ? 15.047 -20.016 -2.316 1 90.31 171 GLN B C 1
ATOM 3061 O O . GLN B 1 171 ? 13.945 -20.094 -2.863 1 90.31 171 GLN B O 1
ATOM 3066 N N . ARG B 1 172 ? 15.672 -21.094 -1.804 1 90.19 172 ARG B N 1
ATOM 3067 C CA . ARG B 1 172 ? 15.109 -22.438 -1.961 1 90.19 172 ARG B CA 1
ATOM 3068 C C . ARG B 1 172 ? 13.797 -22.562 -1.186 1 90.19 172 ARG B C 1
ATOM 3070 O O . ARG B 1 172 ? 12.852 -23.188 -1.661 1 90.19 172 ARG B O 1
ATOM 3077 N N . ASP B 1 173 ? 13.75 -21.906 0.011 1 94.38 173 ASP B N 1
ATOM 3078 C CA . ASP B 1 173 ? 12.562 -21.953 0.863 1 94.38 173 ASP B CA 1
ATOM 3079 C C . ASP B 1 173 ? 11.875 -20.594 0.928 1 94.38 173 ASP B C 1
ATOM 3081 O O . ASP B 1 173 ? 11.445 -20.172 1.998 1 94.38 173 ASP B O 1
ATOM 3085 N N . ILE B 1 174 ? 11.812 -20 -0.234 1 96.62 174 ILE B N 1
ATOM 3086 C CA . ILE B 1 174 ? 11.367 -18.609 -0.27 1 96.62 174 ILE B CA 1
ATOM 3087 C C . ILE B 1 174 ? 9.93 -18.516 0.23 1 96.62 174 ILE B C 1
ATOM 3089 O O . ILE B 1 174 ? 9.539 -17.5 0.825 1 96.62 174 ILE B O 1
ATOM 3093 N N . GLN B 1 175 ? 9.141 -19.562 0 1 96.88 175 GLN B N 1
ATOM 3094 C CA . GLN B 1 175 ? 7.742 -19.562 0.415 1 96.88 175 GLN B CA 1
ATOM 3095 C C . GLN B 1 175 ? 7.613 -19.344 1.92 1 96.88 175 GLN B C 1
ATOM 3097 O O . GLN B 1 175 ? 6.762 -18.578 2.369 1 96.88 175 GLN B O 1
ATOM 3102 N N . ILE B 1 176 ? 8.445 -19.938 2.67 1 97.25 176 ILE B N 1
ATOM 3103 C CA . ILE B 1 176 ? 8.422 -19.828 4.125 1 97.25 176 ILE B CA 1
ATOM 3104 C C . ILE B 1 176 ? 8.719 -18.391 4.539 1 97.25 176 ILE B C 1
ATOM 3106 O O . ILE B 1 176 ? 8.055 -17.844 5.414 1 97.25 176 ILE B O 1
ATOM 3110 N N . PHE B 1 177 ? 9.648 -17.812 3.904 1 97.38 177 PHE B N 1
ATOM 3111 C CA . PHE B 1 177 ? 10.07 -16.453 4.258 1 97.38 177 PHE B CA 1
ATOM 3112 C C . PHE B 1 177 ? 9 -15.438 3.877 1 97.38 177 PHE B C 1
ATOM 3114 O O . PHE B 1 177 ? 8.789 -14.453 4.59 1 97.38 177 PHE B O 1
ATOM 3121 N N . TYR B 1 178 ? 8.344 -15.648 2.699 1 98.25 178 TYR B N 1
ATOM 3122 C CA . TYR B 1 178 ? 7.23 -14.789 2.34 1 98.25 178 TYR B CA 1
ATOM 3123 C C . TYR B 1 178 ? 6.133 -14.844 3.398 1 98.25 178 TYR B C 1
ATOM 3125 O O . TYR B 1 178 ? 5.59 -13.805 3.791 1 98.25 178 TYR B O 1
ATOM 3133 N N . TRP B 1 179 ? 5.875 -16.047 3.953 1 98.19 179 TRP B N 1
ATOM 3134 C CA . TRP B 1 179 ? 4.852 -16.219 4.98 1 98.19 179 TRP B CA 1
ATOM 3135 C C . TRP B 1 179 ? 5.262 -15.523 6.273 1 98.19 179 TRP B C 1
ATOM 3137 O O . TRP B 1 179 ? 4.473 -14.781 6.867 1 98.19 179 TRP B O 1
ATOM 3147 N N . ILE B 1 180 ? 6.449 -15.742 6.684 1 97.88 180 ILE B N 1
ATOM 3148 C CA . ILE B 1 180 ? 6.93 -15.188 7.949 1 97.88 180 ILE B CA 1
ATOM 3149 C C . ILE B 1 180 ? 6.922 -13.664 7.883 1 97.88 180 ILE B C 1
ATOM 3151 O O . ILE B 1 180 ? 6.465 -13 8.812 1 97.88 180 ILE B O 1
ATOM 3155 N N . PHE B 1 181 ? 7.453 -13.172 6.793 1 97.88 181 PHE B N 1
ATOM 3156 C CA . PHE B 1 181 ? 7.488 -11.719 6.645 1 97.88 181 PHE B CA 1
ATOM 3157 C C . PHE B 1 181 ? 6.078 -11.148 6.613 1 97.88 181 PHE B C 1
ATOM 3159 O O . PHE B 1 181 ? 5.793 -10.148 7.277 1 97.88 181 PHE B O 1
ATOM 3166 N N . GLY B 1 182 ? 5.172 -11.766 5.863 1 98.31 182 GLY B N 1
ATOM 3167 C CA . GLY B 1 182 ? 3.785 -11.32 5.812 1 98.31 182 GLY B CA 1
ATOM 3168 C C . GLY B 1 182 ? 3.105 -11.328 7.168 1 98.31 182 GLY B C 1
ATOM 3169 O O . GLY B 1 182 ? 2.383 -10.391 7.516 1 98.31 182 GLY B O 1
ATOM 3170 N N . LEU B 1 183 ? 3.35 -12.367 7.965 1 98.06 183 LEU B N 1
ATOM 3171 C CA . LEU B 1 183 ? 2.779 -12.469 9.305 1 98.06 183 LEU B CA 1
ATOM 3172 C C . LEU B 1 183 ? 3.336 -11.375 10.211 1 98.06 183 LEU B C 1
ATOM 3174 O O . LEU B 1 183 ? 2.607 -10.812 11.031 1 98.06 183 LEU B O 1
ATOM 3178 N N . GLY B 1 184 ? 4.625 -11.164 10.047 1 97.38 184 GLY B N 1
ATOM 3179 C CA . GLY B 1 184 ? 5.211 -10.062 10.781 1 97.38 184 GLY B CA 1
ATOM 3180 C C . GLY B 1 184 ? 4.578 -8.719 10.461 1 97.38 184 GLY B C 1
ATOM 3181 O O . GLY B 1 184 ? 4.348 -7.906 11.359 1 97.38 184 GLY B O 1
ATOM 3182 N N . VAL B 1 185 ? 4.309 -8.484 9.195 1 97.81 185 VAL B N 1
ATOM 3183 C CA . VAL B 1 185 ? 3.688 -7.238 8.773 1 97.81 185 VAL B CA 1
ATOM 3184 C C . VAL B 1 185 ? 2.262 -7.16 9.312 1 97.81 185 VAL B C 1
ATOM 3186 O O . VAL B 1 185 ? 1.777 -6.078 9.656 1 97.81 185 VAL B O 1
ATOM 3189 N N . CYS B 1 186 ? 1.562 -8.297 9.477 1 97.88 186 CYS B N 1
ATOM 3190 C CA . CYS B 1 186 ? 0.239 -8.305 10.086 1 97.88 186 CYS B CA 1
ATOM 3191 C C . CYS B 1 186 ? 0.298 -7.797 11.523 1 97.88 186 CYS B C 1
ATOM 3193 O O . CYS B 1 186 ? -0.565 -7.031 11.953 1 97.88 186 CYS B O 1
ATOM 3195 N N . VAL B 1 187 ? 1.274 -8.25 12.203 1 97.25 187 VAL B N 1
ATOM 3196 C CA . VAL B 1 187 ? 1.462 -7.785 13.57 1 97.25 187 VAL B CA 1
ATOM 3197 C C . VAL B 1 187 ? 1.676 -6.273 13.586 1 97.25 187 VAL B C 1
ATOM 3199 O O . VAL B 1 187 ? 1.115 -5.566 14.43 1 97.25 187 VAL B O 1
ATOM 3202 N N . THR B 1 188 ? 2.471 -5.809 12.633 1 96.44 188 THR B N 1
ATOM 3203 C CA . THR B 1 188 ? 2.736 -4.383 12.5 1 96.44 188 THR B CA 1
ATOM 3204 C C . THR B 1 188 ? 1.443 -3.611 12.258 1 96.44 188 THR B C 1
ATOM 3206 O O . THR B 1 188 ? 1.225 -2.551 12.852 1 96.44 188 THR B O 1
ATOM 3209 N N . ILE B 1 189 ? 0.606 -4.098 11.43 1 96.62 189 ILE B N 1
ATOM 3210 C CA . ILE B 1 189 ? -0.674 -3.473 11.117 1 96.62 189 ILE B CA 1
ATOM 3211 C C . ILE B 1 189 ? -1.526 -3.385 12.383 1 96.62 189 ILE B C 1
ATOM 3213 O O . ILE B 1 189 ? -2.137 -2.348 12.656 1 96.62 189 ILE B O 1
ATOM 3217 N N . TYR B 1 190 ? -1.533 -4.438 13.117 1 96.12 190 TYR B N 1
ATOM 3218 C CA . TYR B 1 190 ? -2.291 -4.453 14.367 1 96.12 190 TYR B CA 1
ATOM 3219 C C . TYR B 1 190 ? -1.746 -3.428 15.352 1 96.12 190 TYR B C 1
ATOM 3221 O O . TYR B 1 190 ? -2.514 -2.719 16 1 96.12 190 TYR B O 1
ATOM 3229 N N . GLN B 1 191 ? -0.48 -3.357 15.484 1 94.88 191 GLN B N 1
ATOM 3230 C CA . GLN B 1 191 ? 0.156 -2.395 16.375 1 94.88 191 GLN B CA 1
ATOM 3231 C C . GLN B 1 191 ? -0.221 -0.964 16 1 94.88 191 GLN B C 1
ATOM 3233 O O . GLN B 1 191 ? -0.485 -0.137 16.875 1 94.88 191 GLN B O 1
ATOM 3238 N N . ARG B 1 192 ? -0.244 -0.693 14.766 1 93.06 192 ARG B N 1
ATOM 3239 C CA . ARG B 1 192 ? -0.573 0.652 14.305 1 93.06 192 ARG B CA 1
ATOM 3240 C C . ARG B 1 192 ? -2.047 0.966 14.531 1 93.06 192 ARG B C 1
ATOM 3242 O O . ARG B 1 192 ? -2.404 2.109 14.828 1 93.06 192 ARG B O 1
ATOM 3249 N N . LEU B 1 193 ? -2.859 -0.051 14.367 1 93.94 193 LEU B N 1
ATOM 3250 C CA . LEU B 1 193 ? -4.277 0.121 14.664 1 93.94 193 LEU B CA 1
ATOM 3251 C C . LEU B 1 193 ? -4.492 0.449 16.141 1 93.94 193 LEU B C 1
ATOM 3253 O O . LEU B 1 193 ? -5.266 1.35 16.469 1 93.94 193 LEU B O 1
ATOM 3257 N N . ASP B 1 194 ? -3.799 -0.271 16.984 1 93 194 ASP B N 1
ATOM 3258 C CA . ASP B 1 194 ? -3.885 -0.03 18.422 1 93 194 ASP B CA 1
ATOM 3259 C C . ASP B 1 194 ? -3.377 1.365 18.781 1 93 194 ASP B C 1
ATOM 3261 O O . ASP B 1 194 ? -3.977 2.061 19.609 1 93 194 ASP B O 1
ATOM 3265 N N . PHE B 1 195 ? -2.334 1.733 18.172 1 90.75 195 PHE B N 1
ATOM 3266 C CA . PHE B 1 195 ? -1.779 3.066 18.391 1 90.75 195 PHE B CA 1
ATOM 3267 C C . PHE B 1 195 ? -2.771 4.141 17.953 1 90.75 195 PHE B C 1
ATOM 3269 O O . PHE B 1 195 ? -2.988 5.117 18.672 1 90.75 195 PHE B O 1
ATOM 3276 N N . ALA B 1 196 ? -3.324 3.979 16.812 1 91.06 196 ALA B N 1
ATOM 3277 C CA . ALA B 1 196 ? -4.289 4.938 16.281 1 91.06 196 ALA B CA 1
ATOM 32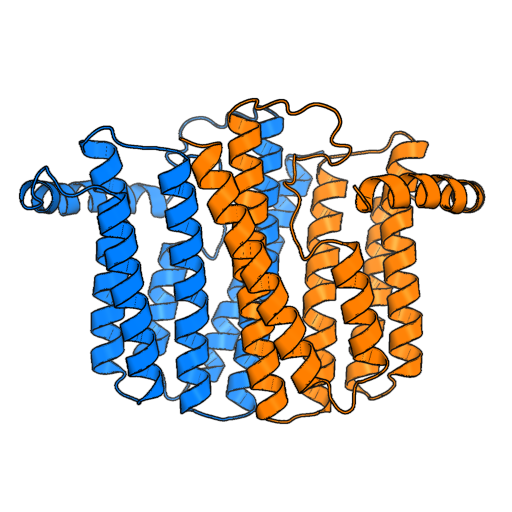78 C C . ALA B 1 196 ? -5.496 5.07 17.203 1 91.06 196 ALA B C 1
ATOM 3280 O O . ALA B 1 196 ? -5.996 6.176 17.422 1 91.06 196 ALA B O 1
ATOM 3281 N N . LYS B 1 197 ? -5.949 3.959 17.766 1 91.31 197 LYS B N 1
ATOM 3282 C CA . LYS B 1 197 ? -7.094 3.969 18.672 1 91.31 197 LYS B CA 1
ATOM 3283 C C . LYS B 1 197 ? -6.797 4.789 19.922 1 91.31 197 LYS B C 1
ATOM 3285 O O . LYS B 1 197 ? -7.664 5.512 20.406 1 91.31 197 LYS B O 1
ATOM 3290 N N . LYS B 1 198 ? -5.586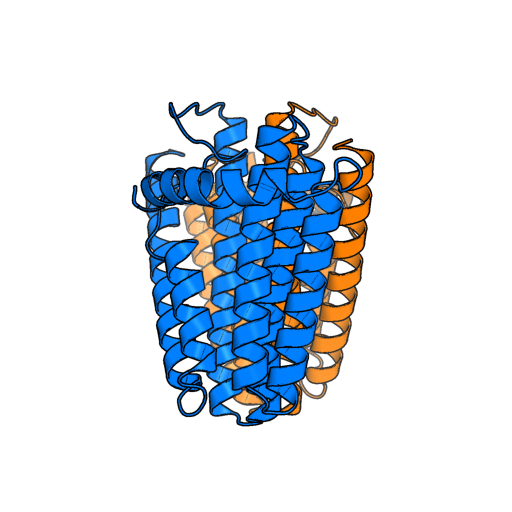 4.773 20.344 1 89.25 198 LYS B N 1
ATOM 3291 C CA . LYS B 1 198 ? -5.188 5.441 21.578 1 89.25 198 LYS B CA 1
ATOM 3292 C C . LYS B 1 198 ? -4.957 6.934 21.344 1 89.25 198 LYS B C 1
ATOM 3294 O O . LYS B 1 198 ? -5.301 7.762 22.188 1 89.25 198 LYS B O 1
ATOM 3299 N N . VAL B 1 199 ? -4.469 7.258 20.172 1 84.5 199 VAL B N 1
ATOM 3300 C CA . VAL B 1 199 ? -4.016 8.625 19.938 1 84.5 199 VAL B CA 1
ATOM 3301 C C . VAL B 1 199 ? -5.113 9.422 19.234 1 84.5 199 VAL B C 1
ATOM 3303 O O . VAL B 1 199 ? -5.23 10.633 19.438 1 84.5 199 VAL B O 1
ATOM 3306 N N . LEU B 1 200 ? -5.879 8.812 18.391 1 82.12 200 LEU B N 1
ATOM 3307 C CA . LEU B 1 200 ? -6.859 9.531 17.578 1 82.12 200 LEU B CA 1
ATOM 3308 C C . LEU B 1 200 ? -8.234 9.5 18.234 1 82.12 200 LEU B C 1
ATOM 3310 O O . LEU B 1 200 ? -9.242 9.812 17.594 1 82.12 200 LEU B O 1
ATOM 3314 N N . LYS B 1 201 ? -8.414 9.156 19.516 1 70.06 201 LYS B N 1
ATOM 3315 C CA . LYS B 1 201 ? -9.688 9.219 20.234 1 70.06 201 LYS B CA 1
ATOM 3316 C C . LYS B 1 201 ? -10.195 10.648 20.344 1 70.06 201 LYS B C 1
ATOM 3318 O O . LYS B 1 201 ? -9.398 11.594 20.422 1 70.06 201 LYS B O 1
#

Foldseek 3Di:
DVVVVVLVVLLVVLVVVLVVDDPVDALLNLLVVLLVLLVVLLVCLLVVNL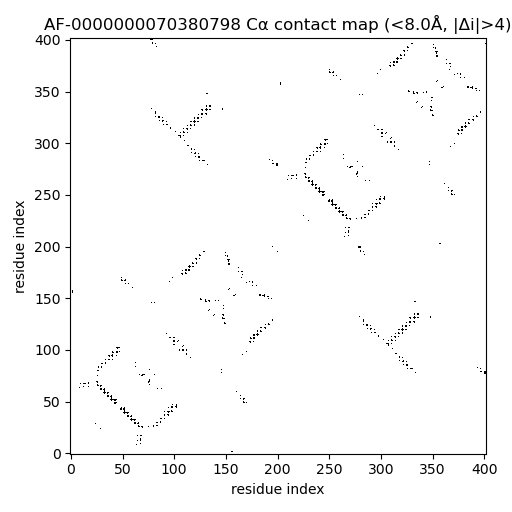VSSLVSPVVSVNSLSNSVSNCVVVVVDDPVSVVSSVVSVVVSLLSNLVSNCNNVVDPLSVVLSVLLVVLVVLLVCLFVVLQVVCVVVVVDDDDDPDPTDGDDFQDDDVNSSVLSSVCSVPVVVNSVSSNVNSVRSVRRSVVSVVVCVVPVD/DVVVVVLVVLLVVLVVVLVVDDPVDALLNLLVVLLVLLVVLLVCLLVVNLVSSLVSPVVSVNSLSNSVSNCVVVVVDDPVSVVSSVVSVVVSLLSNLVSNCNNVVDPLSVVLSVLLVVLVVLLVCLFVVLQVVCVVVVVDDDDDPDPTDGDDFQDDDVNSSVLSSVCSVPVVVNSVSSNVNSVRSVRRSVVSVVVCVVPVD

InterPro domains:
  IPR000462 CDP-alcohol phosphatidyltransferase [PF01066] (24-189)
  IPR043130 CDP-alcohol phosphatidyltransferase, transmembrane domain [G3DSA:1.20.120.1760] (4-197)
  IPR048254 CDP-alcohol phosphatidyltransferase, conserved site [PS00379] (67-89)

Sequence (402 aa):
MYDIQIREIKEKVYSHFIQLIPQWVTPNQVTLASFIFGIFSAISCYYGKYTLGLYLWLINRFLDGLDGTLARFRNQQTDFGGYLDIIVDFIVYSIIPISIAMRKNSLSVYSSLSFMLATFFVNAAGLFYLSALLEKRNFKQNKELTSVTLPPALIEGLETFIFYTLFFVFQRDIQIFYWIFGLGVCVTIYQRLDFAKKVLKMYDIQIREIKEKVYSHFIQLIPQWVTPNQVTLASFIFGIFSAISCYYGKYTLGLYLWLINRFLDGLDGTLARFRNQQTDFGGYLDIIVDFIVYSIIPISIAMRKNSLSVYSSLSFMLATFFVNAAGLFYLSALLEKRNFKQNKELTSVTLPPALIEGLETFIFYTLFFVFQRDIQIFYWIFGLGVCVTIYQRLDFAKKVLK

Nearest PDB structures (foldseek):
  6wmv-assembly1_C  TM=7.292E-01  e=1.022E-05  Archaeoglobus fulgidus
  6h59-assembly1_A  TM=7.324E-01  e=1.243E-05  Mycobacterium tuberculosis H37Rv
  5d92-assembly1_A  TM=7.469E-01  e=6.906E-05  Archaeoglobus fulgidus DSM 4304
  5d92-assembly2_C  TM=7.611E-01  e=1.073E-04  Archaeoglobus fulgidus DSM 4304
  5d92-assembly2_B  TM=7.402E-01  e=1.127E-04  Archaeoglobus fulgidus DSM 4304

Organism: Tetrahymena thermophila (strain SB210) (NCBI:txid312017)

Solvent-accessible surface area (backbone atoms only — not comparable to full-atom values): 20283 Å² total; per-residue (Å²): 108,67,68,56,58,49,44,55,52,46,50,59,60,44,51,64,52,50,74,72,49,60,85,84,64,48,38,61,55,35,38,50,50,17,40,52,31,28,52,50,14,16,53,26,26,41,72,65,37,34,69,62,14,43,54,29,40,50,49,16,55,50,31,48,55,42,19,56,50,45,15,58,76,67,70,58,70,43,65,35,53,53,51,51,46,50,45,46,50,42,46,40,67,38,44,35,62,50,21,40,33,60,50,66,65,39,64,67,36,38,52,23,42,42,51,22,36,38,34,47,22,33,36,29,34,48,53,25,41,51,22,21,52,38,39,63,64,62,60,72,69,90,83,70,88,54,100,57,67,72,81,87,56,78,59,45,72,65,52,47,53,50,51,56,54,44,44,46,75,42,51,89,54,35,39,58,51,31,42,52,51,22,53,44,36,48,52,24,44,49,52,52,50,54,49,39,58,70,69,41,108,107,68,68,57,57,51,45,55,53,46,49,59,60,43,52,65,52,50,74,72,50,58,85,83,63,48,37,63,55,35,39,51,50,17,41,52,30,28,51,50,14,16,52,25,26,41,73,66,38,35,71,62,14,42,54,28,41,51,50,16,53,50,32,48,51,41,19,55,51,44,13,58,75,68,69,59,71,44,64,35,52,53,51,51,46,51,45,45,50,42,45,40,68,37,46,36,61,49,21,40,35,61,50,65,67,40,66,66,36,38,52,23,42,42,51,24,36,39,34,47,22,34,37,29,34,48,52,26,42,50,23,21,51,37,39,62,63,61,58,73,67,80,86,66,87,52,98,56,64,72,81,88,53,79,59,45,69,64,53,48,52,51,51,56,53,44,45,46,74,41,50,89,54,35,39,58,52,30,42,52,52,23,52,44,36,47,52,23,43,50,50,51,52,55,48,38,55,70,70,42,107

Radius of gyration: 21.33 Å; Cα contacts (8 Å, |Δi|>4): 513; chains: 2; bounding box: 67×47×40 Å